Protein AF-A0A382DXK2-F1 (afdb_monomer)

Organism: NCBI:txid408172

Nearest PDB structures (foldseek):
  5w5i-assembly1_C  TM=2.223E-01  e=4.121E-01  Homo sapiens
  7ru9-assembly1_C  TM=3.367E-01  e=2.426E+00  Homo sapiens
  8j8p-assembly1_C  TM=1.425E-01  e=1.061E+00  Saccharomyces eubayanus
  4pju-assembly1_A  TM=1.903E-01  e=4.382E+00  Homo sapiens

Mean predicted aligned error: 19.11 Å

Solvent-accessible surface area (backbone atoms only — not comparable to full-atom values): 33216 Å² total; per-residue (Å²): 133,96,83,81,78,68,87,62,60,84,49,55,71,73,40,47,59,52,46,45,56,65,75,28,61,92,40,56,68,64,34,50,57,61,52,70,31,44,61,98,88,50,62,66,80,56,40,63,65,51,46,56,47,47,70,75,30,80,91,38,40,68,56,48,54,32,52,52,55,47,48,66,73,66,52,98,79,67,56,21,47,50,35,29,48,46,25,56,47,23,30,86,92,53,72,52,35,69,66,64,22,48,54,32,50,54,52,26,64,79,59,47,76,41,31,63,21,24,48,36,55,30,69,79,41,63,76,71,34,72,69,24,46,54,26,50,54,51,18,63,74,39,44,67,34,36,47,47,55,39,53,47,67,67,34,86,51,52,53,63,87,50,45,68,61,52,48,54,50,45,71,76,39,72,76,40,70,77,30,49,73,76,36,52,76,59,59,42,53,51,50,35,40,77,72,60,58,42,54,73,67,55,53,54,50,52,54,53,50,60,71,71,46,94,51,86,68,57,44,52,58,56,37,62,68,50,66,58,53,68,79,77,50,75,86,84,52,60,68,60,56,53,53,50,51,53,50,47,54,51,31,49,55,48,26,61,70,63,38,74,49,72,64,44,43,46,52,53,46,47,42,25,48,77,74,64,62,37,62,69,61,31,48,57,50,38,70,74,43,38,78,58,47,52,49,50,51,45,52,50,50,53,52,50,53,54,49,52,50,50,48,51,34,45,39,49,9,54,62,20,36,39,36,84,74,59,84,51,71,65,50,63,62,41,44,70,67,48,48,24,54,54,48,38,53,59,74,26,40,70,14,39,54,40,25,70,76,64,74,36,62,67,66,13,47,73,52,49,61,78,75,75,72,62,76,80,76,79,61,56,85,56,87,99,44,76,58,70,53,66,69,55,50,53,48,54,51,52,47,44,71,35,40,42,100,89,49,93,58,58,67,39,50,58,52,47,47,54,57,54,52,69,73,50,78,51,72,66,57,45,48,50,25,56,48,47,16,48,57,45,31,39,74,95,52,69,50,76,42,22,48,52,38,48,47,49,50,23,50,79,68,77,48,50,68,70,61,43,53,49,44,39,63,41,36,44,43,32,57,73,35,86,88,41,80,72,85,59,78,79,79,88,42,75,61,55,62,29,45,53,50,47,49,38,57,76,72,52,76,48,80,70,53,64,71,53,51,48,30,65,72,72,72,38,98,38,60,38,58,48,44,44,74,74,67,58,63,92,73,72,93,71,90,75,80,90,75,95,72,95,70,75,62,48,48,53,54,46,71,72,42,97,77,47,63,61,69,56,61,51,53,33,57,77,69,70,49,72,62,75,79,93

Secondary structure (DSSP, 8-state):
------TTGGGHHHHHHHHHHHHTTT-HHHHHHHHHTB-SS-B---HHHHHHHHHT-TTTHHHHHHHHHHHHHH-S---HHHHHHHHHHTSTTTT--HHHHHHHHHHHHHH--SHHHHHHHHHTSPTT-HHHHHHHHHHHHH--SHHHHHHHHHSTT--GGGHHHHHHHHHHHTT-TTTTSSS-HHHHHHHHHHTTSS-HHHHHHHHHHHHHS--SS-HHHHHHHHHTHHHHS-TT-HHHHHHHHHHHHHHHHHHHHH--SHHHHHHHHHIIIIIS--HHHHHHHHHHSHHHHHHHHHHHHHHHHHHHHHHHHHHHHHHHHGGGSS--HHHHHHHHHHHHHHHHHHHTHHHHHHHHHH--HHHHHHT-------------EETTEE---HHHHHHHHHHHHHS-TT----HHHHHHHHHHHTT--SHHHHHHHHHHHHHHHTSS---HHHHHHHHHHHHHTT--HHHHHHHIIIIIHHHH-TTS---------HHHHHHHHHHHHHTT-S-TTHHHHHHHHHT-S-HHHHHHHTT------------------HHHHHHHSTT--HHHHHHHHHHT--GGG-

Sequence (582 aa):
GPETVNPIAHRGLKGLKKAVKNTLRDHSDLADTILENFDEDSMDLYSGEINELARLGPPFWPLVKSLVLFKMESIDELDTENICGLAAVFSPGGIDDPIIQKLLLEKAYDSADSTGGFLGLADGLAVGSDESKVLIGKAISAAQHWYDLENILDHKACDKSMWDEIESTYEARIKDEGFAQISNPLDLLKKAFEKNFVDQRYLIFRLKELLTSDNAQSYLDIYKSLKYLPADFDEKDSHFADELRLLLSEYFSKAKAAATSDEEICEFYGFLIDDLEDNELAQSYRDEHAIIIDRHLSEIAEAAACRKINETICQCALIAAVGDGSISNEEVEEVPNVKPFIGMFRDNREAILTLERTSDIEKARELRGVTTLVHDLSLQVVDDLFEIPSYIQEVVEEMKDARPDDDPSTDGLYLLIKLYASKVEDRLDQRITLWAAKEVASIDGLDHREREFLEAFAKEWNLTVAENDRYFEDVVYPVMDDHFEFSGIRTGGVLEGLRDIDKKIAEGAYGSEVPRTLKEHLGVDSFEDLARAFGHEEEQPEVVEETDGDEYPPIFDALFSSEGDWDKVREAAEKGEDVNSV

Structure (mmCIF, N/CA/C/O backbone):
data_AF-A0A382DXK2-F1
#
_entry.id   AF-A0A382DXK2-F1
#
loop_
_atom_site.group_PDB
_atom_site.id
_atom_site.type_symbol
_atom_site.label_atom_id
_atom_site.label_alt_id
_atom_site.label_comp_id
_atom_site.label_asym_id
_atom_site.label_entity_id
_atom_site.label_seq_id
_atom_site.pdbx_PDB_ins_code
_atom_site.Cartn_x
_atom_site.Cartn_y
_atom_site.Cartn_z
_atom_site.occupancy
_atom_site.B_iso_or_equiv
_atom_site.auth_seq_id
_atom_site.auth_comp_id
_atom_site.auth_asym_id
_atom_site.auth_atom_id
_atom_site.pdbx_PDB_model_num
ATOM 1 N N . GLY A 1 1 ? -44.150 37.520 24.703 1.00 27.33 1 GLY A N 1
ATOM 2 C CA . GLY A 1 1 ? -44.273 38.380 23.512 1.00 27.33 1 GLY A CA 1
ATOM 3 C C . GLY A 1 1 ? -43.059 38.116 22.656 1.00 27.33 1 GLY A C 1
ATOM 4 O O . GLY A 1 1 ? -41.985 38.093 23.244 1.00 27.33 1 GLY A O 1
ATOM 5 N N . PRO A 1 2 ? -43.198 37.811 21.360 1.00 34.62 2 PRO A N 1
ATOM 6 C CA . PRO A 1 2 ? -42.074 37.343 20.569 1.00 34.62 2 PRO A CA 1
ATOM 7 C C . PRO A 1 2 ? -41.502 38.511 19.767 1.00 34.62 2 PRO A C 1
ATOM 9 O O . PRO A 1 2 ? -41.975 38.814 18.681 1.00 34.62 2 PRO A O 1
ATOM 12 N N . GLU A 1 3 ? -40.494 39.184 20.310 1.00 38.44 3 GLU A N 1
ATOM 13 C CA . GLU A 1 3 ? -39.658 40.107 19.541 1.00 38.44 3 GLU A CA 1
ATOM 14 C C . GLU A 1 3 ? -38.203 39.896 19.943 1.00 38.44 3 GLU A C 1
ATOM 16 O O . GLU A 1 3 ? -37.728 40.510 20.887 1.00 38.44 3 GLU A O 1
ATOM 21 N N . THR A 1 4 ? -37.545 38.977 19.235 1.00 35.88 4 THR A N 1
ATOM 22 C CA . THR A 1 4 ? -36.180 39.103 18.691 1.00 35.88 4 THR A CA 1
ATOM 23 C C . THR A 1 4 ? -35.935 37.904 17.768 1.00 35.88 4 THR A C 1
ATOM 25 O O . THR A 1 4 ? -35.158 37.006 18.079 1.00 35.88 4 THR A O 1
ATOM 28 N N . VAL A 1 5 ? -36.642 37.859 16.634 1.00 36.00 5 VAL A N 1
ATOM 29 C CA . VAL A 1 5 ? -36.252 36.996 15.509 1.00 36.00 5 VAL A CA 1
ATOM 30 C C . VAL A 1 5 ? -35.161 37.751 14.750 1.00 36.00 5 VAL A C 1
ATOM 32 O O . VAL A 1 5 ? -35.365 38.890 14.328 1.00 36.00 5 VAL A O 1
ATOM 35 N N . ASN A 1 6 ? -33.975 37.152 14.662 1.00 37.81 6 ASN A N 1
ATOM 36 C CA . ASN A 1 6 ? -32.785 37.729 14.039 1.00 37.81 6 ASN A CA 1
ATOM 37 C C . ASN A 1 6 ? -33.084 38.099 12.560 1.00 37.81 6 ASN A C 1
ATOM 39 O O . ASN A 1 6 ? -33.491 37.226 11.793 1.00 37.81 6 ASN A O 1
ATOM 43 N N . PRO A 1 7 ? -32.911 39.364 12.122 1.00 37.53 7 PRO A N 1
ATOM 44 C CA . PRO A 1 7 ? -33.428 39.872 10.839 1.00 37.53 7 PRO A CA 1
ATOM 45 C C . PRO A 1 7 ? -32.752 39.319 9.568 1.00 37.53 7 PRO A C 1
ATOM 47 O O . PRO A 1 7 ? -33.064 39.771 8.462 1.00 37.53 7 PRO A O 1
ATOM 50 N N . ILE A 1 8 ? -31.819 38.374 9.696 1.00 45.47 8 ILE A N 1
ATOM 51 C CA . ILE A 1 8 ? -31.067 37.798 8.573 1.00 45.47 8 ILE A CA 1
ATOM 52 C C . ILE A 1 8 ? -31.760 36.539 8.017 1.00 45.47 8 ILE A C 1
ATOM 54 O O . ILE A 1 8 ? -31.727 36.336 6.804 1.00 45.47 8 ILE A O 1
ATOM 58 N N . ALA A 1 9 ? -32.478 35.769 8.846 1.00 41.00 9 ALA A N 1
ATOM 59 C CA . ALA A 1 9 ? -33.104 34.503 8.441 1.00 41.00 9 ALA A CA 1
ATOM 60 C C . ALA A 1 9 ? -34.177 34.661 7.336 1.00 41.00 9 ALA A C 1
ATOM 62 O O . ALA A 1 9 ? -34.337 33.795 6.488 1.00 41.00 9 ALA A O 1
ATOM 63 N N . HIS A 1 10 ? -34.858 35.811 7.252 1.00 44.97 10 HIS A N 1
ATOM 64 C CA . HIS A 1 10 ? -35.945 36.035 6.283 1.00 44.97 10 HIS A CA 1
ATOM 65 C C . HIS A 1 10 ? -35.518 36.535 4.888 1.00 44.97 10 HIS A C 1
ATOM 67 O O . HIS A 1 10 ? -36.375 36.935 4.100 1.00 44.97 10 HIS A O 1
ATOM 73 N N . ARG A 1 11 ? -34.220 36.569 4.548 1.00 53.44 11 ARG A N 1
ATOM 74 C CA . ARG A 1 11 ? -33.756 37.142 3.261 1.00 53.44 11 ARG A CA 1
ATOM 75 C C . ARG A 1 11 ? -33.472 36.128 2.144 1.00 53.44 11 ARG A C 1
ATOM 77 O O . ARG A 1 11 ? -33.061 36.553 1.063 1.00 53.44 11 ARG A O 1
ATOM 84 N N . GLY A 1 12 ? -33.723 34.836 2.364 1.00 68.06 12 GLY A N 1
ATOM 85 C CA . GLY A 1 12 ? -33.426 33.775 1.394 1.00 68.06 12 GLY A CA 1
ATOM 86 C C . GLY A 1 12 ? -31.929 33.652 1.071 1.00 68.06 12 GLY A C 1
ATOM 87 O O . GLY A 1 12 ? -31.102 34.438 1.544 1.00 68.06 12 GLY A O 1
ATOM 88 N N . LEU A 1 13 ? -31.574 32.685 0.222 1.00 75.56 13 LEU A N 1
ATOM 89 C CA . LEU A 1 13 ? -30.186 32.312 -0.093 1.00 75.56 13 LEU A CA 1
ATOM 90 C C . LEU A 1 13 ? -29.311 33.505 -0.536 1.00 75.56 13 LEU A C 1
ATOM 92 O O . LEU A 1 13 ? -28.195 33.703 -0.056 1.00 75.56 13 LEU A O 1
ATOM 96 N N . LYS A 1 14 ? -29.852 34.388 -1.390 1.00 78.81 14 LYS A N 1
ATOM 97 C CA . LYS A 1 14 ? -29.160 35.607 -1.862 1.00 78.81 14 LYS A CA 1
ATOM 98 C C . LYS A 1 14 ? -28.841 36.591 -0.731 1.00 78.81 14 LYS A C 1
ATOM 100 O O . LYS A 1 14 ? -27.837 37.303 -0.791 1.00 78.81 14 LYS A O 1
ATOM 105 N N . GLY A 1 15 ? -29.695 36.653 0.289 1.00 80.50 15 GLY A N 1
ATOM 106 C CA . GLY A 1 15 ? -29.478 37.468 1.479 1.00 80.50 15 GLY A CA 1
ATOM 107 C C . GLY A 1 15 ? -28.333 36.949 2.342 1.00 80.50 15 GLY A C 1
ATOM 108 O O . GLY A 1 15 ? -27.518 37.751 2.799 1.00 80.50 15 GLY A O 1
ATOM 109 N N . LEU A 1 16 ? -28.250 35.626 2.502 1.00 82.06 16 LEU A N 1
ATOM 110 C CA . LEU A 1 16 ? -27.191 34.942 3.248 1.00 82.06 16 LEU A CA 1
ATOM 111 C C . LEU A 1 16 ? -25.836 35.055 2.549 1.00 82.06 16 LEU A C 1
ATOM 113 O O . LEU A 1 16 ? -24.900 35.539 3.181 1.00 82.06 16 LEU A O 1
ATOM 117 N N . LYS A 1 17 ? -25.748 34.785 1.235 1.00 83.94 17 LYS A N 1
ATOM 118 C CA . LYS A 1 17 ? -24.511 34.991 0.444 1.00 83.94 17 LYS A CA 1
ATOM 119 C C . LYS A 1 17 ? -23.952 36.409 0.627 1.00 83.94 17 LYS A C 1
ATOM 121 O O . LYS A 1 17 ? -22.756 36.618 0.812 1.00 83.94 17 LYS A O 1
ATOM 126 N N . LYS A 1 18 ? -24.832 37.418 0.622 1.00 84.19 18 LYS A N 1
ATOM 127 C CA . LYS A 1 18 ? -24.442 38.816 0.856 1.00 84.19 18 LYS A CA 1
ATOM 128 C C . LYS A 1 18 ? -24.018 39.080 2.306 1.00 84.19 18 LYS A C 1
ATOM 130 O O . LYS A 1 18 ? -23.155 39.926 2.526 1.00 84.19 18 LYS A O 1
ATOM 135 N N . ALA A 1 19 ? -24.636 38.426 3.286 1.00 83.75 19 ALA A N 1
ATOM 136 C CA . ALA A 1 19 ? -24.248 38.550 4.687 1.00 83.75 19 ALA A CA 1
ATOM 137 C C . ALA A 1 19 ? -22.850 37.962 4.923 1.00 83.75 19 ALA A C 1
ATOM 139 O O . ALA A 1 19 ? -22.015 38.664 5.480 1.00 83.75 19 ALA A O 1
ATOM 140 N N . VAL A 1 20 ? -22.567 36.765 4.394 1.00 85.94 20 VAL A N 1
ATOM 141 C CA . VAL A 1 20 ? -21.244 36.117 4.458 1.00 85.94 20 VAL A CA 1
ATOM 142 C C . VAL A 1 20 ? -20.161 37.046 3.900 1.00 85.94 20 VAL A C 1
ATOM 144 O O . VAL A 1 20 ? -19.266 37.444 4.640 1.00 85.94 20 VAL A O 1
ATOM 147 N N . LYS A 1 21 ? -20.319 37.530 2.657 1.00 85.44 21 LYS A N 1
ATOM 148 C CA . LYS A 1 21 ? -19.354 38.448 2.011 1.00 85.44 21 LYS A CA 1
ATOM 149 C C . LYS A 1 21 ? -19.076 39.729 2.798 1.00 85.44 21 LYS A C 1
ATOM 151 O O . LYS A 1 21 ? -17.971 40.256 2.758 1.00 85.44 21 LYS A O 1
ATOM 156 N N . ASN A 1 22 ? -20.092 40.285 3.457 1.00 84.75 22 ASN A N 1
ATOM 157 C CA . ASN A 1 22 ? -19.936 41.548 4.180 1.00 84.75 22 ASN A CA 1
ATOM 158 C C . ASN A 1 22 ? -19.356 41.349 5.579 1.00 84.75 22 ASN A C 1
ATOM 160 O O . ASN A 1 22 ? -18.589 42.190 6.037 1.00 84.75 22 ASN A O 1
ATOM 164 N N . THR A 1 23 ? -19.760 40.281 6.264 1.00 85.50 23 THR A N 1
ATOM 165 C CA . THR A 1 23 ? -19.344 40.000 7.638 1.00 85.50 23 THR A CA 1
ATOM 166 C C . THR A 1 23 ? -17.936 39.409 7.684 1.00 85.50 23 THR A C 1
ATOM 168 O O . THR A 1 23 ? -17.184 39.756 8.585 1.00 85.50 23 THR A O 1
ATOM 171 N N . LEU A 1 24 ? -17.552 38.594 6.698 1.00 86.25 24 LEU A N 1
ATOM 172 C CA . LEU A 1 24 ? -16.226 37.972 6.593 1.00 86.25 24 LEU A CA 1
ATOM 173 C C . LEU A 1 24 ? -15.286 38.706 5.633 1.00 86.25 24 LEU A C 1
ATOM 175 O O . LEU A 1 24 ? -14.346 38.126 5.109 1.00 86.25 24 LEU A O 1
ATOM 179 N N . ARG A 1 25 ? -15.505 40.007 5.412 1.00 84.38 25 ARG A N 1
ATOM 180 C CA . ARG A 1 25 ? -14.674 40.807 4.499 1.00 84.38 25 ARG A CA 1
ATOM 181 C C . ARG A 1 25 ? -13.179 40.765 4.847 1.00 84.38 25 ARG A C 1
ATOM 183 O O . ARG A 1 25 ? -12.354 40.838 3.944 1.00 84.38 25 ARG A O 1
ATOM 190 N N . ASP A 1 26 ? -12.865 40.662 6.136 1.00 84.69 26 ASP A N 1
ATOM 191 C CA . ASP A 1 26 ? -11.494 40.621 6.656 1.00 84.69 26 ASP A CA 1
ATOM 192 C C . ASP A 1 26 ? -10.976 39.174 6.851 1.00 84.69 26 ASP A C 1
ATOM 194 O O . ASP A 1 26 ? -9.882 38.974 7.368 1.00 84.69 26 ASP A O 1
ATOM 198 N N . HIS A 1 27 ? -11.760 38.174 6.428 1.00 86.56 27 HIS A N 1
ATOM 199 C CA . HIS A 1 27 ? -11.475 36.737 6.486 1.00 86.56 27 HIS A CA 1
ATOM 200 C C . HIS A 1 27 ? -11.855 36.092 5.139 1.00 86.56 27 HIS A C 1
ATOM 202 O O . HIS A 1 27 ? -12.782 35.284 5.082 1.00 86.56 27 HIS A O 1
ATOM 208 N N . SER A 1 28 ? -11.195 36.518 4.053 1.00 83.25 28 SER A N 1
ATOM 209 C CA . SER A 1 28 ? -11.543 36.138 2.672 1.00 83.25 28 SER A CA 1
ATOM 210 C C . SER A 1 28 ? -11.597 34.633 2.462 1.00 83.25 28 SER A C 1
ATOM 212 O O . SER A 1 28 ? -12.564 34.155 1.889 1.00 83.25 28 SER A O 1
ATOM 214 N N . ASP A 1 29 ? -10.627 33.903 3.005 1.00 84.19 29 ASP A N 1
ATOM 215 C CA . ASP A 1 29 ? -10.475 32.472 2.740 1.00 84.19 29 ASP A CA 1
ATOM 216 C C . ASP A 1 29 ? -11.661 31.694 3.332 1.00 84.19 29 ASP A C 1
ATOM 218 O O . ASP A 1 29 ? -12.358 30.980 2.622 1.00 84.19 29 ASP A O 1
ATOM 222 N N . LEU A 1 30 ? -12.011 31.966 4.597 1.00 83.88 30 LEU A N 1
ATOM 223 C CA . LEU A 1 30 ? -13.204 31.397 5.235 1.00 83.88 30 LEU A CA 1
ATOM 224 C C . LEU A 1 30 ? -14.504 31.854 4.550 1.00 83.88 30 LEU A C 1
ATOM 226 O O . LEU A 1 30 ? -15.486 31.113 4.510 1.00 83.88 30 LEU A O 1
ATOM 230 N N . ALA A 1 31 ? -14.545 33.088 4.039 1.00 85.19 31 ALA A N 1
ATOM 231 C CA . ALA A 1 31 ? -15.698 33.579 3.295 1.00 85.19 31 ALA A CA 1
ATOM 232 C C . ALA A 1 31 ? -15.891 32.796 1.994 1.00 85.19 31 ALA A C 1
ATOM 234 O O . ALA A 1 31 ? -17.028 32.450 1.681 1.00 85.19 31 ALA A O 1
ATOM 235 N N . ASP A 1 32 ? -14.809 32.533 1.267 1.00 85.88 32 ASP A N 1
ATOM 236 C CA . ASP A 1 32 ? -14.823 31.813 0.000 1.00 85.88 32 ASP A CA 1
ATOM 237 C C . ASP A 1 32 ? -15.189 30.341 0.229 1.00 85.88 32 ASP A C 1
ATOM 239 O O . ASP A 1 32 ? -16.167 29.893 -0.367 1.00 85.88 32 ASP A O 1
ATOM 243 N N . THR A 1 33 ? -14.589 29.663 1.216 1.00 85.44 33 THR A N 1
ATOM 244 C CA . THR A 1 33 ? -14.972 28.292 1.618 1.00 85.44 33 THR A CA 1
ATOM 245 C C . THR A 1 33 ? -16.456 28.189 1.982 1.00 85.44 33 THR A C 1
ATOM 247 O O . THR A 1 33 ? -17.184 27.327 1.493 1.00 85.44 33 THR A O 1
ATOM 250 N N . ILE A 1 34 ? -16.969 29.113 2.805 1.00 83.19 34 ILE A N 1
ATOM 251 C CA . ILE A 1 34 ? -18.393 29.112 3.170 1.00 83.19 34 ILE A CA 1
ATOM 252 C C . ILE A 1 34 ? -19.277 29.368 1.947 1.00 83.19 34 ILE A C 1
ATOM 254 O O . ILE A 1 34 ? -20.387 28.850 1.908 1.00 83.19 34 ILE A O 1
ATOM 258 N N . LEU A 1 35 ? -18.845 30.184 0.983 1.00 84.94 35 LEU A N 1
ATOM 259 C CA . LEU A 1 35 ? -19.625 30.528 -0.210 1.00 84.94 35 LEU A CA 1
ATOM 260 C C . LEU A 1 35 ? -19.610 29.442 -1.286 1.00 84.94 35 LEU A C 1
ATOM 262 O O . LEU A 1 35 ? -20.605 29.340 -2.007 1.00 84.94 35 LEU A O 1
ATOM 266 N N . GLU A 1 36 ? -18.527 28.676 -1.395 1.00 85.56 36 GLU A N 1
ATOM 267 C CA . GLU A 1 36 ? -18.418 27.489 -2.255 1.00 85.56 36 GLU A CA 1
ATOM 268 C C . GLU A 1 36 ? -19.476 26.448 -1.886 1.00 85.56 36 GLU A C 1
ATOM 270 O O . GLU A 1 36 ? -20.119 25.877 -2.761 1.00 85.56 36 GLU A O 1
ATOM 275 N N . ASN A 1 37 ? -19.779 26.340 -0.593 1.00 80.38 37 ASN A N 1
ATOM 276 C CA . ASN A 1 37 ? -20.816 25.471 -0.045 1.00 80.38 37 ASN A CA 1
ATOM 277 C C . ASN A 1 37 ? -22.266 25.927 -0.328 1.00 80.38 37 ASN A C 1
ATOM 279 O O . ASN A 1 37 ? -23.212 25.372 0.232 1.00 80.38 37 ASN A O 1
ATOM 283 N N . PHE A 1 38 ? -22.499 26.948 -1.160 1.00 79.88 38 PHE A N 1
ATOM 284 C CA . PHE A 1 38 ? -23.852 27.350 -1.559 1.00 79.88 38 PHE A CA 1
ATOM 285 C C . PHE A 1 38 ? -24.151 27.037 -3.032 1.00 79.88 38 PHE A C 1
ATOM 287 O O . PHE A 1 38 ? -23.685 27.760 -3.921 1.00 79.88 38 PHE A O 1
ATOM 294 N N . ASP A 1 39 ? -25.104 26.141 -3.278 1.00 73.56 39 ASP A N 1
ATOM 295 C CA . ASP A 1 39 ? -25.660 25.883 -4.613 1.00 73.56 39 ASP A CA 1
ATOM 296 C C . ASP A 1 39 ? -26.703 26.958 -5.033 1.00 73.56 39 ASP A C 1
ATOM 298 O O . ASP A 1 39 ? -26.828 28.018 -4.398 1.00 73.56 39 ASP A O 1
ATOM 302 N N . GLU A 1 40 ? -27.417 26.756 -6.147 1.00 64.69 40 GLU A N 1
ATOM 303 C CA . GLU A 1 40 ? -28.492 27.628 -6.642 1.00 64.69 40 GLU A CA 1
ATOM 304 C C . GLU A 1 40 ? -29.694 27.666 -5.685 1.00 64.69 40 GLU A C 1
ATOM 306 O O . GLU A 1 40 ? -30.240 28.753 -5.463 1.00 64.69 40 GLU A O 1
ATOM 311 N N . ASP A 1 41 ? -30.030 26.528 -5.061 1.00 65.12 41 ASP A N 1
ATOM 312 C CA . ASP A 1 41 ? -31.209 26.364 -4.194 1.00 65.12 41 ASP A CA 1
ATOM 313 C C . ASP A 1 41 ? -30.913 25.749 -2.808 1.00 65.12 41 ASP A C 1
ATOM 315 O O . ASP A 1 41 ? -31.773 25.797 -1.925 1.00 65.12 41 ASP A O 1
ATOM 319 N N . SER A 1 42 ? -29.706 25.225 -2.573 1.00 69.00 42 SER A N 1
ATOM 320 C CA . SER A 1 42 ? -29.312 24.564 -1.320 1.00 69.00 42 SER A CA 1
ATOM 321 C C . SER A 1 42 ? -28.022 25.149 -0.730 1.00 69.00 42 SER A C 1
ATOM 323 O O . SER A 1 42 ? -27.412 26.080 -1.263 1.00 69.00 42 SER A O 1
ATOM 325 N N . MET A 1 43 ? -27.644 24.651 0.445 1.00 73.50 43 MET A N 1
ATOM 326 C CA . MET A 1 43 ? -26.424 25.044 1.138 1.00 73.50 43 MET A CA 1
ATOM 327 C C . MET A 1 43 ? -25.884 23.837 1.896 1.00 73.50 43 MET A C 1
ATOM 329 O O . MET A 1 43 ? -26.572 23.322 2.781 1.00 73.50 43 MET A O 1
ATOM 333 N N . ASP A 1 44 ? -24.659 23.430 1.590 1.00 71.94 44 ASP A N 1
ATOM 334 C CA . ASP A 1 44 ? -23.958 22.288 2.170 1.00 71.94 44 ASP A CA 1
ATOM 335 C C . ASP A 1 44 ? -22.900 22.731 3.166 1.00 71.94 44 ASP A C 1
ATOM 337 O O . ASP A 1 44 ? -21.710 22.701 2.913 1.00 71.94 44 ASP A O 1
ATOM 341 N N . LEU A 1 45 ? -23.367 23.179 4.334 1.00 68.31 45 LEU A N 1
ATOM 342 C CA . LEU A 1 45 ? -22.486 23.487 5.458 1.00 68.31 45 LEU A CA 1
ATOM 343 C C . LEU A 1 45 ? -22.270 22.266 6.348 1.00 68.31 45 LEU A C 1
ATOM 345 O O . LEU A 1 45 ? -23.245 21.646 6.798 1.00 68.31 45 LEU A O 1
ATOM 349 N N . TYR A 1 46 ? -21.005 21.993 6.657 1.00 72.31 46 TYR A N 1
ATOM 350 C CA . TYR A 1 46 ? -20.601 21.037 7.674 1.00 72.31 46 TYR A CA 1
ATOM 351 C C . TYR A 1 46 ? -20.395 21.745 9.020 1.00 72.31 46 TYR A C 1
ATOM 353 O O . TYR A 1 46 ? -20.323 22.976 9.138 1.00 72.31 46 TYR A O 1
ATOM 361 N N . SER A 1 47 ? -20.338 20.961 10.095 1.00 72.19 47 SER A N 1
ATOM 362 C CA . SER A 1 47 ? -20.066 21.482 11.434 1.00 72.19 47 SER A CA 1
ATOM 363 C C . SER A 1 47 ? -18.690 22.149 11.539 1.00 72.19 47 SER A C 1
ATOM 365 O O . SER A 1 47 ? -18.504 22.994 12.413 1.00 72.19 47 SER A O 1
ATOM 367 N N . GLY A 1 48 ? -17.746 21.802 10.654 1.00 79.19 48 GLY A N 1
ATOM 368 C CA . GLY A 1 48 ? -16.393 22.361 10.598 1.00 79.19 48 GLY A CA 1
ATOM 369 C C . GLY A 1 48 ? -16.385 23.870 10.355 1.00 79.19 48 GLY A C 1
ATOM 370 O O . GLY A 1 48 ? -15.963 24.627 11.233 1.00 79.19 48 GLY A O 1
ATOM 371 N N . GLU A 1 49 ? -16.938 24.326 9.230 1.00 83.88 49 GLU A N 1
ATOM 372 C CA . GLU A 1 49 ? -16.930 25.744 8.841 1.00 83.88 49 GLU A CA 1
ATOM 373 C C . GLU A 1 49 ? -17.758 26.596 9.812 1.00 83.88 49 GLU A C 1
ATOM 375 O O . GLU A 1 49 ? -17.412 27.737 10.130 1.00 83.88 49 GLU A O 1
ATOM 380 N N . ILE A 1 50 ? -18.847 26.031 10.346 1.00 85.50 50 ILE A N 1
ATOM 381 C CA . ILE A 1 50 ? -19.660 26.687 11.375 1.00 85.50 50 ILE A CA 1
ATOM 382 C C . ILE A 1 50 ? -18.879 26.857 12.684 1.00 85.50 50 ILE A C 1
ATOM 384 O O . ILE A 1 50 ? -18.990 27.905 13.329 1.00 85.50 50 ILE A O 1
ATOM 388 N N . ASN A 1 51 ? -18.090 25.860 13.083 1.00 84.12 51 ASN A N 1
ATOM 389 C CA . ASN A 1 51 ? -17.267 25.929 14.287 1.00 84.12 51 ASN A CA 1
ATOM 390 C C . ASN A 1 51 ? -16.132 26.949 14.123 1.00 84.12 51 ASN A C 1
ATOM 392 O O . ASN A 1 51 ? -15.904 27.763 15.020 1.00 84.12 51 ASN A O 1
ATOM 396 N N . GLU A 1 52 ? -15.472 26.982 12.964 1.00 84.94 52 GLU A N 1
ATOM 397 C CA . GLU A 1 52 ? -14.468 28.005 12.648 1.00 84.94 52 GLU A CA 1
ATOM 398 C C . GLU A 1 52 ? -15.055 29.417 12.696 1.00 84.94 52 GLU A C 1
ATOM 400 O O . GLU A 1 52 ? -14.517 30.299 13.373 1.00 84.94 52 GLU A O 1
ATOM 405 N N . LEU A 1 53 ? -16.225 29.613 12.086 1.00 86.50 53 LEU A N 1
ATOM 406 C CA . LEU A 1 53 ? -16.936 30.885 12.132 1.00 86.50 53 LEU A CA 1
ATOM 407 C C . LEU A 1 53 ? -17.353 31.271 13.562 1.00 86.50 53 LEU A C 1
ATOM 409 O O . LEU A 1 53 ? -17.276 32.442 13.943 1.00 86.50 53 LEU A O 1
ATOM 413 N N . ALA A 1 54 ? -17.781 30.306 14.378 1.00 85.94 54 ALA A N 1
ATOM 414 C CA . ALA A 1 54 ? -18.142 30.542 15.774 1.00 85.94 54 ALA A CA 1
ATOM 415 C C . ALA A 1 54 ? -16.934 30.955 16.634 1.00 85.94 54 ALA A C 1
ATOM 417 O O . ALA A 1 54 ? -17.081 31.805 17.524 1.00 85.94 54 ALA A O 1
ATOM 418 N N . ARG A 1 55 ? -15.742 30.414 16.341 1.00 87.06 55 ARG A N 1
ATOM 419 C CA . ARG A 1 55 ? -14.475 30.732 17.027 1.00 87.06 55 ARG A CA 1
ATOM 420 C C . ARG A 1 55 ? -13.976 32.154 16.763 1.00 87.06 55 ARG A C 1
ATOM 422 O O . ARG A 1 55 ? -13.276 32.696 17.616 1.00 87.06 55 ARG A O 1
ATOM 429 N N . LEU A 1 56 ? -14.395 32.799 15.668 1.00 86.94 56 LEU A N 1
ATOM 430 C CA . LEU A 1 56 ? -14.126 34.229 15.430 1.00 86.94 56 LEU A CA 1
ATOM 431 C C . LEU A 1 56 ? -14.805 35.149 16.465 1.00 86.94 56 LEU A C 1
ATOM 433 O O . LEU A 1 56 ? -14.444 36.319 16.611 1.00 86.94 56 LEU A O 1
ATOM 437 N N . GLY A 1 57 ? -15.767 34.618 17.225 1.00 87.38 57 GLY A N 1
ATOM 438 C CA . GLY A 1 57 ? -16.294 35.238 18.435 1.00 87.38 57 GLY A CA 1
ATOM 439 C C . GLY A 1 57 ? -17.621 35.991 18.260 1.00 87.38 57 GLY A C 1
ATOM 440 O O . GLY A 1 57 ? -18.254 35.946 17.201 1.00 87.38 57 GLY A O 1
ATOM 441 N N . PRO A 1 58 ? -18.062 36.715 19.311 1.00 88.19 58 PRO A N 1
ATOM 442 C CA . PRO A 1 58 ? -19.403 37.301 19.406 1.00 88.19 58 PRO A CA 1
ATOM 443 C C . PRO A 1 58 ? -19.900 38.136 18.214 1.00 88.19 58 PRO A C 1
ATOM 445 O O . PRO A 1 58 ? -21.094 38.060 17.914 1.00 88.19 58 PRO A O 1
ATOM 448 N N . PRO A 1 59 ? -19.055 38.916 17.504 1.00 86.50 59 PRO A N 1
ATOM 449 C CA . PRO A 1 59 ? -19.496 39.673 16.330 1.00 86.50 59 PRO A CA 1
ATOM 450 C C . PRO A 1 59 ? -20.022 38.798 15.180 1.00 86.50 59 PRO A C 1
ATOM 452 O O . PRO A 1 59 ? -20.850 39.262 14.395 1.00 86.50 59 PRO A O 1
ATOM 455 N N . PHE A 1 60 ? -19.574 37.542 15.097 1.00 87.12 60 PHE A N 1
ATOM 456 C CA . PHE A 1 60 ? -19.883 36.610 14.011 1.00 87.12 60 PHE A CA 1
ATOM 457 C C . PHE A 1 60 ? -21.023 35.643 14.360 1.00 87.12 60 PHE A C 1
ATOM 459 O O . PHE A 1 60 ? -21.683 35.113 13.467 1.00 87.12 60 PHE A O 1
ATOM 466 N N . TRP A 1 61 ? -21.348 35.473 15.646 1.00 88.81 61 TRP A N 1
ATOM 467 C CA . TRP A 1 61 ? -22.427 34.584 16.100 1.00 88.81 61 TRP A CA 1
ATOM 468 C C . TRP A 1 61 ? -23.804 34.858 15.468 1.00 88.81 61 TRP A C 1
ATOM 470 O O . TRP A 1 61 ? -24.517 33.894 15.187 1.00 88.81 61 TRP A O 1
ATOM 480 N N . PRO A 1 62 ? -24.226 36.110 15.182 1.00 88.62 62 PRO A N 1
ATOM 481 C CA . PRO A 1 62 ? -25.481 36.346 14.467 1.00 88.62 62 PRO A CA 1
ATOM 482 C C . PRO A 1 62 ? -25.504 35.743 13.056 1.00 88.62 62 PRO A C 1
ATOM 484 O O . PRO A 1 62 ? -26.572 35.318 12.605 1.00 88.62 62 PRO A O 1
ATOM 487 N N . LEU A 1 63 ? -24.353 35.699 12.371 1.00 86.50 63 LEU A N 1
ATOM 488 C CA . LEU A 1 63 ? -24.214 35.043 11.071 1.00 86.50 63 LEU A CA 1
ATOM 489 C C . LEU A 1 63 ? -24.292 33.523 11.237 1.00 86.50 63 LEU A C 1
ATOM 491 O O . LEU A 1 63 ? -25.101 32.907 10.550 1.00 86.50 63 LEU A O 1
ATOM 495 N N . VAL A 1 64 ? -23.567 32.952 12.210 1.00 87.56 64 VAL A N 1
ATOM 496 C CA . VAL A 1 64 ? -23.632 31.515 12.550 1.00 87.56 64 VAL A CA 1
ATOM 497 C C . VAL A 1 64 ? -25.075 31.065 12.786 1.00 87.56 64 VAL A C 1
ATOM 499 O O . VAL A 1 64 ? -25.553 30.142 12.135 1.00 87.56 64 VAL A O 1
ATOM 502 N N . LYS A 1 65 ? -25.814 31.776 13.649 1.00 88.38 65 LYS A N 1
ATOM 503 C CA . LYS A 1 65 ? -27.231 31.484 13.932 1.00 88.38 65 LYS A CA 1
ATOM 504 C C . LYS A 1 65 ? -28.088 31.490 12.667 1.00 88.38 65 LYS A C 1
ATOM 506 O O . LYS A 1 65 ? -28.991 30.677 12.533 1.00 88.38 65 LYS A O 1
ATOM 511 N N . SER A 1 66 ? -27.818 32.415 11.750 1.00 85.75 66 SER A N 1
ATOM 512 C CA . SER A 1 66 ? -28.606 32.565 10.525 1.00 85.75 66 SER A CA 1
ATOM 513 C C . SER A 1 66 ? -28.304 31.473 9.502 1.00 85.75 66 SER A C 1
ATOM 515 O O . SER A 1 66 ? -29.230 30.997 8.855 1.00 85.75 66 SER A O 1
ATOM 517 N N . LEU A 1 67 ? -27.036 31.068 9.380 1.00 86.31 67 LEU A N 1
ATOM 518 C CA . LEU A 1 67 ? -26.624 29.952 8.527 1.00 86.31 67 LEU A CA 1
ATOM 519 C C . LEU A 1 67 ? -27.229 28.641 9.033 1.00 86.31 67 LEU A C 1
ATOM 521 O O . LEU A 1 67 ? -27.854 27.919 8.266 1.00 86.31 67 LEU A O 1
ATOM 525 N N . VAL A 1 68 ? -27.137 28.379 10.338 1.00 85.69 68 VAL A N 1
ATOM 526 C CA . VAL A 1 68 ? -27.682 27.154 10.936 1.00 85.69 68 VAL A CA 1
ATOM 527 C C . VAL A 1 68 ? -29.202 27.090 10.805 1.00 85.69 68 VAL A C 1
ATOM 529 O O . VAL A 1 68 ? -29.720 26.084 10.336 1.00 85.69 68 VAL A O 1
ATOM 532 N N . LEU A 1 69 ? -29.927 28.166 11.135 1.00 85.19 69 LEU A N 1
ATOM 533 C CA . LEU A 1 69 ? -31.387 28.192 10.975 1.00 85.19 69 LEU A CA 1
ATOM 534 C C . LEU A 1 69 ? -31.811 27.993 9.515 1.00 85.19 69 LEU A C 1
ATOM 536 O O . LEU A 1 69 ? -32.777 27.283 9.260 1.00 85.19 69 LEU A O 1
ATOM 540 N N . PHE A 1 70 ? -31.073 28.569 8.563 1.00 81.06 70 PHE A N 1
ATOM 541 C CA . PHE A 1 70 ? -31.343 28.349 7.146 1.00 81.06 70 PHE A CA 1
ATOM 542 C C . PHE A 1 70 ? -31.104 26.888 6.742 1.00 81.06 70 PHE A C 1
ATOM 544 O O . PHE A 1 70 ? -31.991 26.293 6.143 1.00 81.06 70 PHE A O 1
ATOM 551 N N . LYS A 1 71 ? -29.974 26.282 7.143 1.00 78.12 71 LYS A N 1
ATOM 552 C CA . LYS A 1 71 ? -29.674 24.856 6.894 1.00 78.12 71 LYS A CA 1
ATOM 553 C C . LYS A 1 71 ? -30.752 23.937 7.481 1.00 78.12 71 LYS A C 1
ATOM 555 O O . LYS A 1 71 ? -31.117 22.937 6.871 1.00 78.12 71 LYS A O 1
ATOM 560 N N . MET A 1 72 ? -31.282 24.279 8.657 1.00 76.75 72 MET A N 1
ATOM 561 C CA . MET A 1 72 ? -32.361 23.521 9.294 1.00 76.75 72 MET A CA 1
ATOM 562 C C . MET A 1 72 ? -33.678 23.582 8.514 1.00 76.75 72 MET A C 1
ATOM 564 O O . MET A 1 72 ? -34.416 22.596 8.526 1.00 76.75 72 MET A O 1
ATOM 568 N N . GLU A 1 73 ? -33.970 24.710 7.860 1.00 75.19 73 GLU A N 1
ATOM 569 C CA . GLU A 1 73 ? -35.152 24.892 7.008 1.00 75.19 73 GLU A CA 1
ATOM 570 C C . GLU A 1 73 ? -34.976 24.290 5.605 1.00 75.19 73 GLU A C 1
ATOM 572 O O . GLU A 1 73 ? -35.976 23.953 4.974 1.00 75.19 73 GLU A O 1
ATOM 577 N N . SER A 1 74 ? -33.740 24.176 5.103 1.00 64.44 74 SER A N 1
ATOM 578 C CA . SER A 1 74 ? -33.487 23.938 3.678 1.00 64.44 74 SER A CA 1
ATOM 579 C C . SER A 1 74 ? -33.242 22.486 3.260 1.00 64.44 74 SER A C 1
ATOM 581 O O . SER A 1 74 ? -33.204 22.250 2.057 1.00 64.44 74 SER A O 1
ATOM 583 N N . ILE A 1 75 ? -33.074 21.517 4.172 1.00 57.28 75 ILE A N 1
ATOM 584 C CA . ILE A 1 75 ? -32.729 20.126 3.804 1.00 57.28 75 ILE A CA 1
ATOM 585 C C . ILE A 1 75 ? -33.437 19.085 4.703 1.00 57.28 75 ILE A C 1
ATOM 587 O O . ILE A 1 75 ? -33.424 19.193 5.938 1.00 57.28 75 ILE A O 1
ATOM 591 N N . ASP A 1 76 ? -34.034 18.077 4.050 1.00 56.75 76 ASP A N 1
ATOM 592 C CA . ASP A 1 76 ? -34.681 16.886 4.637 1.00 56.75 76 ASP A CA 1
ATOM 593 C C . ASP A 1 76 ? -33.669 15.790 5.058 1.00 56.75 76 ASP A C 1
ATOM 595 O O . ASP A 1 76 ? -34.009 14.909 5.840 1.00 56.75 76 ASP A O 1
ATOM 599 N N . GLU A 1 77 ? -32.412 15.874 4.612 1.00 57.53 77 GLU A N 1
ATOM 600 C CA . GLU A 1 77 ? -31.355 14.862 4.791 1.00 57.53 77 GLU A CA 1
ATOM 601 C C . GLU A 1 77 ? -30.079 15.477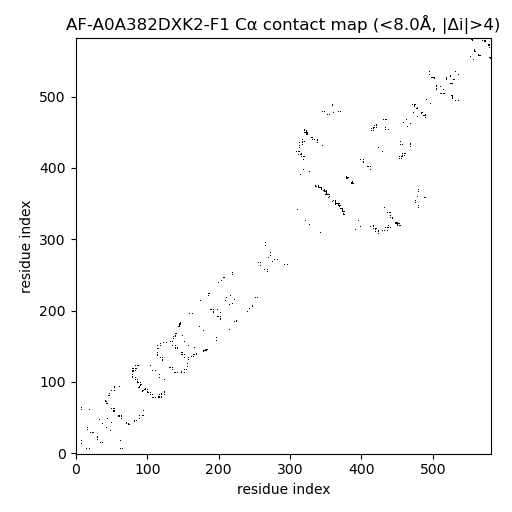 5.400 1.00 57.53 77 GLU A C 1
ATOM 603 O O . GLU A 1 77 ? -29.033 15.581 4.765 1.00 57.53 77 GLU A O 1
ATOM 608 N N . LEU A 1 78 ? -30.160 15.975 6.633 1.00 65.31 78 LEU A N 1
ATOM 609 C CA . LEU A 1 78 ? -28.947 16.219 7.417 1.00 65.31 78 LEU A CA 1
ATOM 610 C C . LEU A 1 78 ? -28.598 14.923 8.144 1.00 65.31 78 LEU A C 1
ATOM 612 O O . LEU A 1 78 ? -29.428 14.421 8.901 1.00 65.31 78 LEU A O 1
ATOM 616 N N . ASP A 1 79 ? -27.378 14.424 7.959 1.00 72.69 79 ASP A N 1
ATOM 617 C CA . ASP A 1 79 ? -26.874 13.336 8.793 1.00 72.69 79 ASP A CA 1
ATOM 618 C C . ASP A 1 79 ? -26.867 13.762 10.271 1.00 72.69 79 ASP A C 1
ATOM 620 O O . ASP A 1 79 ? -26.521 14.897 10.627 1.00 72.69 79 ASP A O 1
ATOM 624 N N . THR A 1 80 ? -27.278 12.836 11.132 1.00 74.38 80 THR A N 1
ATOM 625 C CA . THR A 1 80 ? -27.453 13.035 12.570 1.00 74.38 80 THR A CA 1
ATOM 626 C C . THR A 1 80 ? -26.153 13.483 13.232 1.00 74.38 80 THR A C 1
ATOM 628 O O . THR A 1 80 ? -26.196 14.332 14.126 1.00 74.38 80 THR A O 1
ATOM 631 N N . GLU A 1 81 ? -25.000 12.984 12.774 1.00 70.81 81 GLU A N 1
ATOM 632 C CA . GLU A 1 81 ? -23.688 13.392 13.287 1.00 70.81 81 GLU A CA 1
ATOM 633 C C . GLU A 1 81 ? -23.433 14.890 13.060 1.00 70.81 81 GLU A C 1
ATOM 635 O O . GLU A 1 81 ? -23.108 15.620 14.002 1.00 70.81 81 GLU A O 1
ATOM 640 N N . ASN A 1 82 ? -23.698 15.388 11.848 1.00 77.44 82 ASN A N 1
ATOM 641 C CA . ASN A 1 82 ? -23.553 16.806 11.518 1.00 77.44 82 ASN A CA 1
ATOM 642 C C . ASN A 1 82 ? -24.517 17.676 12.352 1.00 77.44 82 ASN A C 1
ATOM 644 O O . ASN A 1 82 ? -24.119 18.709 12.896 1.00 77.44 82 ASN A O 1
ATOM 648 N N . ILE A 1 83 ? -25.772 17.241 12.548 1.00 79.44 83 ILE A N 1
ATOM 649 C CA . ILE A 1 83 ? -26.732 17.967 13.405 1.00 79.44 83 ILE A CA 1
ATOM 650 C C . ILE A 1 83 ? -26.232 18.038 14.857 1.00 79.44 83 ILE A C 1
ATOM 652 O O . ILE A 1 83 ? -26.325 19.097 15.489 1.00 79.44 83 ILE A O 1
ATOM 656 N N . CYS A 1 84 ? -25.675 16.946 15.388 1.00 76.50 84 CYS A N 1
ATOM 657 C CA . CYS A 1 84 ? -25.120 16.908 16.743 1.00 76.50 84 CYS A CA 1
ATOM 658 C C . CYS A 1 84 ? -23.879 17.805 16.876 1.00 76.50 84 CYS A C 1
ATOM 660 O O . CYS A 1 84 ? -23.774 18.570 17.842 1.00 76.50 84 CYS A O 1
ATOM 662 N N . GLY A 1 85 ? -22.993 17.798 15.875 1.00 78.88 85 GLY A N 1
ATOM 663 C CA . GLY A 1 85 ? -21.853 18.712 15.790 1.00 78.88 85 GLY A CA 1
ATOM 664 C C . GLY A 1 85 ? -22.285 20.182 15.809 1.00 78.88 85 GLY A C 1
ATOM 665 O O . GLY A 1 85 ? -21.736 20.989 16.565 1.00 78.88 85 GLY A O 1
ATOM 666 N N . LEU A 1 86 ? -23.337 20.532 15.062 1.00 83.12 86 LEU A N 1
ATOM 667 C CA . LEU A 1 86 ? -23.933 21.870 15.103 1.00 83.12 86 LEU A CA 1
ATOM 668 C C . LEU A 1 86 ? -24.534 22.189 16.478 1.00 83.12 86 LEU A C 1
ATOM 670 O O . LEU A 1 86 ? -24.341 23.295 16.984 1.00 83.12 86 LEU A O 1
ATOM 674 N N . ALA A 1 87 ? -25.227 21.242 17.118 1.00 82.56 87 ALA A N 1
ATOM 675 C CA . ALA A 1 87 ? -25.803 21.442 18.449 1.00 82.56 87 ALA A CA 1
ATOM 676 C C . ALA A 1 87 ? -24.726 21.741 19.509 1.00 82.56 87 ALA A C 1
ATOM 678 O O . ALA A 1 87 ? -24.948 22.574 20.395 1.00 82.56 87 ALA A O 1
ATOM 679 N N . ALA A 1 88 ? -23.543 21.127 19.398 1.00 81.38 88 ALA A N 1
ATOM 680 C CA . ALA A 1 88 ? -22.416 21.378 20.294 1.00 81.38 88 ALA A CA 1
ATOM 681 C C . ALA A 1 88 ? -21.921 22.838 20.238 1.00 81.38 88 ALA A C 1
ATOM 683 O O . ALA A 1 88 ? -21.581 23.410 21.280 1.00 81.38 88 ALA A O 1
ATOM 684 N N . VAL A 1 89 ? -21.962 23.483 19.063 1.00 85.00 89 VAL A N 1
ATOM 685 C CA . VAL A 1 89 ? -21.585 24.903 18.882 1.00 85.00 89 VAL A CA 1
ATOM 686 C C . VAL A 1 89 ? -22.493 25.848 19.685 1.00 85.00 89 VAL A C 1
ATOM 688 O O . VAL A 1 89 ? -22.043 26.893 20.163 1.00 85.00 89 VAL A O 1
ATOM 691 N N . PHE A 1 90 ? -23.760 25.478 19.890 1.00 85.69 90 PHE A N 1
ATOM 692 C CA . PHE A 1 90 ? -24.736 26.268 20.656 1.00 85.69 90 PHE A CA 1
ATOM 693 C C . PHE A 1 90 ? -24.816 25.901 22.141 1.00 85.69 90 PHE A C 1
ATOM 695 O O . PHE A 1 90 ? -25.657 26.449 22.854 1.00 85.69 90 PHE A O 1
ATOM 702 N N . SER A 1 91 ? -23.938 25.016 22.618 1.00 80.31 91 SER A N 1
ATOM 703 C CA . SER A 1 91 ? -23.847 24.654 24.034 1.00 80.31 91 SER A CA 1
ATOM 704 C C . SER A 1 91 ? -23.389 25.831 24.918 1.00 80.31 91 SER A C 1
ATOM 706 O O . SER A 1 91 ? -22.848 26.817 24.403 1.00 80.31 91 SER A O 1
ATOM 708 N N . PRO A 1 92 ? -23.526 25.732 26.258 1.00 75.06 92 PRO A N 1
ATOM 709 C CA . PRO A 1 92 ? -23.083 26.777 27.191 1.00 75.06 92 PRO A CA 1
ATOM 710 C C . PRO A 1 92 ? -21.588 27.134 27.109 1.00 75.06 92 PRO A C 1
ATOM 712 O O . PRO A 1 92 ? -21.177 28.176 27.612 1.00 75.06 92 PRO A O 1
ATOM 715 N N . GLY A 1 93 ? -20.759 26.272 26.504 1.00 72.06 93 GLY A N 1
ATOM 716 C CA . GLY A 1 93 ? -19.335 26.528 26.252 1.00 72.06 93 GLY A CA 1
ATOM 717 C C . GLY A 1 93 ? -19.034 27.234 24.921 1.00 72.06 93 GLY A C 1
ATOM 718 O O . GLY A 1 93 ? -17.876 27.566 24.677 1.00 72.06 93 GLY A O 1
ATOM 719 N N . GLY A 1 94 ? -20.044 27.442 24.070 1.00 82.44 94 GLY A N 1
ATOM 720 C CA . GLY A 1 94 ? -19.940 28.061 22.747 1.00 82.44 94 GLY A CA 1
ATOM 721 C C . GLY A 1 94 ? -20.766 29.345 22.639 1.00 82.44 94 GLY A C 1
ATOM 722 O O . GLY A 1 94 ? -20.542 30.305 23.374 1.00 82.44 94 GLY A O 1
ATOM 723 N N . ILE A 1 95 ? -21.720 29.375 21.704 1.00 85.56 95 ILE A N 1
ATOM 724 C CA . ILE A 1 95 ? -22.590 30.542 21.453 1.00 85.56 95 ILE A CA 1
ATOM 725 C C . ILE A 1 95 ? -23.644 30.742 22.565 1.00 85.56 95 ILE A C 1
ATOM 727 O O . ILE A 1 95 ? -24.218 31.829 22.656 1.00 85.56 95 ILE A O 1
ATOM 731 N N . ASP A 1 96 ? -23.886 29.721 23.398 1.00 84.19 96 ASP A N 1
ATOM 732 C CA . ASP A 1 96 ? -24.903 29.693 24.461 1.00 84.19 96 ASP A CA 1
ATOM 733 C C . ASP A 1 96 ? -26.292 30.138 23.958 1.00 84.19 96 ASP A C 1
ATOM 735 O O . ASP A 1 96 ? -26.828 31.191 24.317 1.00 84.19 96 ASP A O 1
ATOM 739 N N . ASP A 1 97 ? -26.866 29.344 23.045 1.00 84.75 97 ASP A N 1
ATOM 740 C CA . ASP A 1 97 ? -28.233 29.540 22.547 1.00 84.75 97 ASP A CA 1
ATOM 741 C C . ASP A 1 97 ? -29.072 28.273 22.774 1.00 84.75 97 ASP A C 1
ATOM 743 O O . ASP A 1 97 ? -29.174 27.420 21.885 1.00 84.75 97 ASP A O 1
ATOM 747 N N . PRO A 1 98 ? -29.712 28.139 23.951 1.00 79.56 98 PRO A N 1
ATOM 748 C CA . PRO A 1 98 ? -30.438 26.924 24.309 1.00 79.56 98 PRO A CA 1
ATOM 749 C C . PRO A 1 98 ? -31.674 26.675 23.433 1.00 79.56 98 PRO A C 1
ATOM 751 O O . PRO A 1 98 ? -32.188 25.560 23.412 1.00 79.56 98 PRO A O 1
ATOM 754 N N . ILE A 1 99 ? -32.179 27.686 22.711 1.00 85.12 99 ILE A N 1
ATOM 755 C CA . ILE A 1 99 ? -33.342 27.527 21.827 1.00 85.12 99 ILE A CA 1
ATOM 756 C C . ILE A 1 99 ? -32.913 26.832 20.536 1.00 85.12 99 ILE A C 1
ATOM 758 O O . ILE A 1 99 ? -33.523 25.834 20.155 1.00 85.12 99 ILE A O 1
ATOM 762 N N . ILE A 1 100 ? -31.859 27.333 19.885 1.00 84.56 100 ILE A N 1
ATOM 763 C CA . ILE A 1 100 ? -31.325 26.722 18.657 1.00 84.56 100 ILE A CA 1
ATOM 764 C C . ILE A 1 100 ? -30.747 25.342 18.966 1.00 84.56 100 ILE A C 1
ATOM 766 O O . ILE A 1 100 ? -31.032 24.393 18.241 1.00 84.56 100 ILE A O 1
ATOM 770 N N . GLN A 1 101 ? -30.017 25.209 20.079 1.00 83.06 101 GLN A N 1
ATOM 771 C CA . GLN A 1 101 ? -29.499 23.919 20.529 1.00 83.06 101 GLN A CA 1
ATOM 772 C C . GLN A 1 101 ? -30.622 22.887 20.680 1.00 83.06 101 GLN A C 1
ATOM 774 O O . GLN A 1 101 ? -30.511 21.773 20.178 1.00 83.06 101 GLN A O 1
ATOM 779 N N . LYS A 1 102 ? -31.730 23.264 21.329 1.00 81.44 102 LYS A N 1
ATOM 780 C CA . LYS A 1 102 ? -32.871 22.368 21.515 1.00 81.44 102 LYS A CA 1
ATOM 781 C C . LYS A 1 102 ? -33.515 21.960 20.185 1.00 81.44 102 LYS A C 1
ATOM 783 O O . LYS A 1 102 ? -33.808 20.784 20.013 1.00 81.44 102 LYS A O 1
ATOM 788 N N . LEU A 1 103 ? -33.713 22.897 19.257 1.00 83.50 103 LEU A N 1
ATOM 789 C CA . LEU A 1 103 ? -34.295 22.597 17.942 1.00 83.50 103 LEU A CA 1
ATOM 790 C C . LEU A 1 103 ? -33.414 21.638 17.126 1.00 83.50 103 LEU A C 1
ATOM 792 O O . LEU A 1 103 ? -33.935 20.753 16.453 1.00 83.50 103 LEU A O 1
ATOM 796 N N . LEU A 1 104 ? -32.088 21.803 17.189 1.00 83.56 104 LEU A N 1
ATOM 797 C CA . LEU A 1 104 ? -31.141 20.896 16.535 1.00 83.56 104 LEU A CA 1
ATOM 798 C C . LEU A 1 104 ? -31.213 19.493 17.141 1.00 83.56 104 LEU A C 1
ATOM 800 O O . LEU A 1 104 ? -31.307 18.524 16.399 1.00 83.56 104 LEU A O 1
ATOM 804 N N . LEU A 1 105 ? -31.237 19.381 18.471 1.00 79.62 105 LEU A N 1
ATOM 805 C CA . LEU A 1 105 ? -31.345 18.087 19.150 1.00 79.62 105 LEU A CA 1
ATOM 806 C C . LEU A 1 105 ? -32.685 17.385 18.877 1.00 79.62 105 LEU A C 1
ATOM 808 O O . LEU A 1 105 ? -32.697 16.171 18.710 1.00 79.62 105 LEU A O 1
ATOM 812 N N . GLU A 1 106 ? -33.799 18.123 18.795 1.00 81.81 106 GLU A N 1
ATOM 813 C CA . GLU A 1 106 ? -35.101 17.562 18.399 1.00 81.81 106 GLU A CA 1
ATOM 814 C C . GLU A 1 106 ? -35.051 17.007 16.966 1.00 81.81 106 GLU A C 1
ATOM 816 O O . GLU A 1 106 ? -35.467 15.874 16.743 1.00 81.81 106 GLU A O 1
ATOM 821 N N . LYS A 1 107 ? -34.459 17.749 16.017 1.00 80.12 107 LYS A N 1
ATOM 822 C CA . LYS A 1 107 ? -34.305 17.281 14.628 1.00 80.12 107 LYS A CA 1
ATOM 823 C C . LYS A 1 107 ? -33.360 16.077 14.525 1.00 80.12 107 LYS A C 1
ATOM 825 O O . LYS A 1 107 ? -33.678 15.121 13.831 1.00 80.12 107 LYS A O 1
ATOM 830 N N . ALA A 1 108 ? -32.241 16.089 15.251 1.00 78.88 108 ALA A N 1
ATOM 831 C CA . ALA A 1 108 ? -31.322 14.953 15.317 1.00 78.88 108 ALA A CA 1
ATOM 832 C C . ALA A 1 108 ? -32.003 13.699 15.885 1.00 78.88 108 ALA A C 1
ATOM 834 O O . ALA A 1 108 ? -31.777 12.602 15.387 1.00 78.88 108 ALA A O 1
ATOM 835 N N . TYR A 1 109 ? -32.872 13.846 16.892 1.00 78.31 109 TYR A N 1
ATOM 836 C CA . TYR A 1 109 ? -33.597 12.715 17.476 1.00 78.31 109 TYR A CA 1
ATOM 837 C C . TYR A 1 109 ? -34.555 12.045 16.481 1.00 78.31 109 TYR A C 1
ATOM 839 O O . TYR A 1 109 ? -34.697 10.823 16.509 1.00 78.31 109 TYR A O 1
ATOM 847 N N . ASP A 1 110 ? -35.192 12.831 15.611 1.00 78.12 110 ASP A N 1
ATOM 848 C CA . ASP A 1 110 ? -36.111 12.328 14.583 1.00 78.12 110 ASP A CA 1
ATOM 849 C C . ASP A 1 110 ? -35.380 11.665 13.399 1.00 78.12 110 ASP A C 1
ATOM 851 O O . ASP A 1 110 ? -35.952 10.793 12.745 1.00 78.12 110 ASP A O 1
ATOM 855 N N . SER A 1 111 ? -34.126 12.054 13.141 1.00 77.50 111 SER A N 1
ATOM 856 C CA . SER A 1 111 ? -33.307 11.560 12.022 1.00 77.50 111 SER A CA 1
ATOM 857 C C . SER A 1 111 ? -32.349 10.416 12.384 1.00 77.50 111 SER A C 1
ATOM 859 O O . SER A 1 111 ? -31.814 9.784 11.479 1.00 77.50 111 SER A O 1
ATOM 861 N N . ALA A 1 112 ? -32.121 10.135 13.670 1.00 80.88 112 ALA A N 1
ATOM 862 C CA . ALA A 1 112 ? -31.137 9.144 14.107 1.00 80.88 112 ALA A CA 1
ATOM 863 C C . ALA A 1 112 ? -31.550 7.696 13.791 1.00 80.88 112 ALA A C 1
ATOM 865 O O . ALA A 1 112 ? -32.511 7.173 14.365 1.00 80.88 112 ALA A O 1
ATOM 866 N N . ASP A 1 113 ? -30.766 7.026 12.947 1.00 83.31 113 ASP A N 1
ATOM 867 C CA . ASP A 1 113 ? -30.914 5.608 12.595 1.00 83.31 113 ASP A CA 1
ATOM 868 C C . ASP A 1 113 ? -29.605 4.795 12.686 1.00 83.31 113 ASP A C 1
ATOM 870 O O . ASP A 1 113 ? -29.636 3.569 12.571 1.00 83.31 113 ASP A O 1
ATOM 874 N N . SER A 1 114 ? -28.475 5.455 12.957 1.00 85.94 114 SER A N 1
ATOM 875 C CA . SER A 1 114 ? -27.139 4.859 13.016 1.00 85.94 114 SER A CA 1
ATOM 876 C C . SER A 1 114 ? -26.518 4.920 14.416 1.00 85.94 114 SER A C 1
ATOM 878 O O . SER A 1 114 ? -26.873 5.764 15.245 1.00 85.94 114 SER A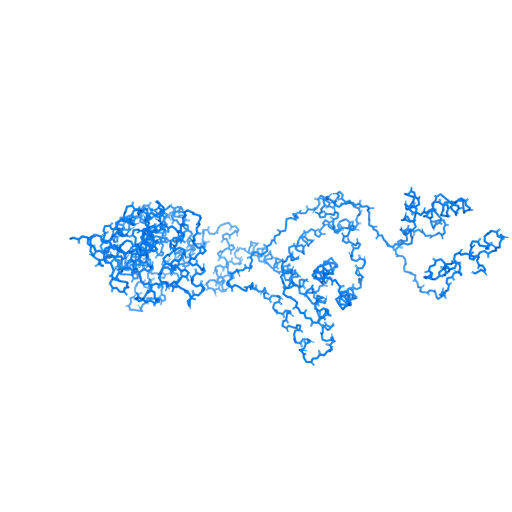 O 1
ATOM 880 N N . THR A 1 115 ? -25.538 4.046 14.679 1.00 86.75 115 THR A N 1
ATOM 881 C CA . THR A 1 115 ? -24.736 4.055 15.917 1.00 86.75 115 THR A CA 1
ATOM 882 C C . THR A 1 115 ? -24.129 5.433 16.178 1.00 86.75 115 THR A C 1
ATOM 884 O O . THR A 1 115 ? -24.337 5.996 17.253 1.00 86.75 115 THR A O 1
ATOM 887 N N . GLY A 1 116 ? -23.442 6.007 15.183 1.00 83.44 116 GLY A N 1
ATOM 888 C CA . GLY A 1 116 ? -22.830 7.336 15.281 1.00 83.44 116 GLY A CA 1
ATOM 889 C C . GLY A 1 116 ? -23.849 8.429 15.606 1.00 83.44 116 GLY A C 1
ATOM 890 O O . GLY A 1 116 ? -23.626 9.231 16.514 1.00 83.44 116 GLY A O 1
ATOM 891 N N . GLY A 1 117 ? -25.022 8.397 14.964 1.00 81.56 117 GLY A N 1
ATOM 892 C CA . GLY A 1 117 ? -26.105 9.342 15.236 1.00 81.56 117 GLY A CA 1
ATOM 893 C C . GLY A 1 117 ? -26.614 9.281 16.681 1.00 81.56 117 GLY A C 1
ATOM 894 O O . GLY A 1 117 ? -26.770 10.315 17.338 1.00 81.56 117 GLY A O 1
ATOM 895 N N . PHE A 1 118 ? -26.825 8.077 17.220 1.00 88.25 118 PHE A N 1
ATOM 896 C CA . PHE A 1 118 ? -27.252 7.911 18.613 1.00 88.25 118 PHE A CA 1
ATOM 897 C C . PHE A 1 118 ? -26.170 8.308 19.627 1.00 88.25 118 PHE A C 1
ATOM 899 O O . PHE A 1 118 ? -26.504 8.892 20.663 1.00 88.25 118 PHE A O 1
ATOM 906 N N . LEU A 1 119 ? -24.893 8.037 19.337 1.00 87.06 119 LEU A N 1
ATOM 907 C CA . LEU A 1 119 ? -23.774 8.473 20.178 1.00 87.06 119 LEU A CA 1
ATOM 908 C C . LEU A 1 119 ? -23.654 10.004 20.196 1.00 87.06 119 LEU A C 1
ATOM 910 O O . LEU A 1 119 ? -23.609 10.594 21.276 1.00 87.06 119 LEU A O 1
ATOM 914 N N . GLY A 1 120 ? -23.728 10.660 19.034 1.00 81.12 120 GLY A N 1
ATOM 915 C CA . GLY A 1 120 ? -23.707 12.125 18.937 1.00 81.12 120 GLY A CA 1
ATOM 916 C C . GLY A 1 120 ? -24.836 12.795 19.732 1.00 81.12 120 GLY A C 1
ATOM 917 O O . GLY A 1 120 ? -24.621 13.802 20.412 1.00 81.12 120 GLY A O 1
ATOM 918 N N . LEU A 1 121 ? -26.033 12.198 19.732 1.00 82.62 121 LEU A N 1
ATOM 919 C CA . LEU A 1 121 ? -27.150 12.655 20.563 1.00 82.62 121 LEU A CA 1
ATOM 920 C C . LEU A 1 121 ? -26.874 12.478 22.061 1.00 82.62 121 LEU A C 1
ATOM 922 O O . LEU A 1 121 ? -27.197 13.361 22.861 1.00 82.62 121 LEU A O 1
ATOM 926 N N . ALA A 1 122 ? -26.287 11.345 22.455 1.00 84.75 122 ALA A N 1
ATOM 927 C CA . ALA A 1 122 ? -25.952 11.068 23.849 1.00 84.75 122 ALA A CA 1
ATOM 928 C C . ALA A 1 122 ? -24.883 12.036 24.383 1.00 84.75 122 ALA A C 1
ATOM 930 O O . ALA A 1 122 ? -24.901 12.385 25.567 1.00 84.75 122 ALA A O 1
ATOM 931 N N . ASP A 1 123 ? -23.994 12.515 23.515 1.00 80.88 123 ASP A N 1
ATOM 932 C CA . ASP A 1 123 ? -22.932 13.460 23.847 1.00 80.88 123 ASP A CA 1
ATOM 933 C C . ASP A 1 123 ? -23.447 14.832 24.302 1.00 80.88 123 ASP A C 1
ATOM 935 O O . ASP A 1 123 ? -22.822 15.471 25.162 1.00 80.88 123 ASP A O 1
ATOM 939 N N . GLY A 1 124 ? -24.593 15.255 23.754 1.00 71.19 124 GLY A N 1
ATOM 940 C CA . GLY A 1 124 ? -25.289 16.497 24.097 1.00 71.19 124 GLY A CA 1
ATOM 941 C C . GLY A 1 124 ? -26.071 16.447 25.415 1.00 71.19 124 GLY A C 1
ATOM 942 O O . GLY A 1 124 ? -26.575 17.478 25.867 1.00 71.19 124 GLY A O 1
ATOM 943 N N . LEU A 1 125 ? -26.174 15.274 26.045 1.00 75.31 125 LEU A N 1
ATOM 944 C CA . LEU A 1 125 ? -26.905 15.066 27.294 1.00 75.31 125 LEU A CA 1
ATOM 945 C C . LEU A 1 125 ? -25.974 14.988 28.508 1.00 75.31 125 LEU A C 1
ATOM 947 O O . LEU A 1 125 ? -24.762 14.792 28.413 1.00 75.31 125 LEU A O 1
ATOM 951 N N . ALA A 1 126 ? -26.559 15.129 29.700 1.00 73.56 126 ALA A N 1
ATOM 952 C CA . ALA A 1 126 ? -25.827 14.910 30.939 1.00 73.56 126 ALA A CA 1
ATOM 953 C C . ALA A 1 126 ? -25.388 13.439 31.037 1.00 73.56 126 ALA A C 1
ATOM 955 O O . ALA A 1 126 ? -26.212 12.529 30.906 1.00 73.56 126 ALA A O 1
ATOM 956 N N . VAL A 1 127 ? -24.096 13.222 31.299 1.00 76.88 127 VAL A N 1
ATOM 957 C CA . VAL A 1 127 ? -23.500 11.886 31.431 1.00 76.88 127 VAL A CA 1
ATOM 958 C C . VAL A 1 127 ? -24.254 11.071 32.482 1.00 76.88 127 VAL A C 1
ATOM 960 O O . VAL A 1 127 ? -24.405 11.509 33.624 1.00 76.88 127 VAL A O 1
ATOM 963 N N . GLY A 1 128 ? -24.730 9.888 32.090 1.00 72.38 128 GLY A N 1
ATOM 964 C CA . GLY A 1 128 ? -25.449 8.965 32.969 1.00 72.38 128 GLY A CA 1
ATOM 965 C C . GLY A 1 128 ? -26.924 9.307 33.209 1.00 72.38 128 GLY A C 1
ATOM 966 O O . GLY A 1 128 ? -27.558 8.641 34.026 1.00 72.38 128 GLY A O 1
ATOM 967 N N . SER A 1 129 ? -27.481 10.309 32.518 1.00 82.62 129 SER A N 1
ATOM 968 C CA . SER A 1 129 ? -28.932 10.562 32.496 1.00 82.62 129 SER A CA 1
ATOM 969 C C . SER A 1 129 ? -29.693 9.394 31.868 1.00 82.62 129 SER A C 1
ATOM 971 O O . SER A 1 129 ? -29.182 8.752 30.949 1.00 82.62 129 SER A O 1
ATOM 973 N N . ASP A 1 130 ? -30.929 9.151 32.311 1.00 84.88 130 ASP A N 1
ATOM 974 C CA . ASP A 1 130 ? -31.775 8.088 31.752 1.00 84.88 130 ASP A CA 1
ATOM 975 C C . ASP A 1 130 ? -31.945 8.243 30.231 1.00 84.88 130 ASP A C 1
ATOM 977 O O . ASP A 1 130 ? -31.894 7.253 29.502 1.00 84.88 130 ASP A O 1
ATOM 981 N N . GLU A 1 131 ? -32.057 9.479 29.727 1.00 82.44 131 GLU A N 1
ATOM 982 C CA . GLU A 1 131 ? -32.134 9.740 28.286 1.00 82.44 131 GLU A CA 1
ATOM 983 C C . GLU A 1 131 ? -30.843 9.359 27.547 1.00 82.44 131 GLU A C 1
ATOM 985 O O . GLU A 1 131 ? -30.914 8.732 26.489 1.00 82.44 131 GLU A O 1
ATOM 990 N N . SER A 1 132 ? -29.666 9.662 28.115 1.00 84.75 132 SER A N 1
ATOM 991 C CA . SER A 1 132 ? -28.389 9.231 27.527 1.00 84.75 132 SER A CA 1
ATOM 992 C C . SER A 1 132 ? -28.280 7.708 27.481 1.00 84.75 132 SER A C 1
ATOM 994 O O . SER A 1 132 ? -27.857 7.160 26.469 1.00 84.75 132 SER A O 1
ATOM 996 N N . LYS A 1 133 ? -28.754 7.006 28.520 1.00 86.31 133 LYS A N 1
ATOM 997 C CA . LYS A 1 133 ? -28.733 5.538 28.560 1.00 86.31 133 LYS A CA 1
ATOM 998 C C . LYS A 1 133 ? -29.627 4.909 27.498 1.00 86.31 133 LYS A C 1
ATOM 1000 O O . LYS A 1 133 ? -29.222 3.945 26.858 1.00 86.31 133 LYS A O 1
ATOM 1005 N N . VAL A 1 134 ? -30.814 5.476 27.279 1.00 89.00 134 VAL A N 1
ATOM 1006 C CA . VAL A 1 134 ? -31.725 5.028 26.215 1.00 89.00 134 VAL A CA 1
ATOM 1007 C C . VAL A 1 134 ? -31.085 5.189 24.835 1.00 89.00 134 VAL A C 1
ATOM 1009 O O . VAL A 1 134 ? -31.250 4.314 23.987 1.00 89.00 134 VAL A O 1
ATOM 1012 N N . LEU A 1 135 ? -30.349 6.278 24.602 1.00 89.31 135 LEU A N 1
ATOM 1013 C CA . LEU A 1 135 ? -29.639 6.490 23.339 1.00 89.31 135 LEU A CA 1
ATOM 1014 C C . LEU A 1 135 ? -28.488 5.500 23.148 1.00 89.31 135 LEU A C 1
ATOM 1016 O O . LEU A 1 135 ? -28.354 4.964 22.054 1.00 89.31 135 LEU A O 1
ATOM 1020 N N . ILE A 1 136 ? -27.730 5.178 24.202 1.00 92.06 136 ILE A N 1
ATOM 1021 C CA . ILE A 1 136 ? -26.711 4.122 24.117 1.00 92.06 136 ILE A CA 1
ATOM 1022 C C . ILE A 1 136 ? -27.343 2.764 23.773 1.00 92.06 136 ILE A C 1
ATOM 1024 O O . ILE A 1 136 ? -26.846 2.085 22.883 1.00 92.06 136 ILE A O 1
ATOM 1028 N N . GLY A 1 137 ? -28.473 2.391 24.384 1.00 90.81 137 GLY A N 1
ATOM 1029 C CA . GLY A 1 137 ? -29.182 1.150 24.027 1.00 90.81 137 GLY A CA 1
ATOM 1030 C C . GLY A 1 137 ? -29.633 1.112 22.557 1.00 90.81 137 GLY A C 1
ATOM 1031 O O . GLY A 1 137 ? -29.500 0.097 21.869 1.00 90.81 137 GLY A O 1
ATOM 1032 N N . LYS A 1 138 ? -30.100 2.252 22.024 1.00 90.81 138 LYS A N 1
ATOM 1033 C CA . LYS A 1 138 ? -30.403 2.383 20.588 1.00 90.81 138 LYS A CA 1
ATOM 1034 C C . LYS A 1 138 ? -29.152 2.251 19.716 1.00 90.81 138 LYS A C 1
ATOM 1036 O O . LYS A 1 138 ? -29.227 1.580 18.692 1.00 90.81 138 LYS A O 1
ATOM 1041 N N . ALA A 1 139 ? -28.024 2.825 20.136 1.00 92.19 139 ALA A N 1
ATOM 1042 C CA . ALA A 1 139 ? -26.743 2.681 19.447 1.00 92.19 139 ALA A CA 1
ATOM 1043 C C . ALA A 1 139 ? -26.306 1.209 19.379 1.00 92.19 139 ALA A C 1
ATOM 1045 O O . ALA A 1 139 ? -25.961 0.730 18.306 1.00 92.19 139 ALA A O 1
ATOM 1046 N N . ILE A 1 140 ? -26.410 0.464 20.488 1.00 92.81 140 ILE A N 1
ATOM 1047 C CA . ILE A 1 140 ? -26.095 -0.977 20.527 1.00 92.81 140 ILE A CA 1
ATOM 1048 C C . ILE A 1 140 ? -26.970 -1.750 19.536 1.00 92.81 140 ILE A C 1
ATOM 1050 O O . ILE A 1 140 ? -26.474 -2.579 18.779 1.00 92.81 140 ILE A O 1
ATOM 1054 N N . SER A 1 141 ? -28.268 -1.441 19.498 1.00 91.06 141 SER A N 1
ATOM 1055 C CA . SER A 1 141 ? -29.212 -2.085 18.576 1.00 91.06 141 SER A CA 1
ATOM 1056 C C . SER A 1 141 ? -28.954 -1.752 17.099 1.00 91.06 141 SER A C 1
ATOM 1058 O O . SER A 1 141 ? -29.336 -2.532 16.228 1.00 91.06 141 SER A O 1
ATOM 1060 N N . ALA A 1 142 ? -28.349 -0.595 16.820 1.00 90.62 142 ALA A N 1
ATOM 1061 C CA . ALA A 1 142 ? -28.033 -0.117 15.476 1.00 90.62 142 ALA A CA 1
ATOM 1062 C C . ALA A 1 142 ? -26.638 -0.540 14.986 1.00 90.62 142 ALA A C 1
ATOM 1064 O O . ALA A 1 142 ? -26.328 -0.320 13.816 1.00 90.62 142 ALA A O 1
ATOM 1065 N N . ALA A 1 143 ? -25.818 -1.154 15.847 1.00 91.31 143 ALA A N 1
ATOM 1066 C CA . ALA A 1 143 ? -24.471 -1.589 15.505 1.00 91.31 143 ALA A CA 1
ATOM 1067 C C . ALA A 1 143 ? -24.475 -2.571 14.325 1.00 91.31 143 ALA A C 1
ATOM 1069 O O . ALA A 1 143 ? -25.232 -3.549 14.308 1.00 91.31 143 ALA A O 1
ATOM 1070 N N . GLN A 1 144 ? -23.605 -2.310 13.350 1.00 89.06 144 GLN A N 1
ATOM 1071 C CA . GLN A 1 144 ? -23.423 -3.131 12.153 1.00 89.06 144 GLN A CA 1
ATOM 1072 C C . GLN A 1 144 ? -22.049 -3.809 12.116 1.00 89.06 144 GLN A C 1
ATOM 1074 O O . GLN A 1 144 ? -21.906 -4.814 11.424 1.00 89.06 144 GLN A O 1
ATOM 1079 N N . HIS A 1 145 ? -21.076 -3.309 12.887 1.00 89.19 145 HIS A N 1
ATOM 1080 C CA . HIS A 1 145 ? -19.708 -3.835 12.935 1.00 89.19 145 HIS A CA 1
ATOM 1081 C C . HIS A 1 145 ? -19.152 -3.872 14.369 1.00 89.19 145 HIS A C 1
ATOM 1083 O O . HIS A 1 145 ? -19.634 -3.157 15.251 1.00 89.19 145 HIS A O 1
ATOM 1089 N N . TRP A 1 146 ? -18.077 -4.640 14.608 1.00 87.38 146 TRP A N 1
ATOM 1090 C CA . TRP A 1 146 ? -17.380 -4.642 15.912 1.00 87.38 146 TRP A CA 1
ATOM 1091 C C . TRP A 1 146 ? -16.889 -3.252 16.326 1.00 87.38 146 TRP A C 1
ATOM 1093 O O . TRP A 1 146 ? -17.006 -2.883 17.494 1.00 87.38 146 TRP A O 1
ATOM 1103 N N . TYR A 1 147 ? -16.450 -2.456 15.351 1.00 87.31 147 TYR A N 1
ATOM 1104 C CA . TYR A 1 147 ? -16.009 -1.078 15.550 1.00 87.31 147 TYR A CA 1
ATOM 1105 C C . TYR A 1 147 ? -17.103 -0.186 16.166 1.00 87.31 147 TYR A C 1
ATOM 1107 O O . TYR A 1 147 ? -16.823 0.649 17.025 1.00 87.31 147 TYR A O 1
ATOM 1115 N N . ASP A 1 148 ? -18.375 -0.405 15.812 1.00 90.25 148 ASP A N 1
ATOM 1116 C CA . ASP A 1 148 ? -19.496 0.341 16.396 1.00 90.25 148 ASP A CA 1
ATOM 1117 C C . ASP A 1 148 ? -19.638 0.055 17.896 1.00 90.25 148 ASP A C 1
ATOM 1119 O O . ASP A 1 148 ? -19.813 0.970 18.702 1.00 90.25 148 ASP A O 1
ATOM 1123 N N . LEU A 1 149 ? -19.529 -1.220 18.285 1.00 92.19 149 LEU A N 1
ATOM 1124 C CA . LEU A 1 149 ? -19.601 -1.637 19.686 1.00 92.19 149 LEU A CA 1
ATOM 1125 C C . LEU A 1 149 ? -18.400 -1.124 20.491 1.00 92.19 149 LEU A C 1
ATOM 1127 O O . LEU A 1 149 ? -18.552 -0.739 21.653 1.00 92.19 149 LEU A O 1
ATOM 1131 N N . GLU A 1 150 ? -17.219 -1.062 19.880 1.00 91.19 150 GLU A N 1
ATOM 1132 C CA . GLU A 1 150 ? -16.049 -0.434 20.490 1.00 91.19 150 GLU A CA 1
ATOM 1133 C C . GLU A 1 150 ? -16.238 1.067 20.724 1.00 91.19 150 GLU A C 1
ATOM 1135 O O . GLU A 1 150 ? -15.892 1.563 21.799 1.00 91.19 150 GLU A O 1
ATOM 1140 N N . ASN A 1 151 ? -16.800 1.785 19.749 1.00 90.31 151 ASN A N 1
ATOM 1141 C CA . ASN A 1 151 ? -17.113 3.208 19.886 1.00 90.31 151 ASN A CA 1
ATOM 1142 C C . ASN A 1 151 ? -18.145 3.446 20.991 1.00 90.31 151 ASN A C 1
ATOM 1144 O O . ASN A 1 151 ? -18.023 4.394 21.769 1.00 90.31 151 ASN A O 1
ATOM 1148 N N . ILE A 1 152 ? -19.126 2.549 21.118 1.00 93.12 152 ILE A N 1
ATOM 1149 C CA . ILE A 1 152 ? -20.085 2.576 22.223 1.00 93.12 152 ILE A CA 1
ATOM 1150 C C . ILE A 1 152 ? -19.372 2.408 23.571 1.00 93.12 152 ILE A C 1
ATOM 1152 O O . ILE A 1 152 ? -19.633 3.198 24.477 1.00 93.12 152 ILE A O 1
ATOM 1156 N N . LEU A 1 153 ? -18.460 1.437 23.714 1.00 91.56 153 LEU A N 1
ATOM 1157 C CA . LEU A 1 153 ? -17.684 1.246 24.952 1.00 91.56 153 LEU A CA 1
ATOM 1158 C C . LEU A 1 153 ? -16.798 2.448 25.297 1.00 91.56 153 LEU A C 1
ATOM 1160 O O . LEU A 1 153 ? -16.539 2.717 26.475 1.00 91.56 153 LEU A O 1
ATOM 1164 N N . ASP A 1 154 ? -16.310 3.166 24.288 1.00 90.25 154 ASP A N 1
ATOM 1165 C CA . ASP A 1 154 ? -15.505 4.364 24.501 1.00 90.25 154 ASP A CA 1
ATOM 1166 C C . ASP A 1 154 ? -16.313 5.588 24.902 1.00 90.25 154 ASP A C 1
ATOM 1168 O O . ASP A 1 154 ? -15.784 6.485 25.570 1.00 90.25 154 ASP A O 1
ATOM 1172 N N . HIS A 1 155 ? -17.594 5.604 24.557 1.00 90.12 155 HIS A N 1
ATOM 1173 C CA . HIS A 1 155 ? -18.452 6.735 24.818 1.00 90.12 155 HIS A CA 1
ATOM 1174 C C . HIS A 1 155 ? -18.630 6.986 26.324 1.00 90.12 155 HIS A C 1
ATOM 1176 O O . HIS A 1 155 ? -18.958 6.096 27.109 1.00 90.12 155 HIS A O 1
ATOM 1182 N N . LYS A 1 156 ? -18.502 8.252 26.738 1.00 87.31 156 LYS A N 1
ATOM 1183 C CA . LYS A 1 156 ? -18.526 8.691 28.151 1.00 87.31 156 LYS A CA 1
ATOM 1184 C C . LYS A 1 156 ? -19.803 8.322 28.920 1.00 87.31 156 LYS A C 1
ATOM 1186 O O . LYS A 1 156 ? -19.783 8.266 30.146 1.00 87.31 156 LYS A O 1
ATOM 1191 N N . ALA A 1 157 ? -20.920 8.149 28.211 1.00 86.69 157 ALA A N 1
ATOM 1192 C CA . ALA A 1 157 ? -22.210 7.774 28.792 1.00 86.69 157 ALA A CA 1
ATOM 1193 C C . ALA A 1 157 ? -22.410 6.253 28.904 1.00 86.69 157 ALA A C 1
ATOM 1195 O O . ALA A 1 157 ? -23.379 5.827 29.535 1.00 86.69 157 ALA A O 1
ATOM 1196 N N . CYS A 1 158 ? -21.522 5.449 28.309 1.00 90.06 158 CYS A N 1
ATOM 1197 C CA . CYS A 1 158 ? -21.525 4.006 28.477 1.00 90.06 158 CYS A CA 1
ATOM 1198 C C . CYS A 1 158 ? -20.947 3.652 29.852 1.00 90.06 158 CYS A C 1
ATOM 1200 O O . CYS A 1 158 ? -19.879 4.127 30.242 1.00 90.06 158 CYS A O 1
ATOM 1202 N N . ASP A 1 159 ? -21.669 2.830 30.609 1.00 89.44 159 ASP A N 1
ATOM 1203 C CA . ASP A 1 159 ? -21.229 2.352 31.914 1.00 89.44 159 ASP A CA 1
ATOM 1204 C C . ASP A 1 159 ? -21.335 0.826 32.005 1.00 89.44 159 ASP A C 1
ATOM 1206 O O . ASP A 1 159 ? -21.948 0.160 31.170 1.00 89.44 159 ASP A O 1
ATOM 1210 N N . LYS A 1 160 ? -20.756 0.259 33.067 1.00 89.50 160 LYS A N 1
ATOM 1211 C CA . LYS A 1 160 ? -20.705 -1.192 33.281 1.00 89.50 160 LYS A CA 1
ATOM 1212 C C . LYS A 1 160 ? -22.083 -1.870 33.292 1.00 89.50 160 LYS A C 1
ATOM 1214 O O . LYS A 1 160 ? -22.157 -3.062 33.019 1.00 89.50 160 LYS A O 1
ATOM 1219 N N . SER A 1 161 ? -23.168 -1.151 33.598 1.00 89.62 161 SER A N 1
ATOM 1220 C CA . SER A 1 161 ? -24.518 -1.736 33.598 1.00 89.62 161 SER A CA 1
ATOM 1221 C C . SER A 1 161 ? -25.053 -2.035 32.196 1.00 89.62 161 SER A C 1
ATOM 1223 O O . SER A 1 161 ? -26.009 -2.792 32.073 1.00 89.62 161 SER A O 1
ATOM 1225 N N . MET A 1 162 ? -24.427 -1.479 31.155 1.00 90.88 162 MET A N 1
ATOM 1226 C CA . MET A 1 162 ? -24.778 -1.715 29.751 1.00 90.88 162 MET A CA 1
ATOM 1227 C C . MET A 1 162 ? -24.025 -2.897 29.138 1.00 90.88 162 MET A C 1
ATOM 1229 O O . MET A 1 162 ? -24.334 -3.298 28.018 1.00 90.88 162 MET A O 1
ATOM 1233 N N . TRP A 1 163 ? -23.050 -3.466 29.858 1.00 92.69 163 TRP A N 1
ATOM 1234 C CA . TRP A 1 163 ? -22.249 -4.574 29.347 1.00 92.69 163 TRP A CA 1
ATOM 1235 C C . TRP A 1 163 ? -23.112 -5.770 28.942 1.00 92.69 163 TRP A C 1
ATOM 1237 O O . TRP A 1 163 ? -22.892 -6.307 27.869 1.00 92.69 163 TRP A O 1
ATOM 1247 N N . ASP A 1 164 ? -24.134 -6.129 29.722 1.00 91.81 164 ASP A N 1
ATOM 1248 C CA . ASP A 1 164 ? -25.001 -7.276 29.414 1.00 91.81 164 ASP A CA 1
ATOM 1249 C C . ASP A 1 164 ? -25.706 -7.135 28.043 1.00 91.81 164 ASP A C 1
ATOM 1251 O O . ASP A 1 164 ? -25.940 -8.124 27.348 1.00 91.81 164 ASP A O 1
ATOM 1255 N N . GLU A 1 165 ? -26.033 -5.907 27.623 1.00 92.38 165 GLU A N 1
ATOM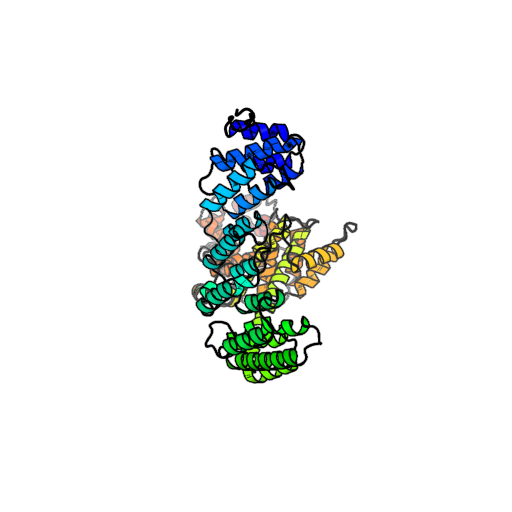 1256 C CA . GLU A 1 165 ? -26.674 -5.627 26.328 1.00 92.38 165 GLU A CA 1
ATOM 1257 C C . GLU A 1 165 ? -25.663 -5.685 25.170 1.00 92.38 165 GLU A C 1
ATOM 1259 O O . GLU A 1 165 ? -25.943 -6.261 24.112 1.00 92.38 165 GLU A O 1
ATOM 1264 N N . ILE A 1 166 ? -24.453 -5.163 25.398 1.00 92.62 166 ILE A N 1
ATOM 1265 C CA . ILE A 1 166 ? -23.324 -5.272 24.463 1.00 92.62 166 ILE A CA 1
ATOM 1266 C C . ILE A 1 166 ? -22.919 -6.742 24.299 1.00 92.62 166 ILE A C 1
ATOM 1268 O O . ILE A 1 166 ? -22.766 -7.214 23.177 1.00 92.62 166 ILE A O 1
ATOM 1272 N N . GLU A 1 167 ? -22.816 -7.487 25.399 1.00 91.19 167 GLU A N 1
ATOM 1273 C CA . GLU A 1 167 ? -22.494 -8.913 25.426 1.00 91.19 167 GLU A CA 1
ATOM 1274 C C . GLU A 1 167 ? -23.563 -9.728 24.698 1.00 91.19 167 GLU A C 1
ATOM 1276 O O . GLU A 1 167 ? -23.235 -10.580 23.880 1.00 91.19 167 GLU A O 1
ATOM 1281 N N . SER A 1 168 ? -24.849 -9.434 24.901 1.00 91.25 168 SER A N 1
ATOM 1282 C CA . SER A 1 168 ? -25.916 -10.105 24.150 1.00 91.25 168 SER A CA 1
ATOM 1283 C C . SER A 1 168 ? -25.793 -9.880 22.639 1.00 91.25 168 SER A C 1
ATOM 1285 O O . SER A 1 168 ? -26.099 -10.782 21.855 1.00 91.25 168 SER A O 1
ATOM 1287 N N . THR A 1 169 ? -25.360 -8.689 22.219 1.00 90.00 169 THR A N 1
ATOM 1288 C CA . THR A 1 169 ? -25.119 -8.377 20.801 1.00 90.00 169 THR A CA 1
ATOM 1289 C C . THR A 1 169 ? -23.878 -9.102 20.291 1.00 90.00 169 THR A C 1
ATOM 1291 O O . THR A 1 169 ? -23.921 -9.715 19.224 1.00 90.00 169 THR A O 1
ATOM 1294 N N . TYR A 1 170 ? -22.811 -9.118 21.091 1.00 88.00 170 TYR A N 1
ATOM 1295 C CA . TYR A 1 170 ? -21.595 -9.881 20.835 1.00 88.00 170 TYR A CA 1
ATOM 1296 C C . TYR A 1 170 ? -21.900 -11.364 20.600 1.00 88.00 170 TYR A C 1
ATOM 1298 O O . TYR A 1 170 ? -21.529 -11.910 19.565 1.00 88.00 170 TYR A O 1
ATOM 1306 N N . GLU A 1 171 ? -22.655 -12.003 21.492 1.00 86.38 171 GLU A N 1
ATOM 1307 C CA . GLU A 1 171 ? -23.014 -13.422 21.377 1.00 86.38 171 GLU A CA 1
ATOM 1308 C C . GLU A 1 171 ? -23.810 -13.736 20.113 1.00 86.38 171 GLU A C 1
ATOM 1310 O O . GLU A 1 171 ? -23.610 -14.770 19.472 1.00 86.38 171 GLU A O 1
ATOM 1315 N N . ALA A 1 172 ? -24.720 -12.837 19.736 1.00 86.00 172 ALA A N 1
ATOM 1316 C CA . ALA A 1 172 ? -25.538 -13.005 18.544 1.00 86.00 172 ALA A CA 1
ATOM 1317 C C . ALA A 1 172 ? -24.731 -12.856 17.243 1.00 86.00 172 ALA A C 1
ATOM 1319 O O . ALA A 1 172 ? -25.127 -13.422 16.223 1.00 86.00 172 ALA A O 1
ATOM 1320 N N . ARG A 1 173 ? -23.626 -12.097 17.271 1.00 85.50 173 ARG A N 1
ATOM 1321 C CA . ARG A 1 173 ? -22.861 -11.682 16.082 1.00 85.50 173 ARG A CA 1
ATOM 1322 C C . ARG A 1 173 ? -21.450 -12.255 15.996 1.00 85.50 173 ARG A C 1
ATOM 1324 O O . ARG A 1 173 ? -20.805 -12.077 14.974 1.00 85.50 173 ARG A O 1
ATOM 1331 N N . ILE A 1 174 ? -20.983 -13.010 16.994 1.00 78.38 174 ILE A N 1
ATOM 1332 C CA . ILE A 1 174 ? -19.610 -13.553 17.052 1.00 78.38 174 ILE A CA 1
ATOM 1333 C C . ILE A 1 174 ? -19.202 -14.390 15.824 1.00 78.38 174 ILE A C 1
ATOM 1335 O O . ILE A 1 174 ? -18.013 -14.522 15.554 1.00 78.38 174 ILE A O 1
ATOM 1339 N N . LYS A 1 175 ? -20.182 -14.946 15.093 1.00 77.00 175 LYS A N 1
ATOM 1340 C CA . LYS A 1 175 ? -20.002 -15.760 13.874 1.00 77.00 175 LYS A CA 1
ATOM 1341 C C . LYS A 1 175 ? -20.449 -15.058 12.583 1.00 77.00 175 LYS A C 1
ATOM 1343 O O . LYS A 1 175 ? -20.572 -15.713 11.552 1.00 77.00 175 LYS A O 1
ATOM 1348 N N . ASP A 1 176 ? -20.808 -13.781 12.654 1.00 79.12 176 ASP A N 1
ATOM 1349 C CA . ASP A 1 176 ? -21.311 -13.011 11.518 1.00 79.12 176 ASP A CA 1
ATOM 1350 C C . ASP A 1 176 ? -20.133 -12.370 10.770 1.00 79.12 176 ASP A C 1
ATOM 1352 O O . ASP A 1 176 ? -19.539 -11.402 11.243 1.00 79.12 176 ASP A O 1
ATOM 1356 N N . GLU A 1 177 ? -19.787 -12.920 9.603 1.00 73.75 177 GLU A N 1
ATOM 1357 C CA . GLU A 1 177 ? -18.685 -12.424 8.762 1.00 73.75 177 GLU A CA 1
ATOM 1358 C C . GLU A 1 177 ? -18.896 -10.968 8.318 1.00 73.75 177 GLU A C 1
ATOM 1360 O O . GLU A 1 177 ? -17.932 -10.213 8.210 1.00 73.75 177 GLU A O 1
ATOM 1365 N N . GLY A 1 178 ? -20.149 -10.538 8.116 1.00 76.06 178 GLY A N 1
ATOM 1366 C CA . GLY A 1 178 ? -20.455 -9.149 7.764 1.00 76.06 178 GLY A CA 1
ATOM 1367 C C . GLY A 1 178 ? -20.136 -8.178 8.902 1.00 76.06 178 GLY A C 1
ATOM 1368 O O . GLY A 1 178 ? -19.704 -7.056 8.662 1.00 76.06 178 GLY A O 1
ATOM 1369 N N . PHE A 1 179 ? -20.271 -8.638 10.146 1.00 80.38 179 PHE A N 1
ATOM 1370 C CA . PHE A 1 179 ? -19.968 -7.848 11.340 1.00 80.38 179 PHE A CA 1
ATOM 1371 C C . PHE A 1 179 ? -18.450 -7.724 11.595 1.00 80.38 179 PHE A C 1
ATOM 1373 O O . PHE A 1 179 ? -18.005 -6.792 12.270 1.00 80.38 179 PHE A O 1
ATOM 1380 N N . ALA A 1 180 ? -17.651 -8.637 11.025 1.00 72.25 180 ALA A N 1
ATOM 1381 C CA . ALA A 1 180 ? -16.196 -8.736 11.177 1.00 72.25 180 ALA A CA 1
ATOM 1382 C C . ALA A 1 180 ? -15.368 -7.898 10.182 1.00 72.25 180 ALA A C 1
ATOM 1384 O O . ALA A 1 180 ? -14.151 -8.042 10.128 1.00 72.25 180 ALA A O 1
ATOM 1385 N N . GLN A 1 181 ? -15.999 -7.018 9.397 1.00 69.62 181 GLN A N 1
ATOM 1386 C CA . GLN A 1 181 ? -15.317 -6.290 8.317 1.00 69.62 181 GLN A CA 1
ATOM 1387 C C . GLN A 1 181 ? -14.338 -5.198 8.786 1.00 69.62 181 GLN A C 1
ATOM 1389 O O . GLN A 1 181 ? -13.324 -4.984 8.132 1.00 69.62 181 GLN A O 1
ATOM 1394 N N . ILE A 1 182 ? -14.650 -4.479 9.874 1.00 66.62 182 ILE A N 1
ATOM 1395 C CA . ILE A 1 182 ? -13.951 -3.227 10.263 1.00 66.62 182 ILE A CA 1
ATOM 1396 C C . ILE A 1 182 ? -13.281 -3.337 11.654 1.00 66.62 182 ILE A C 1
ATOM 1398 O O . ILE A 1 182 ? -12.651 -2.401 12.129 1.00 66.62 182 ILE A O 1
ATOM 1402 N N . SER A 1 183 ? -13.395 -4.483 12.330 1.00 71.06 183 SER A N 1
ATOM 1403 C CA . SER A 1 183 ? -12.706 -4.807 13.593 1.00 71.06 183 SER A CA 1
ATOM 1404 C C . SER A 1 183 ? -12.928 -6.297 13.918 1.00 71.06 183 SER A C 1
ATOM 1406 O O . SER A 1 183 ? -13.620 -6.994 13.172 1.00 71.06 183 SER A O 1
ATOM 1408 N N . ASN A 1 184 ? -12.347 -6.810 15.003 1.00 74.31 184 ASN A N 1
ATOM 1409 C CA . ASN A 1 184 ? -12.531 -8.176 15.475 1.00 74.31 184 ASN A CA 1
ATOM 1410 C C . ASN A 1 184 ? -13.239 -8.224 16.858 1.00 74.31 184 ASN A C 1
ATOM 1412 O O . ASN A 1 184 ? -13.182 -7.282 17.650 1.00 74.31 184 ASN A O 1
ATOM 1416 N N . PRO A 1 185 ? -13.895 -9.347 17.206 1.00 77.62 185 PRO A N 1
ATOM 1417 C CA . PRO A 1 185 ? -14.574 -9.509 18.494 1.00 77.62 185 PRO A CA 1
ATOM 1418 C C . PRO A 1 185 ? -13.627 -9.427 19.704 1.00 77.62 185 PRO A C 1
ATOM 1420 O O . PRO A 1 185 ? -14.066 -9.189 20.832 1.00 77.62 185 PRO A O 1
ATOM 1423 N N . LEU A 1 186 ? -12.330 -9.656 19.512 1.00 79.75 186 LEU A N 1
ATOM 1424 C CA . LEU A 1 186 ? -11.360 -9.597 20.594 1.00 79.75 186 LEU A CA 1
ATOM 1425 C C . LEU A 1 186 ? -11.046 -8.152 21.007 1.00 79.75 186 LEU A C 1
ATOM 1427 O O . LEU A 1 186 ? -10.904 -7.905 22.205 1.00 79.75 186 LEU A O 1
ATOM 1431 N N . ASP A 1 187 ? -11.013 -7.204 20.075 1.00 82.38 187 ASP A N 1
ATOM 1432 C CA . ASP A 1 187 ? -10.788 -5.784 20.371 1.00 82.38 187 ASP A CA 1
ATOM 1433 C C . ASP A 1 187 ? -11.886 -5.240 21.292 1.00 82.38 187 ASP A C 1
ATOM 1435 O O . ASP A 1 187 ? -11.599 -4.564 22.285 1.00 82.38 187 ASP A O 1
ATOM 1439 N N . LEU A 1 188 ? -13.136 -5.669 21.077 1.00 86.75 188 LEU A N 1
ATOM 1440 C CA . LEU A 1 188 ? -14.242 -5.370 21.987 1.00 86.75 188 LEU A CA 1
ATOM 1441 C C . LEU A 1 188 ? -14.003 -5.923 23.401 1.00 86.75 188 LEU A C 1
ATOM 1443 O O . LEU A 1 188 ? -14.192 -5.209 24.387 1.00 86.75 188 LEU A O 1
ATOM 1447 N N . LEU A 1 189 ? -13.591 -7.192 23.522 1.00 86.88 189 LEU A N 1
ATOM 1448 C CA . LEU A 1 189 ? -13.314 -7.822 24.819 1.00 86.88 189 LEU A CA 1
ATOM 1449 C C . LEU A 1 189 ? -12.130 -7.162 25.537 1.00 86.88 189 LEU A C 1
ATOM 1451 O O . LEU A 1 189 ? -12.189 -6.957 26.753 1.00 86.88 189 LEU A O 1
ATOM 1455 N N . LYS A 1 190 ? -11.075 -6.809 24.793 1.00 83.88 190 LYS A N 1
ATOM 1456 C CA . LYS A 1 190 ? -9.911 -6.074 25.297 1.00 83.88 190 LYS A CA 1
ATOM 1457 C C . LYS A 1 190 ? -10.346 -4.722 25.850 1.00 83.88 190 LYS A C 1
ATOM 1459 O O . LYS A 1 190 ? -10.080 -4.424 27.013 1.00 83.88 190 LYS A O 1
ATOM 1464 N N . LYS A 1 191 ? -11.103 -3.952 25.071 1.00 86.81 191 LYS A N 1
ATOM 1465 C CA . LYS A 1 191 ? -11.598 -2.635 25.479 1.00 86.81 191 LYS A CA 1
ATOM 1466 C C . LYS A 1 191 ? -12.546 -2.717 26.678 1.00 86.81 191 LYS A C 1
ATOM 1468 O O . LYS A 1 191 ? -12.435 -1.928 27.617 1.00 86.81 191 LYS A O 1
ATOM 1473 N N . ALA A 1 192 ? -13.430 -3.714 26.719 1.00 89.19 192 ALA A N 1
ATOM 1474 C CA . ALA A 1 192 ? -14.291 -3.965 27.874 1.00 89.19 192 ALA A CA 1
ATOM 1475 C C . ALA A 1 192 ? -13.481 -4.265 29.144 1.00 89.19 192 ALA A C 1
ATOM 1477 O O . ALA A 1 192 ? -13.843 -3.829 30.243 1.00 89.19 192 ALA A O 1
ATOM 1478 N N . PHE A 1 193 ? -12.377 -5.000 29.005 1.00 86.06 193 PHE A N 1
ATOM 1479 C CA . PHE A 1 193 ? -11.462 -5.283 30.102 1.00 86.06 193 PHE A CA 1
ATOM 1480 C C . PHE A 1 193 ? -10.726 -4.016 30.566 1.00 86.06 193 PHE A C 1
ATOM 1482 O O . PHE A 1 193 ? -10.738 -3.710 31.758 1.00 86.06 193 PHE A O 1
ATOM 1489 N N . GLU A 1 194 ? -10.170 -3.226 29.643 1.00 84.88 194 GLU A N 1
ATOM 1490 C CA . GLU A 1 194 ? -9.491 -1.950 29.931 1.00 84.88 194 GLU A CA 1
ATOM 1491 C C . GLU A 1 194 ? -10.407 -0.946 30.652 1.00 84.88 194 GLU A C 1
ATOM 1493 O O . GLU A 1 194 ? -9.991 -0.256 31.588 1.00 84.88 194 GLU A O 1
ATOM 1498 N N . LYS A 1 195 ? -11.693 -0.912 30.282 1.00 86.06 195 LYS A N 1
ATOM 1499 C CA . LYS A 1 195 ? -12.725 -0.090 30.939 1.00 86.06 195 LYS A CA 1
ATOM 1500 C C . LYS A 1 195 ? -13.209 -0.671 32.275 1.00 86.06 195 LYS A C 1
ATOM 1502 O O . LYS A 1 195 ? -14.030 -0.047 32.945 1.00 86.06 195 LYS A O 1
ATOM 1507 N N . ASN A 1 196 ? -12.699 -1.828 32.707 1.00 87.25 196 ASN A N 1
ATOM 1508 C CA . ASN A 1 196 ? -13.128 -2.581 33.896 1.00 87.25 196 ASN A CA 1
ATOM 1509 C C . ASN A 1 196 ? -14.600 -3.044 33.859 1.00 87.25 196 ASN A C 1
ATOM 1511 O O . ASN A 1 196 ? -15.231 -3.266 34.907 1.00 87.25 196 ASN A O 1
ATOM 1515 N N . PHE A 1 197 ? -15.178 -3.193 32.665 1.00 89.50 197 PHE A N 1
ATOM 1516 C CA . PHE A 1 197 ? -16.542 -3.701 32.502 1.00 89.50 197 PHE A CA 1
ATOM 1517 C C . PHE A 1 197 ? -16.562 -5.205 32.753 1.00 89.50 197 PHE A C 1
ATOM 1519 O O . PHE A 1 197 ? -17.404 -5.689 33.509 1.00 89.50 197 PHE A O 1
ATOM 1526 N N . VAL A 1 198 ? -15.539 -5.905 32.272 1.00 89.69 198 VAL A N 1
ATOM 1527 C CA . VAL A 1 198 ? -15.299 -7.321 32.556 1.00 89.69 198 VAL A CA 1
ATOM 1528 C C . VAL A 1 198 ? -14.065 -7.509 33.430 1.00 89.69 198 VAL A C 1
ATOM 1530 O O . VAL A 1 198 ? -13.218 -6.624 33.532 1.00 89.69 198 VAL A O 1
ATOM 1533 N N . ASP A 1 199 ? -13.986 -8.652 34.107 1.00 86.44 199 ASP A N 1
ATOM 1534 C CA . ASP A 1 199 ? -12.815 -9.023 34.898 1.00 86.44 199 ASP A CA 1
ATOM 1535 C C . ASP A 1 199 ? -11.899 -10.004 34.149 1.00 86.44 199 ASP A C 1
ATOM 1537 O O . ASP A 1 199 ? -12.205 -10.497 33.062 1.00 86.44 199 ASP A O 1
ATOM 1541 N N . GLN A 1 200 ? -10.750 -10.292 34.758 1.00 83.50 200 GLN A N 1
ATOM 1542 C CA . GLN A 1 200 ? -9.731 -11.179 34.196 1.00 83.50 200 GLN A CA 1
ATOM 1543 C C . GLN A 1 200 ? -10.260 -12.595 33.941 1.00 83.50 200 GLN A C 1
ATOM 1545 O O . GLN A 1 200 ? -9.927 -13.216 32.934 1.00 83.50 200 GLN A O 1
ATOM 1550 N N . ARG A 1 201 ? -11.092 -13.123 34.848 1.00 85.12 201 ARG A N 1
ATOM 1551 C CA . ARG A 1 201 ? -11.625 -14.488 34.731 1.00 85.12 201 ARG A CA 1
ATOM 1552 C C . ARG A 1 201 ? -12.603 -14.580 33.575 1.00 85.12 201 ARG A C 1
ATOM 1554 O O . ARG A 1 201 ? -12.596 -15.581 32.863 1.00 85.12 201 ARG A O 1
ATOM 1561 N N . TYR A 1 202 ? -13.414 -13.543 33.401 1.00 87.56 202 TYR A N 1
ATOM 1562 C CA . TYR A 1 202 ? -14.332 -13.432 32.286 1.00 87.56 202 TYR A CA 1
ATOM 1563 C C . TYR A 1 202 ? -13.569 -13.381 30.959 1.00 87.56 202 TYR A C 1
ATOM 1565 O O . TYR A 1 202 ? -13.854 -14.189 30.080 1.00 87.56 202 TYR A O 1
ATOM 1573 N N . LEU A 1 203 ? -12.541 -12.532 30.832 1.00 85.88 203 LEU A N 1
ATOM 1574 C CA . LEU A 1 203 ? -11.733 -12.469 29.609 1.00 85.88 203 LEU A CA 1
ATOM 1575 C C . LEU A 1 203 ? -11.124 -13.838 29.259 1.00 85.88 203 LEU A C 1
ATOM 1577 O O . LEU A 1 203 ? -11.311 -14.326 28.149 1.00 85.88 203 LEU A O 1
ATOM 1581 N N . ILE A 1 204 ? -10.479 -14.509 30.219 1.00 84.94 204 ILE A N 1
ATOM 1582 C CA . ILE A 1 204 ? -9.910 -15.856 30.020 1.00 84.94 204 ILE A CA 1
ATOM 1583 C C . ILE A 1 204 ? -10.977 -16.871 29.604 1.00 84.94 204 ILE A C 1
ATOM 1585 O O . ILE A 1 204 ? -10.730 -17.705 28.732 1.00 84.94 204 ILE A O 1
ATOM 1589 N N . PHE A 1 205 ? -12.154 -16.825 30.228 1.00 87.88 205 PHE A N 1
ATOM 1590 C CA . PHE A 1 205 ? -13.268 -17.696 29.873 1.00 87.88 205 PHE A CA 1
ATOM 1591 C C . PHE A 1 205 ? -13.680 -17.502 28.406 1.00 87.88 205 PHE A C 1
ATOM 1593 O O . PHE A 1 205 ? -13.745 -18.485 27.668 1.00 87.88 205 PHE A O 1
ATOM 1600 N N . ARG A 1 206 ? -13.838 -16.252 27.952 1.00 86.06 206 ARG A N 1
ATOM 1601 C CA . ARG A 1 206 ? -14.186 -15.938 26.555 1.00 86.06 206 ARG A CA 1
ATOM 1602 C C . ARG A 1 206 ? -13.106 -16.361 25.566 1.00 86.06 206 ARG A C 1
ATOM 1604 O O . ARG A 1 206 ? -13.419 -16.942 24.531 1.00 86.06 206 ARG A O 1
ATOM 1611 N N . LEU A 1 207 ? -11.835 -16.139 25.900 1.00 85.19 207 LEU A N 1
ATOM 1612 C CA . LEU A 1 207 ? -10.715 -16.588 25.069 1.00 85.19 207 LEU A CA 1
ATOM 1613 C C . LEU A 1 207 ? -10.679 -18.113 24.927 1.00 85.19 207 LEU A C 1
ATOM 1615 O O . LEU A 1 207 ? -10.345 -18.613 23.858 1.00 85.19 207 LEU A O 1
ATOM 1619 N N . LYS A 1 208 ? -11.051 -18.865 25.968 1.00 85.69 208 LYS A N 1
ATOM 1620 C CA . LYS A 1 208 ? -11.180 -20.328 25.883 1.00 85.69 208 LYS A CA 1
ATOM 1621 C C . LYS A 1 208 ? -12.345 -20.754 24.998 1.00 85.69 208 LYS A C 1
ATOM 1623 O O . LYS A 1 208 ? -12.194 -21.697 24.227 1.00 85.69 208 LYS A O 1
ATOM 1628 N N . GLU A 1 209 ? -13.483 -20.068 25.077 1.00 84.25 209 GLU A N 1
ATOM 1629 C CA . GLU A 1 209 ? -14.624 -20.355 24.202 1.00 84.25 209 GLU A CA 1
ATOM 1630 C C . GLU A 1 209 ? -14.281 -20.121 22.729 1.00 84.25 209 GLU A C 1
ATOM 1632 O O . GLU A 1 209 ? -14.525 -21.008 21.909 1.00 84.25 209 GLU A O 1
ATOM 1637 N N . LEU A 1 210 ? -13.636 -18.991 22.416 1.00 79.19 210 LEU A N 1
ATOM 1638 C CA . LEU A 1 210 ? -13.147 -18.663 21.072 1.00 79.19 210 LEU A CA 1
ATOM 1639 C C . LEU A 1 210 ? -12.144 -19.693 20.536 1.00 79.19 210 LEU A C 1
ATOM 1641 O O . LEU A 1 210 ? -12.173 -20.031 19.358 1.00 79.19 210 LEU A O 1
ATOM 1645 N N . LEU A 1 211 ? -11.298 -20.257 21.400 1.00 77.75 211 LEU A N 1
ATOM 1646 C CA . LEU A 1 211 ? -10.355 -21.298 20.998 1.00 77.75 211 LEU A CA 1
ATOM 1647 C C . LEU A 1 211 ? -11.090 -22.578 20.571 1.00 77.75 211 LEU A C 1
ATOM 1649 O O . LEU A 1 211 ? -10.609 -23.325 19.719 1.00 77.75 211 LEU A O 1
ATOM 1653 N N . THR A 1 212 ? -12.234 -22.872 21.188 1.00 74.94 212 THR A N 1
ATOM 1654 C CA . THR A 1 212 ? -13.011 -24.096 20.937 1.00 74.94 212 THR A CA 1
ATOM 1655 C C . THR A 1 212 ? -14.085 -23.953 19.868 1.00 74.94 212 THR A C 1
ATOM 1657 O O . THR A 1 212 ? -14.631 -24.970 19.441 1.00 74.94 212 THR A O 1
ATOM 1660 N N . SER A 1 213 ? -14.411 -22.734 19.449 1.00 66.75 213 SER A N 1
ATOM 1661 C CA . SER A 1 213 ? -15.411 -22.507 18.417 1.00 66.75 213 SER A CA 1
ATOM 1662 C C . SER A 1 213 ? -14.811 -22.698 17.022 1.00 66.75 213 SER A C 1
ATOM 1664 O O . SER A 1 213 ? -13.660 -22.350 16.764 1.00 66.75 213 SER A O 1
ATOM 1666 N N . ASP A 1 214 ? -15.619 -23.243 16.108 1.00 61.50 214 ASP A N 1
ATOM 1667 C CA . ASP A 1 214 ? -15.363 -23.235 14.660 1.00 61.50 214 ASP A CA 1
ATOM 1668 C C . ASP A 1 214 ? -15.612 -21.816 14.111 1.00 61.50 214 ASP A C 1
ATOM 1670 O O . ASP A 1 214 ? -16.480 -21.609 13.261 1.00 61.50 214 ASP A O 1
ATOM 1674 N N . ASN A 1 215 ? -14.993 -20.804 14.724 1.00 58.44 215 ASN A N 1
ATOM 1675 C CA . ASN A 1 215 ? -15.258 -19.418 14.369 1.00 58.44 215 ASN A CA 1
ATOM 1676 C C . ASN A 1 215 ? -14.618 -19.065 13.023 1.00 58.44 215 ASN A C 1
ATOM 1678 O O . ASN A 1 215 ? -13.588 -19.627 12.666 1.00 58.44 215 ASN A O 1
ATOM 1682 N N .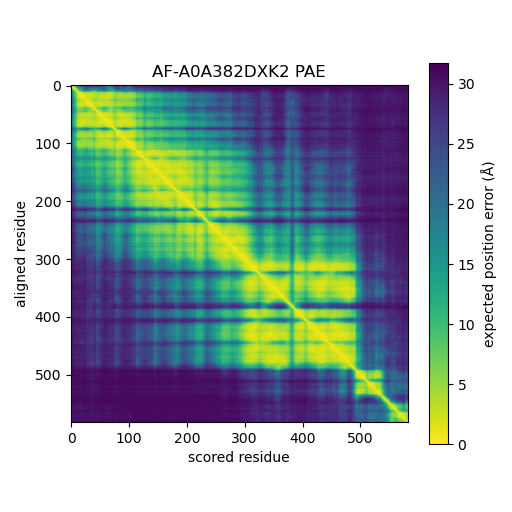 ALA A 1 216 ? -15.213 -18.108 12.309 1.00 50.56 216 ALA A N 1
ATOM 1683 C CA . ALA A 1 216 ? -14.707 -17.624 11.022 1.00 50.56 216 ALA A CA 1
ATOM 1684 C C . ALA A 1 216 ? -13.370 -16.861 11.144 1.00 50.56 216 ALA A C 1
ATOM 1686 O O . ALA A 1 216 ? -12.674 -16.671 10.154 1.00 50.56 216 ALA A O 1
ATOM 1687 N N . GLN A 1 217 ? -13.004 -16.424 12.354 1.00 60.84 217 GLN A N 1
ATOM 1688 C CA . GLN A 1 217 ? -11.771 -15.680 12.608 1.00 60.84 217 GLN A CA 1
ATOM 1689 C C . GLN A 1 217 ? -10.546 -16.606 12.590 1.00 60.84 217 GLN A C 1
ATOM 1691 O O . GLN A 1 217 ? -10.540 -17.634 13.276 1.00 60.84 217 GLN A O 1
ATOM 1696 N N . SER A 1 218 ? -9.480 -16.213 11.886 1.00 70.38 218 SER A N 1
ATOM 1697 C CA . SER A 1 218 ? -8.214 -16.948 11.909 1.00 70.38 218 SER A CA 1
ATOM 1698 C C . SER A 1 218 ? -7.645 -16.996 13.332 1.00 70.38 218 SER A C 1
ATOM 1700 O O . SER A 1 218 ? -7.560 -15.981 14.030 1.00 70.38 218 SER A O 1
ATOM 1702 N N . TYR A 1 219 ? -7.208 -18.180 13.778 1.00 78.12 219 TYR A N 1
ATOM 1703 C CA . TYR A 1 219 ? -6.491 -18.325 15.052 1.00 78.12 219 TYR A CA 1
ATOM 1704 C C . TYR A 1 219 ? -5.230 -17.442 15.103 1.00 78.12 219 TYR A C 1
ATOM 1706 O O . TYR A 1 219 ? -4.802 -17.057 16.194 1.00 78.12 219 TYR A O 1
ATOM 1714 N N . LEU A 1 220 ? -4.657 -17.116 13.936 1.00 79.00 220 LEU A N 1
ATOM 1715 C CA . LEU A 1 220 ? -3.510 -16.224 13.797 1.00 79.00 220 LEU A CA 1
ATOM 1716 C C . LEU A 1 220 ? -3.861 -14.775 14.158 1.00 79.00 220 LEU A C 1
ATOM 1718 O O . LEU A 1 220 ? -3.110 -14.146 14.899 1.00 79.00 220 LEU A O 1
ATOM 1722 N N . ASP A 1 221 ? -5.016 -14.272 13.721 1.00 77.44 221 ASP A N 1
ATOM 1723 C CA . ASP A 1 221 ? -5.471 -12.908 14.030 1.00 77.44 221 ASP A CA 1
ATOM 1724 C C . ASP A 1 221 ? -5.709 -12.733 15.526 1.00 77.44 221 ASP A C 1
ATOM 1726 O O . ASP A 1 221 ? -5.265 -11.763 16.139 1.00 77.44 221 ASP A O 1
ATOM 1730 N N . ILE A 1 222 ? -6.345 -13.731 16.148 1.00 76.94 222 ILE A N 1
ATOM 1731 C CA . ILE A 1 222 ? -6.548 -13.741 17.599 1.00 76.94 222 ILE A CA 1
ATOM 1732 C C . ILE A 1 222 ? -5.193 -13.742 18.318 1.00 76.94 222 ILE A C 1
ATOM 1734 O O . ILE A 1 222 ? -5.012 -13.002 19.285 1.00 76.94 222 ILE A O 1
ATOM 1738 N N . TYR A 1 223 ? -4.220 -14.530 17.848 1.00 81.94 223 TYR A N 1
ATOM 1739 C CA . TYR A 1 223 ? -2.873 -14.515 18.416 1.00 81.94 223 TYR A CA 1
ATOM 1740 C C . TYR A 1 223 ? -2.213 -13.134 18.288 1.00 81.94 223 TYR A C 1
ATOM 1742 O O . TYR A 1 223 ? -1.700 -12.624 19.287 1.00 81.94 223 TYR A O 1
ATOM 1750 N N . LYS A 1 224 ? -2.252 -12.516 17.097 1.00 79.94 224 LYS A N 1
ATOM 1751 C CA . LYS A 1 224 ? -1.699 -11.176 16.824 1.00 79.94 224 LYS A CA 1
ATOM 1752 C C . LYS A 1 224 ? -2.259 -10.141 17.808 1.00 79.94 224 LYS A C 1
ATOM 1754 O O . LYS A 1 224 ? -1.488 -9.460 18.486 1.00 79.94 224 LYS A O 1
ATOM 1759 N N . SER A 1 225 ? -3.579 -10.110 17.988 1.00 75.62 225 SER A N 1
ATOM 1760 C CA . SER A 1 225 ? -4.250 -9.184 18.913 1.00 75.62 225 SER A CA 1
ATOM 1761 C C . SER A 1 225 ? -3.946 -9.471 20.392 1.00 75.62 225 SER A C 1
ATOM 1763 O O . SER A 1 225 ? -3.841 -8.547 21.204 1.00 75.62 225 SER A O 1
ATOM 1765 N N . LEU A 1 226 ? -3.760 -10.742 20.772 1.00 75.62 226 LEU A N 1
ATOM 1766 C CA . LEU A 1 226 ? -3.430 -11.127 22.149 1.00 75.62 226 LEU A CA 1
ATOM 1767 C C . LEU A 1 226 ? -1.953 -10.952 22.510 1.00 75.62 226 LEU A C 1
ATOM 1769 O O . LEU A 1 226 ? -1.650 -10.823 23.694 1.00 75.62 226 LEU A O 1
ATOM 1773 N N . LYS A 1 227 ? -1.024 -10.971 21.548 1.00 73.69 227 LYS A N 1
ATOM 1774 C CA . LYS A 1 227 ? 0.425 -10.955 21.826 1.00 73.69 227 LYS A CA 1
ATOM 1775 C C . LYS A 1 227 ? 0.854 -9.738 22.652 1.00 73.69 227 LYS A C 1
ATOM 1777 O O . LYS A 1 227 ? 1.746 -9.855 23.491 1.00 73.69 227 LYS A O 1
ATOM 1782 N N . TYR A 1 228 ? 0.206 -8.595 22.438 1.00 68.56 228 TYR A N 1
ATOM 1783 C CA . TYR A 1 228 ? 0.539 -7.336 23.108 1.00 68.56 228 TYR A CA 1
ATOM 1784 C C . TYR A 1 228 ? -0.178 -7.144 24.449 1.00 68.56 228 TYR A C 1
ATOM 1786 O O . TYR A 1 228 ? 0.315 -6.400 25.290 1.00 68.56 228 TYR A O 1
ATOM 1794 N N . LEU A 1 229 ? -1.272 -7.875 24.705 1.00 68.56 229 LEU A N 1
ATOM 1795 C CA . LEU A 1 229 ? -2.003 -7.814 25.979 1.00 68.56 229 LEU A CA 1
ATOM 1796 C C . LEU A 1 229 ? -1.085 -8.028 27.207 1.00 68.56 229 LEU A C 1
ATOM 1798 O O . LEU A 1 229 ? -1.133 -7.218 28.127 1.00 68.56 229 LEU A O 1
ATOM 1802 N N . PRO A 1 230 ? -0.224 -9.070 27.260 1.00 59.25 230 PRO A N 1
ATOM 1803 C CA . PRO A 1 230 ? 0.638 -9.344 28.409 1.00 59.25 230 PRO A CA 1
ATOM 1804 C C . PRO A 1 230 ? 1.587 -8.209 28.810 1.00 59.25 230 PRO A C 1
ATOM 1806 O O . PRO A 1 230 ? 1.974 -8.158 29.975 1.00 59.25 230 PRO A O 1
ATOM 1809 N N . ALA A 1 231 ? 1.995 -7.346 27.873 1.00 56.53 231 ALA A N 1
ATOM 1810 C CA . ALA A 1 231 ? 2.926 -6.250 28.148 1.00 56.53 231 ALA A CA 1
ATOM 1811 C C . ALA A 1 231 ? 2.252 -5.080 28.888 1.00 56.53 231 ALA A C 1
ATOM 1813 O O . ALA A 1 231 ? 2.916 -4.378 29.650 1.00 56.53 231 ALA A O 1
ATOM 1814 N N . ASP A 1 232 ? 0.937 -4.923 28.717 1.00 54.34 232 ASP A N 1
ATOM 1815 C CA . ASP A 1 232 ? 0.145 -3.839 29.308 1.00 54.34 232 ASP A CA 1
ATOM 1816 C C . ASP A 1 232 ? -0.347 -4.156 30.736 1.00 54.34 232 ASP A C 1
ATOM 1818 O O . ASP A 1 232 ? -0.890 -3.288 31.425 1.00 54.34 232 ASP A O 1
ATOM 1822 N N . PHE A 1 233 ? -0.150 -5.388 31.225 1.00 59.84 233 PHE A N 1
ATOM 1823 C CA . PHE A 1 233 ? -0.623 -5.807 32.546 1.00 59.84 233 PHE A CA 1
ATOM 1824 C C . PHE A 1 233 ? 0.474 -5.745 33.614 1.00 59.84 233 PHE A C 1
ATOM 1826 O O . PHE A 1 233 ? 1.480 -6.446 33.557 1.00 59.84 233 PHE A O 1
ATOM 1833 N N . ASP A 1 234 ? 0.230 -4.917 34.636 1.00 51.28 234 ASP A N 1
ATOM 1834 C CA . ASP A 1 234 ? 1.067 -4.753 35.831 1.00 51.28 234 ASP A CA 1
ATOM 1835 C C . ASP A 1 234 ? 1.388 -6.136 36.449 1.00 51.28 234 ASP A C 1
ATOM 1837 O O . ASP A 1 234 ? 0.476 -6.918 36.730 1.00 51.28 234 ASP A O 1
ATOM 1841 N N . GLU A 1 235 ? 2.675 -6.432 36.694 1.00 51.53 235 GLU A N 1
ATOM 1842 C CA . GLU A 1 235 ? 3.258 -7.728 37.132 1.00 51.53 235 GLU A CA 1
ATOM 1843 C C . GLU A 1 235 ? 2.656 -8.338 38.427 1.00 51.53 235 GLU A C 1
ATOM 1845 O O . GLU A 1 235 ? 3.119 -9.363 38.935 1.00 51.53 235 GLU A O 1
ATOM 1850 N N . LYS A 1 236 ? 1.633 -7.714 39.015 1.00 51.22 236 LYS A N 1
ATOM 1851 C CA . LYS A 1 236 ? 1.068 -8.058 40.323 1.00 51.22 236 LYS A CA 1
ATOM 1852 C C . LYS A 1 236 ? 0.136 -9.270 40.320 1.00 51.22 236 LYS A C 1
ATOM 1854 O O . LYS A 1 236 ? -0.071 -9.823 41.398 1.00 51.22 236 LYS A O 1
ATOM 1859 N N . ASP A 1 237 ? -0.369 -9.721 39.168 1.00 63.66 237 ASP A N 1
ATOM 1860 C CA . ASP A 1 237 ? -1.252 -10.898 39.073 1.00 63.66 237 ASP A CA 1
ATOM 1861 C C . ASP A 1 237 ? -0.644 -12.020 38.210 1.00 63.66 237 ASP A C 1
ATOM 1863 O O . ASP A 1 237 ? -1.130 -12.382 37.138 1.00 63.66 237 ASP A O 1
ATOM 1867 N N . SER A 1 238 ? 0.470 -12.578 38.701 1.00 66.06 238 SER A N 1
ATOM 1868 C CA . SER A 1 238 ? 1.240 -13.656 38.043 1.00 66.06 238 SER A CA 1
ATOM 1869 C C . SER A 1 238 ? 0.392 -14.818 37.501 1.00 66.06 238 SER A C 1
ATOM 1871 O O . SER A 1 238 ? 0.692 -15.337 36.432 1.00 66.06 238 SER A O 1
ATOM 1873 N N . HIS A 1 239 ? -0.703 -15.186 38.177 1.00 75.56 239 HIS A N 1
ATOM 1874 C CA . HIS A 1 239 ? -1.571 -16.283 37.743 1.00 75.56 239 HIS A CA 1
ATOM 1875 C C . HIS A 1 239 ? -2.321 -15.970 36.439 1.00 75.56 239 HIS A C 1
ATOM 1877 O O . HIS A 1 239 ? -2.468 -16.849 35.594 1.00 75.56 239 HIS A O 1
ATOM 1883 N N . PHE A 1 240 ? -2.808 -14.739 36.261 1.00 76.69 240 PHE A N 1
ATOM 1884 C CA . PHE A 1 240 ? -3.500 -14.340 35.033 1.00 76.69 240 PHE A CA 1
ATOM 1885 C C . PHE A 1 240 ? -2.529 -14.282 33.851 1.00 76.69 240 PHE A C 1
ATOM 1887 O O . PHE A 1 240 ? -2.836 -14.795 32.777 1.00 76.69 240 PHE A O 1
ATOM 1894 N N . ALA A 1 241 ? -1.331 -13.734 34.071 1.00 74.81 241 ALA A N 1
ATOM 1895 C CA . ALA A 1 241 ? -0.283 -13.698 33.056 1.00 74.81 241 ALA A CA 1
ATOM 1896 C C . ALA A 1 241 ? 0.137 -15.110 32.611 1.00 74.81 241 ALA A C 1
ATOM 1898 O O . ALA A 1 241 ? 0.305 -15.356 31.418 1.00 74.81 241 ALA A O 1
ATOM 1899 N N . ASP A 1 242 ? 0.267 -16.053 33.547 1.00 81.25 242 ASP A N 1
ATOM 1900 C CA . ASP A 1 242 ? 0.605 -17.443 33.230 1.00 81.25 242 ASP A CA 1
ATOM 1901 C C . ASP A 1 242 ? -0.521 -18.154 32.465 1.00 81.25 242 ASP A C 1
ATOM 1903 O O . ASP A 1 242 ? -0.257 -18.872 31.499 1.00 81.25 242 ASP A O 1
ATOM 1907 N N . GLU A 1 243 ? -1.781 -17.925 32.840 1.00 83.50 243 GLU A N 1
ATOM 1908 C CA . GLU A 1 243 ? -2.932 -18.509 32.146 1.00 83.50 243 GLU A CA 1
ATOM 1909 C C . GLU A 1 243 ? -3.106 -17.941 30.727 1.00 83.50 243 GLU A C 1
ATOM 1911 O O . GLU A 1 243 ? -3.381 -18.692 29.790 1.00 83.50 243 GLU A O 1
ATOM 1916 N N . LEU A 1 244 ? -2.859 -16.643 30.538 1.00 82.56 244 LEU A N 1
ATOM 1917 C CA . LEU A 1 244 ? -2.866 -16.008 29.222 1.00 82.56 244 LEU A CA 1
ATOM 1918 C C . LEU A 1 244 ? -1.716 -16.510 28.334 1.00 82.56 244 LEU A C 1
ATOM 1920 O O . LEU A 1 244 ? -1.929 -16.760 27.151 1.00 82.56 244 LEU A O 1
ATOM 1924 N N . ARG A 1 245 ? -0.515 -16.727 28.893 1.00 82.38 245 ARG A N 1
ATOM 1925 C CA . ARG A 1 245 ? 0.618 -17.333 28.162 1.00 82.38 245 ARG A CA 1
ATOM 1926 C C . ARG A 1 245 ? 0.305 -18.745 27.675 1.00 82.38 245 ARG A C 1
ATOM 1928 O O . ARG A 1 245 ? 0.672 -19.093 26.554 1.00 82.38 245 ARG A O 1
ATOM 1935 N N . LEU A 1 246 ? -0.372 -19.551 28.496 1.00 86.62 246 LEU A N 1
ATOM 1936 C CA . LEU A 1 246 ? -0.822 -20.885 28.089 1.00 86.62 246 LEU A CA 1
ATOM 1937 C C . LEU A 1 246 ? -1.809 -20.797 26.921 1.00 86.62 246 LEU A C 1
ATOM 1939 O O . LEU A 1 246 ? -1.629 -21.495 25.927 1.00 86.62 246 LEU A O 1
ATOM 1943 N N . LEU A 1 247 ? -2.790 -19.892 26.994 1.00 86.25 247 LEU A N 1
ATOM 1944 C CA . LEU A 1 247 ? -3.739 -19.679 25.898 1.00 86.25 247 LEU A CA 1
ATOM 1945 C C . LEU A 1 247 ? -3.058 -19.198 24.619 1.00 86.25 247 LEU A C 1
ATOM 1947 O O . LEU A 1 247 ? -3.340 -19.733 23.554 1.00 86.25 247 LEU A O 1
ATOM 1951 N N . LEU A 1 248 ? -2.131 -18.243 24.712 1.00 85.62 248 LEU A N 1
ATOM 1952 C CA . LEU A 1 248 ? -1.331 -17.788 23.572 1.00 85.62 248 LEU A CA 1
ATOM 1953 C C . LEU A 1 248 ? -0.595 -18.955 22.902 1.00 85.62 248 LEU A C 1
ATOM 1955 O O . LEU A 1 248 ? -0.610 -19.073 21.679 1.00 85.62 248 LEU A O 1
ATOM 1959 N N . SER A 1 249 ? 0.001 -19.855 23.689 1.00 86.31 249 SER A N 1
ATOM 1960 C CA . SER A 1 249 ? 0.662 -21.053 23.159 1.00 86.31 249 SER A CA 1
ATOM 1961 C C . SER A 1 249 ? -0.313 -22.014 22.464 1.00 86.31 249 SER A C 1
ATOM 1963 O O . SER A 1 249 ? 0.031 -22.601 21.433 1.00 86.31 249 SER A O 1
ATOM 1965 N N . GLU A 1 250 ? -1.535 -22.158 22.982 1.00 88.00 250 GLU A N 1
ATOM 1966 C CA . GLU A 1 250 ? -2.582 -22.967 22.350 1.00 88.00 250 GLU A CA 1
ATOM 1967 C C . GLU A 1 250 ? -3.082 -22.342 21.038 1.00 88.00 250 GLU A C 1
ATOM 1969 O O . GLU A 1 250 ? -3.184 -23.052 20.035 1.00 88.00 250 GLU A O 1
ATOM 1974 N N . TYR A 1 251 ? -3.320 -21.026 21.009 1.00 87.38 251 TYR A N 1
ATOM 1975 C CA . TYR A 1 251 ? -3.683 -20.288 19.793 1.00 87.38 251 TYR A CA 1
ATOM 1976 C C . TYR A 1 251 ? -2.604 -20.402 18.722 1.00 87.38 251 TYR A C 1
ATOM 1978 O O . TYR A 1 251 ? -2.916 -20.737 17.584 1.00 87.38 251 TYR A O 1
ATOM 1986 N N . PHE A 1 252 ? -1.336 -20.221 19.099 1.00 87.44 252 PHE A N 1
ATOM 1987 C CA . PHE A 1 252 ? -0.204 -20.397 18.193 1.00 87.44 252 PHE A CA 1
ATOM 1988 C C . PHE A 1 252 ? -0.183 -21.800 17.574 1.00 87.44 252 PHE A C 1
ATOM 1990 O O . PHE A 1 252 ? -0.057 -21.962 16.362 1.00 87.44 252 PHE A O 1
ATOM 1997 N N . SER A 1 253 ? -0.357 -22.828 18.409 1.00 87.75 253 SER A N 1
ATOM 1998 C CA . SER A 1 253 ? -0.356 -24.223 17.960 1.00 87.75 253 SER A CA 1
ATOM 1999 C C . SER A 1 253 ? -1.517 -24.520 17.010 1.00 87.75 253 SER A C 1
ATOM 2001 O O . SER A 1 253 ? -1.343 -25.248 16.033 1.00 87.75 253 SER A O 1
ATOM 2003 N N . LYS A 1 254 ? -2.700 -23.952 17.276 1.00 86.75 254 LYS A N 1
ATOM 2004 C CA . LYS A 1 254 ? -3.866 -24.079 16.398 1.00 86.75 254 LYS A CA 1
ATOM 2005 C C . LYS A 1 254 ? -3.709 -23.311 15.091 1.00 86.75 254 LYS A C 1
ATOM 2007 O O . LYS A 1 254 ? -4.053 -23.867 14.058 1.00 86.75 254 LYS A O 1
ATOM 2012 N N . ALA A 1 255 ? -3.166 -22.096 15.126 1.00 86.19 255 ALA A N 1
ATOM 2013 C CA . ALA A 1 255 ? -2.876 -21.304 13.933 1.00 86.19 255 ALA A CA 1
ATOM 2014 C C . ALA A 1 255 ? -1.893 -22.043 13.016 1.00 86.19 255 ALA A C 1
ATOM 2016 O O . ALA A 1 255 ? -2.193 -22.256 11.845 1.00 86.19 255 ALA A O 1
ATOM 2017 N N . LYS A 1 256 ? -0.797 -22.570 13.584 1.00 87.56 256 LYS A N 1
ATOM 2018 C CA . LYS A 1 256 ? 0.158 -23.408 12.846 1.00 87.56 256 LYS A CA 1
ATOM 2019 C C . LYS A 1 256 ? -0.510 -24.637 12.215 1.00 87.56 256 LYS A C 1
ATOM 2021 O O . LYS A 1 256 ? -0.177 -25.004 11.097 1.00 87.56 256 LYS A O 1
ATOM 2026 N N . ALA A 1 257 ? -1.420 -25.299 12.934 1.00 86.56 257 ALA A N 1
ATOM 2027 C CA . ALA A 1 257 ? -2.110 -26.492 12.439 1.00 86.56 257 ALA A CA 1
ATOM 2028 C C . ALA A 1 257 ? -3.224 -26.187 11.419 1.00 86.56 257 ALA A C 1
ATOM 2030 O O . ALA A 1 257 ? -3.586 -27.072 10.646 1.00 86.56 257 ALA A O 1
ATOM 2031 N N . ALA A 1 258 ? -3.787 -24.976 11.451 1.00 85.12 258 ALA A N 1
ATOM 2032 C CA . ALA A 1 258 ? -4.827 -24.525 10.533 1.00 85.12 258 ALA A CA 1
ATOM 2033 C C . ALA A 1 258 ? -4.256 -24.085 9.178 1.00 85.12 258 ALA A C 1
ATOM 2035 O O . ALA A 1 258 ? -4.931 -24.269 8.170 1.00 85.12 258 ALA A O 1
ATOM 2036 N N . ALA A 1 259 ? -3.017 -23.580 9.151 1.00 85.38 259 ALA A N 1
ATOM 2037 C CA . ALA A 1 259 ? -2.317 -23.217 7.924 1.00 85.38 259 ALA A CA 1
ATOM 2038 C C . ALA A 1 259 ? -2.040 -24.460 7.063 1.00 85.38 259 ALA A C 1
ATOM 2040 O O . ALA A 1 259 ? -1.094 -25.215 7.304 1.00 85.38 259 ALA A O 1
ATOM 2041 N N . THR A 1 260 ? -2.905 -24.701 6.076 1.00 85.94 260 THR A N 1
ATOM 2042 C CA . THR A 1 260 ? -2.858 -25.910 5.235 1.00 85.94 260 THR A CA 1
ATOM 2043 C C . THR A 1 260 ? -2.764 -25.604 3.749 1.00 85.94 260 THR A C 1
ATOM 2045 O O . THR A 1 260 ? -2.256 -26.440 2.998 1.00 85.94 260 THR A O 1
ATOM 2048 N N . SER A 1 261 ? -3.229 -24.432 3.321 1.00 88.94 261 SER A N 1
ATOM 2049 C CA . SER A 1 261 ? -3.039 -23.938 1.958 1.00 88.94 261 SER A CA 1
ATOM 2050 C C . SER A 1 261 ? -1.677 -23.262 1.779 1.00 88.94 261 SER A C 1
ATOM 2052 O O . SER A 1 261 ? -1.064 -22.815 2.747 1.00 88.94 261 SER A O 1
ATOM 2054 N N . ASP A 1 262 ? -1.206 -23.168 0.530 1.00 88.44 262 ASP A N 1
ATOM 2055 C CA . ASP A 1 262 ? 0.057 -22.493 0.202 1.00 88.44 262 ASP A CA 1
ATOM 2056 C C . ASP A 1 262 ? 0.077 -21.039 0.711 1.00 88.44 262 ASP A C 1
ATOM 2058 O O . ASP A 1 262 ? 1.091 -20.584 1.232 1.00 88.44 262 ASP A O 1
ATOM 2062 N N . GLU A 1 263 ? -1.054 -20.336 0.599 1.00 86.88 263 GLU A N 1
ATOM 2063 C CA . GLU A 1 263 ? -1.215 -18.945 1.033 1.00 86.88 263 GLU A CA 1
ATOM 2064 C C . GLU A 1 263 ? -1.142 -18.812 2.559 1.00 86.88 263 GLU A C 1
ATOM 2066 O O . GLU A 1 263 ? -0.324 -18.044 3.059 1.00 86.88 263 GLU A O 1
ATOM 2071 N N . GLU A 1 264 ? -1.896 -19.625 3.306 1.00 86.38 264 GLU A N 1
ATOM 2072 C CA . GLU A 1 264 ? -1.871 -19.604 4.777 1.00 86.38 264 GLU A CA 1
ATOM 2073 C C . GLU A 1 264 ? -0.497 -20.002 5.342 1.00 86.38 264 GLU A C 1
ATOM 2075 O O . GLU A 1 264 ? -0.068 -19.479 6.369 1.00 86.38 264 GLU A O 1
ATOM 2080 N N . ILE A 1 265 ? 0.205 -20.937 4.690 1.00 89.12 265 ILE A N 1
ATOM 2081 C CA . ILE A 1 265 ? 1.562 -21.347 5.084 1.00 89.12 265 ILE A CA 1
ATOM 2082 C C . ILE A 1 265 ? 2.536 -20.178 4.909 1.00 89.12 265 ILE A C 1
ATOM 2084 O O . ILE A 1 265 ? 3.346 -19.911 5.800 1.00 89.12 265 ILE A O 1
ATOM 2088 N N . CYS A 1 266 ? 2.464 -19.469 3.781 1.00 89.06 266 CYS A N 1
ATOM 2089 C CA . CYS A 1 266 ? 3.291 -18.290 3.539 1.00 89.06 266 CYS A CA 1
ATOM 2090 C C . CYS A 1 266 ? 2.941 -17.139 4.489 1.00 89.06 266 CYS A C 1
ATOM 2092 O O . CYS A 1 266 ? 3.852 -16.519 5.035 1.00 89.06 266 CYS A O 1
ATOM 2094 N N . GLU A 1 267 ? 1.654 -16.898 4.753 1.00 88.38 267 GLU A N 1
ATOM 2095 C CA . GLU A 1 267 ? 1.200 -15.881 5.707 1.00 88.38 267 GLU A CA 1
ATOM 2096 C C . GLU A 1 267 ? 1.704 -16.181 7.126 1.00 88.38 267 GLU A C 1
ATOM 2098 O O . GLU A 1 267 ? 2.262 -15.308 7.793 1.00 88.38 267 GLU A O 1
ATOM 2103 N N . PHE A 1 268 ? 1.576 -17.433 7.581 1.00 89.19 268 PHE A N 1
ATOM 2104 C CA . PHE A 1 268 ? 2.074 -17.840 8.892 1.00 89.19 268 PHE A CA 1
ATOM 2105 C C . PHE A 1 268 ? 3.599 -17.712 8.976 1.00 89.19 268 PHE A C 1
ATOM 2107 O O . PHE A 1 268 ? 4.118 -17.266 9.995 1.00 89.19 268 PHE A O 1
ATOM 2114 N N . TYR A 1 269 ? 4.329 -18.061 7.912 1.00 89.50 269 TYR A N 1
ATOM 2115 C CA . TYR A 1 269 ? 5.778 -17.860 7.856 1.00 89.50 269 TYR A CA 1
ATOM 2116 C C . TYR A 1 269 ? 6.167 -16.377 7.929 1.00 89.50 269 TYR A C 1
ATOM 2118 O O . TYR A 1 269 ? 7.052 -16.036 8.714 1.00 89.50 269 TYR A O 1
ATOM 2126 N N . GLY A 1 270 ? 5.488 -15.508 7.171 1.00 87.50 270 GLY A N 1
ATOM 2127 C CA . GLY A 1 270 ? 5.679 -14.056 7.233 1.00 87.50 270 GLY A CA 1
ATOM 2128 C C . GLY A 1 270 ? 5.458 -13.527 8.648 1.00 87.50 270 GLY A C 1
ATOM 2129 O O . GLY A 1 270 ? 6.330 -12.869 9.205 1.00 87.50 270 GLY A O 1
ATOM 2130 N N . PHE A 1 271 ? 4.377 -13.958 9.301 1.00 87.88 271 PHE A N 1
ATOM 2131 C CA . PHE A 1 271 ? 4.110 -13.638 10.703 1.00 87.88 271 PHE A CA 1
ATOM 2132 C C . PHE A 1 271 ? 5.255 -14.049 11.656 1.00 87.88 271 PHE A C 1
ATOM 2134 O O . PHE A 1 271 ? 5.588 -13.313 12.586 1.00 87.88 271 PHE A O 1
ATOM 2141 N N . LEU A 1 272 ? 5.887 -15.213 11.460 1.00 88.38 272 LEU A N 1
ATOM 2142 C CA . LEU A 1 272 ? 7.004 -15.643 12.317 1.00 88.38 272 LEU A CA 1
ATOM 2143 C C . LEU A 1 272 ? 8.231 -14.730 12.199 1.00 88.38 272 LEU A C 1
ATOM 2145 O O . LEU A 1 272 ? 8.957 -14.565 13.182 1.00 88.38 272 LEU A O 1
ATOM 2149 N N . ILE A 1 273 ? 8.468 -14.165 11.015 1.00 88.31 273 ILE A N 1
ATOM 2150 C CA . ILE A 1 273 ? 9.613 -13.292 10.746 1.00 88.31 273 ILE A CA 1
ATOM 2151 C C . ILE A 1 273 ? 9.301 -11.853 11.133 1.00 88.31 273 ILE A C 1
ATOM 2153 O O . ILE A 1 273 ? 10.051 -11.267 11.908 1.00 88.31 273 ILE A O 1
ATOM 2157 N N . ASP A 1 274 ? 8.208 -11.308 10.612 1.00 85.44 274 ASP A N 1
ATOM 2158 C CA . ASP A 1 274 ? 7.933 -9.875 10.663 1.00 85.44 274 ASP A CA 1
ATOM 2159 C C . ASP A 1 274 ? 7.295 -9.472 11.994 1.00 85.44 274 ASP A C 1
ATOM 2161 O O . ASP A 1 274 ? 7.685 -8.476 12.599 1.00 85.44 274 ASP A O 1
ATOM 2165 N N . ASP A 1 275 ? 6.342 -10.266 12.493 1.00 83.31 275 ASP A N 1
ATOM 2166 C CA . ASP A 1 275 ? 5.630 -9.946 13.729 1.00 83.31 275 ASP A CA 1
ATOM 2167 C C . ASP A 1 275 ? 6.285 -10.581 14.954 1.00 83.31 275 ASP A C 1
ATOM 2169 O O . ASP A 1 275 ? 6.384 -9.945 16.006 1.00 83.31 275 ASP A O 1
ATOM 2173 N N . LEU A 1 276 ? 6.663 -11.865 14.891 1.00 83.00 276 LEU A N 1
ATOM 2174 C CA . LEU A 1 276 ? 7.238 -12.586 16.034 1.00 83.00 276 LEU A CA 1
ATOM 2175 C C . LEU A 1 276 ? 8.747 -12.362 16.181 1.00 83.00 276 LEU A C 1
ATOM 2177 O O . LEU A 1 276 ? 9.241 -12.472 17.304 1.00 83.00 276 LEU A O 1
ATOM 2181 N N . GLU A 1 277 ? 9.441 -12.026 15.090 1.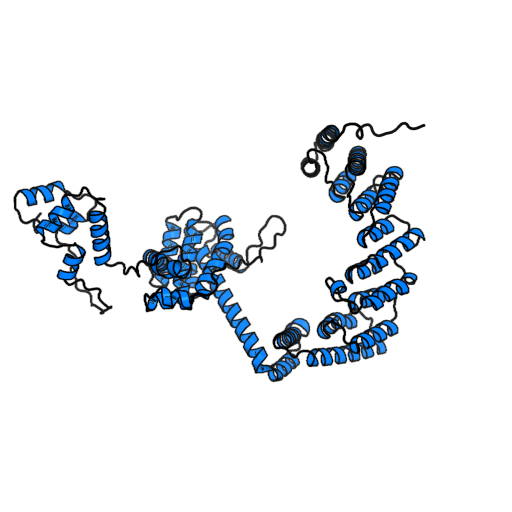00 86.25 277 GLU A N 1
ATOM 2182 C CA . GLU A 1 277 ? 10.904 -11.893 15.014 1.00 86.25 277 GLU A CA 1
ATOM 2183 C C . GLU A 1 277 ? 11.661 -13.149 15.509 1.00 86.25 277 GLU A C 1
ATOM 2185 O O . GLU A 1 277 ? 12.822 -13.087 15.927 1.00 86.25 277 GLU A O 1
ATOM 2190 N N . ASP A 1 278 ? 11.020 -14.325 15.459 1.00 88.31 278 ASP A N 1
ATOM 2191 C CA . ASP A 1 278 ? 11.590 -15.593 15.925 1.00 88.31 278 ASP A CA 1
ATOM 2192 C C . ASP A 1 278 ? 12.210 -16.358 14.754 1.00 88.31 278 ASP A C 1
ATOM 2194 O O . ASP A 1 278 ? 11.619 -17.263 14.159 1.00 88.31 278 ASP A O 1
ATOM 2198 N N . ASN A 1 279 ? 13.446 -15.981 14.430 1.00 88.50 279 ASN A N 1
ATOM 2199 C CA . ASN A 1 279 ? 14.203 -16.569 13.326 1.00 88.50 279 ASN A CA 1
ATOM 2200 C C . ASN A 1 279 ? 14.428 -18.085 13.475 1.00 88.50 279 ASN A C 1
ATOM 2202 O O . ASN A 1 279 ? 14.512 -18.788 12.468 1.00 88.50 279 ASN A O 1
ATOM 2206 N N . GLU A 1 280 ? 14.537 -18.610 14.702 1.00 92.06 280 GLU A N 1
ATOM 2207 C CA . GLU A 1 280 ? 14.739 -20.050 14.919 1.00 92.06 280 GLU A CA 1
ATOM 2208 C C . GLU A 1 280 ? 13.461 -20.830 14.599 1.00 92.06 280 GLU A C 1
ATOM 2210 O O . GLU A 1 280 ? 13.501 -21.843 13.890 1.00 92.06 280 GLU A O 1
ATOM 2215 N N . LEU A 1 281 ? 12.315 -20.337 15.075 1.00 89.56 281 LEU A N 1
ATOM 2216 C CA . LEU A 1 281 ? 11.016 -20.944 14.812 1.00 89.56 281 LEU A CA 1
ATOM 2217 C C . LEU A 1 281 ? 10.605 -20.796 13.345 1.00 89.56 281 LEU A C 1
ATOM 2219 O O . LEU A 1 281 ? 10.127 -21.766 12.751 1.00 89.56 281 LEU A O 1
ATOM 2223 N N . ALA A 1 282 ? 10.853 -19.627 12.749 1.00 89.81 282 ALA A N 1
ATOM 2224 C CA . ALA A 1 282 ? 10.655 -19.381 11.325 1.00 89.81 282 ALA A CA 1
ATOM 2225 C C . ALA A 1 282 ? 11.489 -20.345 10.477 1.00 89.81 282 ALA A C 1
ATOM 2227 O O . ALA A 1 282 ? 10.962 -20.950 9.544 1.00 89.81 282 ALA A O 1
ATOM 2228 N N . GLN A 1 283 ? 12.763 -20.564 10.825 1.00 90.94 283 GLN A N 1
ATOM 2229 C CA . GLN A 1 283 ? 13.609 -21.517 10.109 1.00 90.94 283 GLN A CA 1
ATOM 2230 C C . GLN A 1 283 ? 13.098 -22.954 10.257 1.00 90.94 283 GLN A C 1
ATOM 2232 O O . GLN A 1 283 ? 13.010 -23.671 9.265 1.00 90.94 283 GLN A O 1
ATOM 2237 N N . SER A 1 284 ? 12.693 -23.370 11.461 1.00 93.19 284 SER A N 1
ATOM 2238 C CA . SER A 1 284 ? 12.108 -24.702 11.655 1.00 93.19 284 SER A CA 1
ATOM 2239 C C . SER A 1 284 ? 10.807 -24.892 10.866 1.00 93.19 284 SER A C 1
ATOM 2241 O O . SER A 1 284 ? 10.549 -26.000 10.400 1.00 93.19 284 SER A O 1
ATOM 2243 N N . TYR A 1 285 ? 9.978 -23.851 10.744 1.00 91.56 285 TYR A N 1
ATOM 2244 C CA . TYR A 1 285 ? 8.740 -23.891 9.963 1.00 91.56 285 TYR A CA 1
ATOM 2245 C C . TYR A 1 285 ? 9.022 -23.900 8.455 1.00 91.56 285 TYR A C 1
ATOM 2247 O O . TYR A 1 285 ? 8.407 -24.662 7.710 1.00 91.56 285 TYR A O 1
ATOM 2255 N N . ARG A 1 286 ? 10.028 -23.136 8.014 1.00 91.44 286 ARG A N 1
ATOM 2256 C CA . ARG A 1 286 ? 10.545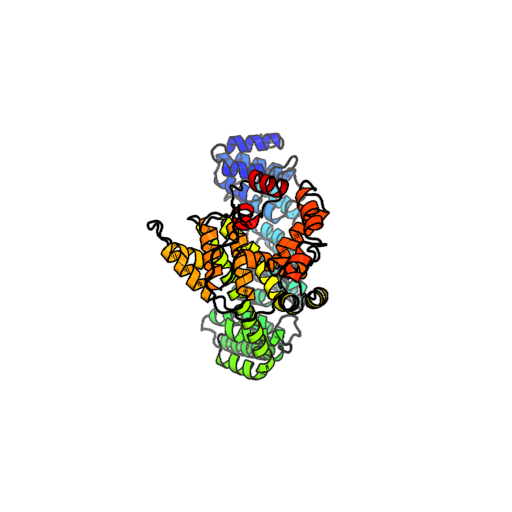 -23.183 6.646 1.00 91.44 286 ARG A CA 1
ATOM 2257 C C . ARG A 1 286 ? 11.063 -24.564 6.282 1.00 91.44 286 ARG A C 1
ATOM 2259 O O . ARG A 1 286 ? 10.716 -25.056 5.220 1.00 91.44 286 ARG A O 1
ATOM 2266 N N . ASP A 1 287 ? 11.832 -25.214 7.149 1.00 92.94 287 ASP A N 1
ATOM 2267 C CA . ASP A 1 287 ? 12.352 -26.561 6.888 1.00 92.94 287 ASP A CA 1
ATOM 2268 C C . ASP A 1 287 ? 11.217 -27.597 6.730 1.00 92.94 287 ASP A C 1
ATOM 2270 O O . ASP A 1 287 ? 11.338 -28.541 5.947 1.00 92.94 287 ASP A O 1
ATOM 2274 N N . GLU A 1 288 ? 10.097 -27.411 7.440 1.00 92.56 288 GLU A N 1
ATOM 2275 C CA . GLU A 1 288 ? 8.889 -28.246 7.344 1.00 92.56 288 GLU A CA 1
ATOM 2276 C C . GLU A 1 288 ? 8.122 -28.020 6.024 1.00 92.56 288 GLU A C 1
ATOM 2278 O O . GLU A 1 288 ? 7.641 -28.982 5.421 1.00 92.56 288 GLU A O 1
ATOM 2283 N N . HIS A 1 289 ? 8.070 -26.775 5.535 1.00 92.56 289 HIS A N 1
ATOM 2284 C CA . HIS A 1 289 ? 7.311 -26.359 4.345 1.00 92.56 289 HIS A CA 1
ATOM 2285 C C . HIS A 1 289 ? 8.194 -25.835 3.194 1.00 92.56 289 HIS A C 1
ATOM 2287 O O . HIS A 1 289 ? 7.748 -25.024 2.378 1.00 92.56 289 HIS A O 1
ATOM 2293 N N . ALA A 1 290 ? 9.435 -26.324 3.095 1.00 91.25 290 ALA A N 1
ATOM 2294 C CA . ALA A 1 290 ? 10.492 -25.727 2.270 1.00 91.25 290 ALA A CA 1
ATOM 2295 C C . ALA A 1 290 ? 10.087 -25.516 0.808 1.00 91.25 290 ALA A C 1
ATOM 2297 O O . ALA A 1 290 ? 10.327 -24.459 0.247 1.00 91.25 290 ALA A O 1
ATOM 2298 N N . ILE A 1 291 ? 9.393 -26.484 0.203 1.00 91.94 291 ILE A N 1
ATOM 2299 C CA . ILE A 1 291 ? 8.962 -26.401 -1.203 1.00 91.94 291 ILE A CA 1
ATOM 2300 C C . ILE A 1 291 ? 8.054 -25.186 -1.452 1.00 91.94 291 ILE A C 1
ATOM 2302 O O . ILE A 1 291 ? 8.177 -24.533 -2.486 1.00 91.94 291 ILE A O 1
ATOM 2306 N N . ILE A 1 292 ? 7.134 -24.900 -0.529 1.00 92.00 292 ILE A N 1
ATOM 2307 C CA . ILE A 1 292 ? 6.138 -23.833 -0.681 1.00 92.00 292 ILE A CA 1
ATOM 2308 C C . ILE A 1 292 ? 6.793 -22.485 -0.386 1.00 92.00 292 ILE A C 1
ATOM 2310 O O . ILE A 1 292 ? 6.733 -21.584 -1.220 1.00 92.00 292 ILE A O 1
ATOM 2314 N N . ILE A 1 293 ? 7.475 -22.382 0.759 1.00 91.19 293 ILE A N 1
ATOM 2315 C CA . ILE A 1 293 ? 8.085 -21.131 1.219 1.00 91.19 293 ILE A CA 1
ATOM 2316 C C . ILE A 1 293 ? 9.253 -20.722 0.318 1.00 91.19 293 ILE A C 1
ATOM 2318 O O . ILE A 1 293 ? 9.340 -19.558 -0.055 1.00 91.19 293 ILE A O 1
ATOM 2322 N N . ASP A 1 294 ? 10.124 -21.647 -0.098 1.00 90.88 294 ASP A N 1
ATOM 2323 C CA . ASP A 1 294 ? 11.249 -21.305 -0.980 1.00 90.88 294 ASP A CA 1
ATOM 2324 C C . ASP A 1 294 ? 10.766 -20.845 -2.357 1.00 90.88 294 ASP A C 1
ATOM 2326 O O . ASP A 1 294 ? 11.337 -19.912 -2.920 1.00 90.88 294 ASP A O 1
ATOM 2330 N N . ARG A 1 295 ? 9.696 -21.458 -2.888 1.00 90.31 295 ARG A N 1
ATOM 2331 C CA . ARG A 1 295 ? 9.063 -20.994 -4.128 1.00 90.31 295 ARG A CA 1
ATOM 2332 C C . ARG A 1 295 ? 8.517 -19.579 -3.957 1.00 90.31 295 ARG A C 1
ATOM 2334 O O . ARG A 1 295 ? 8.842 -18.721 -4.766 1.00 90.31 295 ARG A O 1
ATOM 2341 N N . HIS A 1 296 ? 7.756 -19.328 -2.896 1.00 86.88 296 HIS A N 1
ATOM 2342 C CA . HIS A 1 296 ? 7.183 -18.010 -2.626 1.00 86.88 296 HIS A CA 1
ATOM 2343 C C . HIS A 1 296 ? 8.258 -16.930 -2.424 1.00 86.88 296 HIS A C 1
ATOM 2345 O O . HIS A 1 296 ? 8.165 -15.842 -2.985 1.00 86.88 296 HIS A O 1
ATOM 2351 N N . LEU A 1 297 ? 9.330 -17.240 -1.689 1.00 86.38 297 LEU A N 1
ATOM 2352 C CA . LEU A 1 297 ? 10.470 -16.336 -1.521 1.00 86.38 297 LEU A CA 1
ATOM 2353 C C . LEU A 1 297 ? 11.209 -16.084 -2.841 1.00 86.38 297 LEU A C 1
ATOM 2355 O O . LEU A 1 297 ? 11.675 -14.968 -3.058 1.00 86.38 297 LEU A O 1
ATOM 2359 N N . SER A 1 298 ? 11.309 -17.087 -3.722 1.00 85.25 298 SER A N 1
ATOM 2360 C CA . SER A 1 298 ? 11.853 -16.906 -5.075 1.00 85.25 298 SER A CA 1
ATOM 2361 C C . SER A 1 298 ? 10.970 -15.971 -5.897 1.00 85.25 298 SER A C 1
ATOM 2363 O O . SER A 1 298 ? 11.486 -15.034 -6.491 1.00 85.25 298 SER A O 1
ATOM 2365 N N . GLU A 1 299 ? 9.650 -16.166 -5.872 1.00 80.88 299 GLU A N 1
ATOM 2366 C CA . GLU A 1 299 ? 8.678 -15.313 -6.570 1.00 80.88 299 GLU A CA 1
ATOM 2367 C C . GLU A 1 299 ? 8.741 -13.859 -6.067 1.00 80.88 299 GLU A C 1
ATOM 2369 O O . GLU A 1 299 ? 8.801 -12.929 -6.871 1.00 80.88 299 GLU A O 1
ATOM 2374 N N . ILE A 1 300 ? 8.819 -13.644 -4.747 1.00 77.25 300 ILE A N 1
ATOM 2375 C CA . ILE A 1 300 ? 9.008 -12.309 -4.156 1.00 77.25 300 ILE A CA 1
ATOM 2376 C C . ILE A 1 300 ? 10.345 -11.703 -4.589 1.00 77.25 300 ILE A C 1
ATOM 2378 O O . ILE A 1 300 ? 10.396 -10.529 -4.958 1.00 77.25 300 ILE A O 1
ATOM 2382 N N . ALA A 1 301 ? 11.434 -12.475 -4.549 1.00 78.88 301 ALA A N 1
ATOM 2383 C CA . ALA A 1 301 ? 12.757 -11.989 -4.931 1.00 78.88 301 ALA A CA 1
ATOM 2384 C C . ALA A 1 301 ? 12.827 -11.630 -6.423 1.00 78.88 301 ALA A C 1
ATOM 2386 O O . ALA A 1 301 ? 13.410 -10.606 -6.781 1.00 78.88 301 ALA A O 1
ATOM 2387 N N . GLU A 1 302 ? 12.204 -12.431 -7.287 1.00 77.56 302 GLU A N 1
ATOM 2388 C CA . GLU A 1 302 ? 12.081 -12.173 -8.723 1.00 77.56 302 GLU A CA 1
ATOM 2389 C C . GLU A 1 302 ? 11.238 -10.923 -8.994 1.00 77.56 302 GLU A C 1
ATOM 2391 O O . GLU A 1 302 ? 11.661 -10.054 -9.762 1.00 77.56 302 GLU A O 1
ATOM 2396 N N . ALA A 1 303 ? 10.099 -10.771 -8.311 1.00 76.00 303 ALA A N 1
ATOM 2397 C CA . ALA A 1 303 ? 9.261 -9.579 -8.408 1.00 76.00 303 ALA A CA 1
ATOM 2398 C C . ALA A 1 303 ? 9.992 -8.319 -7.909 1.00 76.00 303 ALA A C 1
ATOM 2400 O O . ALA A 1 303 ? 9.923 -7.267 -8.548 1.00 76.00 303 ALA A O 1
ATOM 2401 N N . ALA A 1 304 ? 10.742 -8.416 -6.808 1.00 77.56 304 ALA A N 1
ATOM 2402 C CA . ALA A 1 304 ? 11.551 -7.322 -6.275 1.00 77.56 304 ALA A CA 1
ATOM 2403 C C . ALA A 1 304 ? 12.703 -6.945 -7.220 1.00 77.56 304 ALA A C 1
ATOM 2405 O O . ALA A 1 304 ? 12.945 -5.761 -7.455 1.00 77.56 304 ALA A O 1
ATOM 2406 N N . ALA A 1 305 ? 13.382 -7.930 -7.817 1.00 82.00 305 ALA A N 1
ATOM 2407 C CA . ALA A 1 305 ? 14.412 -7.692 -8.825 1.00 82.00 305 ALA A CA 1
ATOM 2408 C C . ALA A 1 305 ? 13.829 -7.015 -10.077 1.00 82.00 305 ALA A C 1
ATOM 2410 O O . ALA A 1 305 ? 14.407 -6.052 -10.585 1.00 82.00 305 ALA A O 1
ATOM 2411 N N . CYS A 1 306 ? 12.654 -7.458 -10.535 1.00 80.25 306 CYS A N 1
ATOM 2412 C CA . CYS A 1 306 ? 11.947 -6.828 -11.647 1.00 80.25 306 CYS A CA 1
ATOM 2413 C C . CYS A 1 306 ? 11.515 -5.397 -11.322 1.00 80.25 306 CYS A C 1
ATOM 2415 O O . CYS A 1 306 ? 11.644 -4.523 -12.177 1.00 80.25 306 CYS A O 1
ATOM 2417 N N . ARG A 1 307 ? 11.047 -5.133 -10.100 1.00 84.88 307 ARG A N 1
ATOM 2418 C CA . ARG A 1 307 ? 10.693 -3.780 -9.658 1.00 84.88 307 ARG A CA 1
ATOM 2419 C C . ARG A 1 307 ? 11.915 -2.864 -9.644 1.00 84.88 307 ARG A C 1
ATOM 2421 O O . ARG A 1 307 ? 11.863 -1.777 -10.212 1.00 84.88 307 ARG A O 1
ATOM 2428 N N . LYS A 1 308 ? 13.029 -3.345 -9.089 1.00 88.06 308 LYS A N 1
ATOM 2429 C CA . LYS A 1 308 ? 14.284 -2.594 -8.993 1.00 88.06 308 LYS A CA 1
ATOM 2430 C C . LYS A 1 308 ? 14.844 -2.198 -10.357 1.00 88.06 308 LYS A C 1
ATOM 2432 O O . LYS A 1 308 ? 15.364 -1.093 -10.507 1.00 88.06 308 LYS A O 1
ATOM 2437 N N . ILE A 1 309 ? 14.753 -3.075 -11.360 1.00 90.56 309 ILE A N 1
ATOM 2438 C CA . ILE A 1 309 ? 15.217 -2.708 -12.700 1.00 90.56 309 ILE A CA 1
ATOM 2439 C C . ILE A 1 309 ? 14.273 -1.685 -13.348 1.00 90.56 309 ILE A C 1
ATOM 2441 O O . ILE A 1 309 ? 14.768 -0.737 -13.938 1.00 90.56 309 ILE A O 1
ATOM 2445 N N . ASN A 1 310 ? 12.946 -1.789 -13.168 1.00 90.12 310 ASN A N 1
ATOM 2446 C CA . ASN A 1 310 ? 12.009 -0.762 -13.654 1.00 90.12 310 ASN A CA 1
ATOM 2447 C C . ASN A 1 310 ? 12.319 0.607 -13.037 1.00 90.12 310 ASN A C 1
ATOM 2449 O O . ASN A 1 310 ? 12.348 1.609 -13.740 1.00 90.12 310 ASN A O 1
ATOM 2453 N N . GLU A 1 311 ? 12.601 0.640 -11.734 1.00 90.56 311 GLU A N 1
ATOM 2454 C CA . GLU A 1 311 ? 13.023 1.854 -11.028 1.00 90.56 311 GLU A CA 1
ATOM 2455 C C . GLU A 1 311 ? 14.353 2.387 -11.572 1.00 90.56 311 GLU A C 1
ATOM 2457 O O . GLU A 1 311 ? 14.470 3.581 -11.825 1.00 90.56 311 GLU A O 1
ATOM 2462 N N . THR A 1 312 ? 15.318 1.507 -11.856 1.00 92.81 312 THR A N 1
ATOM 2463 C CA . THR A 1 312 ? 16.597 1.887 -12.483 1.00 92.81 312 THR A CA 1
ATOM 2464 C C . THR A 1 312 ? 16.391 2.495 -13.873 1.00 92.81 312 THR A C 1
ATOM 2466 O O . THR A 1 312 ? 17.037 3.486 -14.211 1.00 92.81 312 THR A O 1
ATOM 2469 N N . ILE A 1 313 ? 15.476 1.940 -14.674 1.00 93.56 313 ILE A N 1
ATOM 2470 C CA . ILE A 1 313 ? 15.114 2.466 -15.997 1.00 93.56 313 ILE A CA 1
ATOM 2471 C C . ILE A 1 313 ? 14.504 3.868 -15.860 1.00 93.56 313 ILE A C 1
ATOM 2473 O O . ILE A 1 313 ? 14.929 4.792 -16.552 1.00 93.56 313 ILE A O 1
ATOM 2477 N N . CYS A 1 314 ? 13.565 4.050 -14.930 1.00 91.31 314 CYS A N 1
ATOM 2478 C CA . CYS A 1 314 ? 12.981 5.354 -14.612 1.00 91.31 314 CYS A CA 1
ATOM 2479 C C . CYS A 1 314 ? 14.033 6.378 -14.147 1.00 91.31 314 CYS A C 1
ATOM 2481 O O . CYS A 1 314 ? 13.991 7.533 -14.562 1.00 91.31 314 CYS A O 1
ATOM 2483 N N . GLN A 1 315 ? 15.005 5.961 -13.329 1.00 91.75 315 GLN A N 1
ATOM 2484 C CA . GLN A 1 315 ? 16.111 6.819 -12.888 1.00 91.75 315 GLN A CA 1
ATOM 2485 C C . GLN A 1 315 ? 16.992 7.253 -14.067 1.00 91.75 315 GLN A C 1
ATOM 2487 O O . GLN A 1 315 ? 17.340 8.426 -14.168 1.00 91.75 315 GLN A O 1
ATOM 2492 N N . CYS A 1 316 ? 17.314 6.339 -14.990 1.00 92.19 316 CYS A N 1
ATOM 2493 C CA . CYS A 1 316 ? 18.038 6.685 -16.217 1.00 92.19 316 CYS A CA 1
ATOM 2494 C C . CYS A 1 316 ? 17.250 7.682 -17.074 1.00 92.19 316 CYS A C 1
ATOM 2496 O O . CYS A 1 316 ? 17.840 8.613 -17.620 1.00 92.19 316 CYS A O 1
ATOM 2498 N N . ALA A 1 317 ? 15.930 7.494 -17.172 1.00 90.44 317 ALA A N 1
ATOM 2499 C CA . ALA A 1 317 ? 15.064 8.378 -17.937 1.00 90.44 317 ALA A CA 1
ATOM 2500 C C . ALA A 1 317 ? 15.067 9.804 -17.384 1.00 90.44 317 ALA A C 1
ATOM 2502 O O . ALA A 1 317 ? 15.240 10.752 -18.145 1.00 90.44 317 ALA A O 1
ATOM 2503 N N . LEU A 1 318 ? 14.988 9.945 -16.060 1.00 88.81 318 LEU A N 1
ATOM 2504 C CA . LEU A 1 318 ? 15.065 11.251 -15.420 1.00 88.81 318 LEU A CA 1
ATOM 2505 C C . LEU A 1 318 ? 16.441 11.906 -15.604 1.00 88.81 318 LEU A C 1
ATOM 2507 O O . LEU A 1 318 ? 16.501 13.087 -15.914 1.00 88.81 318 LEU A O 1
ATOM 2511 N N . ILE A 1 319 ? 17.544 11.152 -15.487 1.00 88.75 319 ILE A N 1
ATOM 2512 C CA . ILE A 1 319 ? 18.902 11.684 -15.725 1.00 88.75 319 ILE A CA 1
ATOM 2513 C C . ILE A 1 319 ? 19.044 12.248 -17.143 1.00 88.75 319 ILE A C 1
ATOM 2515 O O . ILE A 1 319 ? 19.715 13.262 -17.325 1.00 88.75 319 ILE A O 1
ATOM 2519 N N . ALA A 1 320 ? 18.440 11.598 -18.143 1.00 86.94 320 ALA A N 1
ATOM 2520 C CA . ALA A 1 320 ? 18.486 12.071 -19.523 1.00 86.94 320 ALA A CA 1
ATOM 2521 C C . ALA A 1 320 ? 17.723 13.391 -19.728 1.00 86.94 320 ALA A C 1
ATOM 2523 O O . ALA A 1 320 ? 18.163 14.206 -20.536 1.00 86.94 320 ALA A O 1
ATOM 2524 N N . ALA A 1 321 ? 16.635 13.595 -18.982 1.00 83.31 321 ALA A N 1
ATOM 2525 C CA . ALA A 1 321 ? 15.787 14.783 -19.058 1.00 83.31 321 ALA A CA 1
ATOM 2526 C C . ALA A 1 321 ? 16.479 16.047 -18.496 1.00 83.31 321 ALA A C 1
ATOM 2528 O O . ALA A 1 321 ? 16.387 17.112 -19.079 1.00 83.31 321 ALA A O 1
ATOM 2529 N N . VAL A 1 322 ? 17.370 15.914 -17.500 1.00 79.12 322 VAL A N 1
ATOM 2530 C CA . VAL A 1 322 ? 18.140 17.048 -16.908 1.00 79.12 322 VAL A CA 1
ATOM 2531 C C . VAL A 1 322 ? 19.195 17.661 -17.849 1.00 79.12 322 VAL A C 1
ATOM 2533 O O . VAL A 1 322 ? 20.067 18.432 -17.424 1.00 79.12 322 VAL A O 1
ATOM 2536 N N . GLY A 1 323 ? 19.196 17.294 -19.132 1.00 63.62 323 GLY A N 1
ATOM 2537 C CA . GLY A 1 323 ? 20.128 17.831 -20.117 1.00 63.62 323 GLY A CA 1
ATOM 2538 C C . GLY A 1 323 ? 20.107 19.363 -20.154 1.00 63.62 323 GLY A C 1
ATOM 2539 O O . GLY A 1 323 ? 21.171 19.997 -20.202 1.00 63.62 323 GLY A O 1
ATOM 2540 N N . ASP A 1 324 ? 18.929 19.966 -20.028 1.00 65.06 324 ASP A N 1
ATOM 2541 C CA . ASP A 1 324 ? 18.708 21.408 -20.123 1.00 65.06 324 ASP A CA 1
ATOM 2542 C C . ASP A 1 324 ? 19.414 22.230 -19.017 1.00 65.06 324 ASP A C 1
ATOM 2544 O O . ASP A 1 324 ? 19.887 23.351 -19.252 1.00 65.06 324 ASP A O 1
ATOM 2548 N N . GLY A 1 325 ? 19.601 21.677 -17.815 1.00 60.88 325 GLY A N 1
ATOM 2549 C CA . GLY A 1 325 ? 20.000 22.490 -16.672 1.00 60.88 325 GLY A CA 1
ATOM 2550 C C . GLY A 1 325 ? 19.319 22.197 -15.350 1.00 60.88 325 GLY A C 1
ATOM 2551 O O . GLY A 1 325 ? 19.936 22.470 -14.317 1.00 60.88 325 GLY A O 1
ATOM 2552 N N . SER A 1 326 ? 18.081 21.718 -15.377 1.00 66.12 326 SER A N 1
ATOM 2553 C CA . S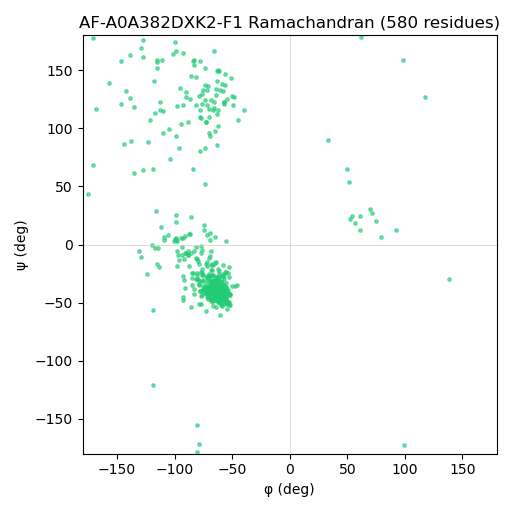ER A 1 326 ? 17.190 21.713 -14.221 1.00 66.12 326 SER A CA 1
ATOM 2554 C C . SER A 1 326 ? 16.119 20.647 -14.355 1.00 66.12 326 SER A C 1
ATOM 2556 O O . SER A 1 326 ? 15.505 20.527 -15.394 1.00 66.12 326 SER A O 1
ATOM 2558 N N . ILE A 1 327 ? 15.823 19.955 -13.258 1.00 68.88 327 ILE A N 1
ATOM 2559 C CA . ILE A 1 327 ? 14.684 19.037 -13.216 1.00 68.88 327 ILE A CA 1
ATOM 2560 C C . ILE A 1 327 ? 13.405 19.861 -13.100 1.00 68.88 327 ILE A C 1
ATOM 2562 O O . ILE A 1 327 ? 13.244 20.612 -12.126 1.00 68.88 327 ILE A O 1
ATOM 2566 N N . SER A 1 328 ? 12.504 19.720 -14.065 1.00 70.25 328 SER A N 1
ATOM 2567 C CA . SER A 1 328 ? 11.170 20.304 -13.983 1.00 70.25 328 SER A CA 1
ATOM 2568 C C . SER A 1 328 ? 10.232 19.403 -13.168 1.00 70.25 328 SER A C 1
ATOM 2570 O O . SER A 1 328 ? 10.424 18.192 -13.056 1.00 70.25 328 SER A O 1
ATOM 2572 N N . ASN A 1 329 ? 9.189 19.989 -12.571 1.00 71.31 329 ASN A N 1
ATOM 2573 C CA . ASN A 1 329 ? 8.161 19.188 -11.896 1.00 71.31 329 ASN A CA 1
ATOM 2574 C C . ASN A 1 329 ? 7.415 18.281 -12.892 1.00 71.31 329 ASN A C 1
ATOM 2576 O O . ASN A 1 329 ? 6.991 17.198 -12.510 1.00 71.31 329 ASN A O 1
ATOM 2580 N N . GLU A 1 330 ? 7.299 18.701 -14.156 1.00 72.50 330 GLU A N 1
ATOM 2581 C CA . GLU A 1 330 ? 6.625 17.943 -15.215 1.00 72.50 330 GLU A CA 1
ATOM 2582 C C . GLU A 1 330 ? 7.384 16.640 -15.527 1.00 72.50 330 GLU A C 1
ATOM 2584 O O . GLU A 1 330 ? 6.780 15.573 -15.581 1.00 72.50 330 GLU A O 1
ATOM 2589 N N . GLU A 1 331 ? 8.717 16.675 -15.605 1.00 71.94 331 GLU A N 1
ATOM 2590 C CA . GLU A 1 331 ? 9.541 15.467 -15.801 1.00 71.94 331 GLU A CA 1
ATOM 2591 C C . GLU A 1 331 ? 9.410 14.477 -14.637 1.00 71.94 331 GLU A C 1
ATOM 2593 O O . GLU A 1 331 ? 9.346 13.263 -14.837 1.00 71.94 331 GLU A O 1
ATOM 2598 N N . VAL A 1 332 ? 9.352 14.993 -13.406 1.00 77.38 332 VAL A N 1
ATOM 2599 C CA . VAL A 1 332 ? 9.176 14.179 -12.194 1.00 77.38 332 VAL A CA 1
ATOM 2600 C C . VAL A 1 332 ? 7.789 13.535 -12.152 1.00 77.38 332 VAL A C 1
ATOM 2602 O O . VAL A 1 332 ? 7.672 12.383 -11.728 1.00 77.38 332 VAL A O 1
ATOM 2605 N N . GLU A 1 333 ? 6.755 14.248 -12.600 1.00 75.31 333 GLU A N 1
ATOM 2606 C CA . GLU A 1 333 ? 5.373 13.757 -12.680 1.00 75.31 333 GLU A CA 1
ATOM 2607 C C . GLU A 1 333 ? 5.170 12.722 -13.800 1.00 75.31 333 GLU A C 1
ATOM 2609 O O . GLU A 1 333 ? 4.349 11.813 -13.654 1.00 75.31 333 GLU A O 1
ATOM 2614 N N . GLU A 1 334 ? 5.951 12.788 -14.880 1.00 77.31 334 GLU A N 1
ATOM 2615 C CA . GLU A 1 334 ? 5.824 11.875 -16.023 1.00 77.31 334 GLU A CA 1
ATOM 2616 C C . GLU A 1 334 ? 6.575 10.546 -15.853 1.00 77.31 334 GLU A C 1
ATOM 2618 O O . GLU A 1 334 ? 6.177 9.521 -16.412 1.00 77.31 334 GLU A O 1
ATOM 2623 N N . VAL A 1 335 ? 7.617 10.485 -15.019 1.00 80.38 335 VAL A N 1
ATOM 2624 C CA . VAL A 1 335 ? 8.312 9.217 -14.719 1.00 80.38 335 VAL A CA 1
ATOM 2625 C C . VAL A 1 335 ? 7.349 8.121 -14.198 1.00 80.38 335 VAL A C 1
ATOM 2627 O O . VAL A 1 335 ? 7.403 6.990 -14.704 1.00 80.38 335 VAL A O 1
ATOM 2630 N N . PRO A 1 336 ? 6.429 8.404 -13.250 1.00 75.50 336 PRO A N 1
ATOM 2631 C CA . PRO A 1 336 ? 5.353 7.485 -12.872 1.00 75.50 336 PRO A CA 1
ATOM 2632 C C . PRO A 1 336 ? 4.426 7.057 -14.020 1.00 75.50 336 PRO A C 1
ATOM 2634 O O . PRO A 1 336 ? 3.921 5.934 -13.980 1.00 75.50 336 PRO A O 1
ATOM 2637 N N . ASN A 1 337 ? 4.219 7.894 -15.042 1.00 79.75 337 ASN A N 1
ATOM 2638 C CA . ASN A 1 337 ? 3.380 7.569 -16.203 1.00 79.75 337 ASN A CA 1
ATOM 2639 C C . ASN A 1 337 ? 4.084 6.622 -17.181 1.00 79.75 337 ASN A C 1
ATOM 2641 O O . ASN A 1 337 ? 3.432 5.780 -17.800 1.00 79.75 337 ASN A O 1
ATOM 2645 N N . VAL A 1 338 ? 5.414 6.702 -17.279 1.00 83.44 338 VAL A N 1
ATOM 2646 C CA . VAL A 1 338 ? 6.235 5.833 -18.141 1.00 83.44 338 VAL A CA 1
ATOM 2647 C C . VAL A 1 338 ? 6.498 4.461 -17.495 1.00 83.44 338 VAL A C 1
ATOM 2649 O O . VAL A 1 338 ? 6.596 3.448 -18.196 1.00 83.44 338 VAL A O 1
ATOM 2652 N N . LYS A 1 339 ? 6.551 4.375 -16.156 1.00 84.75 339 LYS A N 1
ATOM 2653 C CA . LYS A 1 339 ? 6.817 3.125 -15.405 1.00 84.75 339 LYS A CA 1
ATOM 2654 C C . LYS A 1 339 ? 5.898 1.940 -15.783 1.00 84.75 339 LYS A C 1
ATOM 2656 O O . LYS A 1 339 ? 6.425 0.838 -15.966 1.00 84.75 339 LYS A O 1
ATOM 2661 N N . PRO A 1 340 ? 4.571 2.105 -15.954 1.00 81.25 340 PRO A N 1
ATOM 2662 C CA . PRO A 1 340 ? 3.688 1.034 -16.416 1.00 81.25 340 PRO A CA 1
ATOM 2663 C C . PRO A 1 340 ? 4.039 0.495 -17.808 1.00 81.25 340 PRO A C 1
ATOM 2665 O O . PRO A 1 340 ? 3.957 -0.712 -18.023 1.00 81.25 340 PRO A O 1
ATOM 2668 N N . PHE A 1 341 ? 4.470 1.353 -18.741 1.00 84.50 341 PHE A N 1
ATOM 2669 C CA . PHE A 1 341 ? 4.890 0.923 -20.081 1.00 84.50 341 PHE A CA 1
ATOM 2670 C C . PHE A 1 341 ? 6.183 0.110 -20.030 1.00 84.50 341 PHE A C 1
ATOM 2672 O O . PHE A 1 341 ? 6.285 -0.926 -20.685 1.00 84.50 341 PHE A O 1
ATOM 2679 N N . ILE A 1 342 ? 7.141 0.526 -19.194 1.00 88.38 342 ILE A N 1
ATOM 2680 C CA . ILE A 1 342 ? 8.368 -0.240 -18.932 1.00 88.38 342 ILE A CA 1
ATOM 2681 C C . ILE A 1 342 ? 8.013 -1.646 -18.428 1.00 88.38 342 ILE A C 1
ATOM 2683 O O . ILE A 1 342 ? 8.529 -2.635 -18.952 1.00 88.38 342 ILE A O 1
ATOM 2687 N N . GLY A 1 343 ? 7.104 -1.741 -17.449 1.00 84.31 343 GLY A N 1
ATOM 2688 C CA . GLY A 1 343 ? 6.594 -3.019 -16.947 1.00 84.31 343 GLY A CA 1
ATOM 2689 C C . GLY A 1 343 ? 5.970 -3.865 -18.056 1.00 84.31 343 GLY A C 1
ATOM 2690 O O . GLY A 1 343 ? 6.393 -4.997 -18.274 1.00 84.31 343 GLY A O 1
ATOM 2691 N N . MET A 1 344 ? 5.058 -3.278 -18.834 1.00 85.75 344 MET A N 1
ATOM 2692 C CA . MET A 1 344 ? 4.385 -3.949 -19.948 1.00 85.75 344 MET A CA 1
ATOM 2693 C C . MET A 1 344 ? 5.368 -4.523 -20.980 1.00 85.75 344 MET A C 1
ATOM 2695 O O . MET A 1 344 ? 5.212 -5.673 -21.398 1.00 85.75 344 MET A O 1
ATOM 2699 N N . PHE A 1 345 ? 6.381 -3.758 -21.402 1.00 88.62 345 PHE A N 1
ATOM 2700 C CA . PHE A 1 345 ? 7.368 -4.242 -22.373 1.00 88.62 345 PHE A CA 1
ATOM 2701 C C . PHE A 1 345 ? 8.188 -5.412 -21.825 1.00 88.62 345 PHE A C 1
ATOM 2703 O O . PHE A 1 345 ? 8.460 -6.369 -22.553 1.00 88.62 345 PHE A O 1
ATOM 2710 N N . ARG A 1 346 ? 8.554 -5.369 -20.540 1.00 89.69 346 ARG A N 1
ATOM 2711 C CA . ARG A 1 346 ? 9.327 -6.438 -19.895 1.00 89.69 346 ARG A CA 1
ATOM 2712 C C . ARG A 1 346 ? 8.496 -7.695 -19.664 1.00 89.69 346 ARG A C 1
ATOM 2714 O O . ARG A 1 346 ? 8.981 -8.789 -19.952 1.00 89.69 346 ARG A O 1
ATOM 2721 N N . ASP A 1 347 ? 7.240 -7.548 -19.259 1.00 86.19 347 ASP A N 1
ATOM 2722 C CA . ASP A 1 347 ? 6.301 -8.665 -19.099 1.00 86.19 347 ASP A CA 1
ATOM 2723 C C . ASP A 1 347 ? 6.038 -9.378 -20.437 1.00 86.19 347 ASP A C 1
ATOM 2725 O O . ASP A 1 347 ? 5.826 -10.589 -20.480 1.00 86.19 347 ASP A O 1
ATOM 2729 N N . ASN A 1 348 ? 6.135 -8.648 -21.554 1.00 86.94 348 ASN A N 1
ATOM 2730 C CA . ASN A 1 348 ? 5.979 -9.179 -22.908 1.00 86.94 348 ASN A CA 1
ATOM 2731 C C . ASN A 1 348 ? 7.314 -9.484 -23.621 1.00 86.94 348 ASN A C 1
ATOM 2733 O O . ASN A 1 348 ? 7.349 -9.649 -24.846 1.00 86.94 348 ASN A O 1
ATOM 2737 N N . ARG A 1 349 ? 8.418 -9.623 -22.874 1.00 91.75 349 ARG A N 1
ATOM 2738 C CA . ARG A 1 349 ? 9.762 -9.901 -23.416 1.00 91.75 349 ARG A CA 1
ATOM 2739 C C . ARG A 1 349 ? 9.802 -11.097 -24.365 1.00 91.75 349 ARG A C 1
ATOM 2741 O O . ARG A 1 349 ? 10.463 -11.033 -25.399 1.00 91.75 349 ARG A O 1
ATOM 2748 N N . GLU A 1 350 ? 9.130 -12.198 -24.029 1.00 90.62 350 GLU A N 1
ATOM 2749 C CA . GLU A 1 350 ? 9.152 -13.409 -24.862 1.00 90.62 350 GLU A CA 1
ATOM 2750 C C . GLU A 1 350 ? 8.509 -13.177 -26.238 1.00 90.62 350 GLU A C 1
ATOM 2752 O O . GLU A 1 350 ? 9.045 -13.627 -27.255 1.00 90.62 350 GLU A O 1
ATOM 2757 N N . ALA A 1 351 ? 7.415 -12.415 -26.284 1.00 88.31 351 ALA A N 1
ATOM 2758 C CA . ALA A 1 351 ? 6.745 -12.039 -27.522 1.00 88.31 351 ALA A CA 1
ATOM 2759 C C . ALA A 1 351 ? 7.640 -11.134 -28.390 1.00 88.31 351 ALA A C 1
ATOM 2761 O O . ALA A 1 351 ? 7.856 -11.429 -29.568 1.00 88.31 351 ALA A O 1
ATOM 2762 N N . ILE A 1 352 ? 8.241 -10.096 -27.791 1.00 89.38 352 ILE A N 1
ATOM 2763 C CA . ILE A 1 352 ? 9.138 -9.148 -28.480 1.00 89.38 352 ILE A CA 1
ATOM 2764 C C . ILE A 1 352 ? 10.347 -9.877 -29.078 1.00 89.38 352 ILE A C 1
ATOM 2766 O O . ILE A 1 352 ? 10.613 -9.780 -30.277 1.00 89.38 352 ILE A O 1
ATOM 2770 N N . LEU A 1 353 ? 11.050 -10.675 -28.267 1.00 88.75 353 LEU A N 1
ATOM 2771 C CA . LEU A 1 353 ? 12.235 -11.408 -28.720 1.00 88.75 353 LEU A CA 1
ATOM 2772 C C . LEU A 1 353 ? 11.895 -12.497 -29.741 1.00 88.75 353 LEU A C 1
ATOM 2774 O O . LEU A 1 353 ? 12.739 -12.866 -30.560 1.00 88.75 353 LEU A O 1
ATOM 2778 N N . THR A 1 354 ? 10.675 -13.037 -29.709 1.00 85.56 354 THR A N 1
ATOM 2779 C CA . THR A 1 354 ? 10.220 -13.973 -30.740 1.00 85.56 354 THR A CA 1
ATOM 2780 C C . THR A 1 354 ? 10.067 -13.266 -32.078 1.00 85.56 354 THR A C 1
ATOM 2782 O O . THR A 1 354 ? 10.572 -13.790 -33.075 1.00 85.56 354 THR A O 1
ATOM 2785 N N . LEU A 1 355 ? 9.454 -12.077 -32.117 1.00 83.31 355 LEU A N 1
ATOM 2786 C CA . LEU A 1 355 ? 9.362 -11.307 -33.357 1.00 83.31 355 LEU A CA 1
ATOM 2787 C C . LEU A 1 355 ? 10.748 -10.911 -33.872 1.00 83.31 355 LEU A C 1
ATOM 2789 O O . LEU A 1 355 ? 11.040 -11.132 -35.044 1.00 83.31 355 LEU A O 1
ATOM 2793 N N . GLU A 1 356 ? 11.625 -10.417 -32.997 1.00 84.06 356 GLU A N 1
ATOM 2794 C CA . GLU A 1 356 ? 12.999 -10.046 -33.357 1.00 84.06 356 GLU A CA 1
ATOM 2795 C C . GLU A 1 356 ? 13.762 -11.213 -34.006 1.00 84.06 356 GLU A C 1
ATOM 2797 O O . GLU A 1 356 ? 14.465 -11.035 -34.998 1.00 84.06 356 GLU A O 1
ATOM 2802 N N . ARG A 1 357 ? 13.607 -12.432 -33.473 1.00 82.50 357 ARG A N 1
ATOM 2803 C CA . ARG A 1 357 ? 14.362 -13.610 -33.932 1.00 82.50 357 ARG A CA 1
ATOM 2804 C C . ARG A 1 357 ? 13.750 -14.320 -35.132 1.00 82.50 357 ARG A C 1
ATOM 2806 O O . ARG A 1 357 ? 14.473 -15.012 -35.845 1.00 82.50 357 ARG A O 1
ATOM 2813 N N . THR A 1 358 ? 12.431 -14.261 -35.288 1.00 78.44 358 THR A N 1
ATOM 2814 C CA . THR A 1 358 ? 11.707 -15.084 -36.275 1.00 78.44 358 THR A CA 1
ATOM 2815 C C . THR A 1 358 ? 11.039 -14.273 -37.373 1.00 78.44 358 THR A C 1
ATOM 2817 O O . THR A 1 358 ? 10.678 -14.852 -38.394 1.00 78.44 358 THR A O 1
ATOM 2820 N N . SER A 1 359 ? 10.872 -12.963 -37.168 1.00 78.25 359 SER A N 1
ATOM 2821 C CA . SER A 1 359 ? 10.080 -12.070 -38.022 1.00 78.25 359 SER A CA 1
ATOM 2822 C C . SER A 1 359 ? 8.647 -12.568 -38.269 1.00 78.25 359 SER A C 1
ATOM 2824 O O . SER A 1 359 ? 8.012 -12.182 -39.248 1.00 78.25 359 SER A O 1
ATOM 2826 N N . ASP A 1 360 ? 8.133 -13.426 -37.382 1.00 81.12 360 ASP A N 1
ATOM 2827 C CA . ASP A 1 360 ? 6.792 -14.002 -37.439 1.00 81.12 360 ASP A CA 1
ATOM 2828 C C . ASP A 1 360 ? 5.902 -13.327 -36.389 1.00 81.12 360 ASP A C 1
ATOM 2830 O O . ASP A 1 360 ? 5.959 -13.637 -35.194 1.00 81.12 360 ASP A O 1
ATOM 2834 N N . ILE A 1 361 ? 5.095 -12.368 -36.848 1.00 82.56 361 ILE A N 1
ATOM 2835 C CA . ILE A 1 361 ? 4.199 -11.584 -35.992 1.00 82.56 361 ILE A CA 1
ATOM 2836 C C . ILE A 1 361 ? 3.084 -12.426 -35.381 1.00 82.56 361 ILE A C 1
ATOM 2838 O O . ILE A 1 361 ? 2.701 -12.189 -34.239 1.00 82.56 361 ILE A O 1
ATOM 2842 N N . GLU A 1 362 ? 2.595 -13.441 -36.089 1.00 86.31 362 GLU A N 1
ATOM 2843 C CA . GLU A 1 362 ? 1.513 -14.284 -35.583 1.00 86.31 362 GLU A CA 1
ATOM 2844 C C . GLU A 1 362 ? 2.021 -15.144 -34.427 1.00 86.31 362 GLU A C 1
ATOM 2846 O O . GLU A 1 362 ? 1.403 -15.192 -33.364 1.00 86.31 362 GLU A O 1
ATOM 2851 N N . LYS A 1 363 ? 3.222 -15.714 -34.571 1.00 86.56 363 LYS A N 1
ATOM 2852 C CA . LYS A 1 363 ? 3.871 -16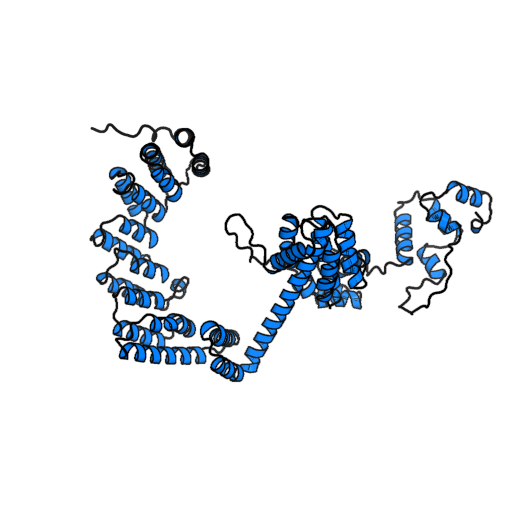.453 -33.483 1.00 86.56 363 LYS A CA 1
ATOM 2853 C C . LYS A 1 363 ? 4.203 -15.566 -32.278 1.00 86.56 363 LYS A C 1
ATOM 2855 O O . LYS A 1 363 ? 4.092 -16.013 -31.140 1.00 86.56 363 LYS A O 1
ATOM 2860 N N . ALA A 1 364 ? 4.621 -14.323 -32.510 1.00 85.56 364 ALA A N 1
ATOM 2861 C CA . ALA A 1 364 ? 4.876 -13.373 -31.431 1.00 85.56 364 ALA A CA 1
ATOM 2862 C C . ALA A 1 364 ? 3.583 -12.986 -30.691 1.00 85.56 364 ALA A C 1
ATOM 2864 O O . ALA A 1 364 ? 3.567 -12.957 -29.463 1.00 85.56 364 ALA A O 1
ATOM 2865 N N . ARG A 1 365 ? 2.482 -12.764 -31.421 1.00 85.88 365 ARG A N 1
ATOM 2866 C CA . ARG A 1 365 ? 1.159 -12.457 -30.854 1.00 85.88 365 ARG A CA 1
ATOM 2867 C C . ARG A 1 365 ? 0.579 -13.606 -30.035 1.00 85.88 365 ARG A C 1
ATOM 2869 O O . ARG A 1 365 ? -0.067 -13.346 -29.027 1.00 85.88 365 ARG A O 1
ATOM 2876 N N . GLU A 1 366 ? 0.831 -14.858 -30.417 1.00 88.94 366 GLU A N 1
ATOM 2877 C CA . GLU A 1 366 ? 0.430 -16.027 -29.615 1.00 88.94 366 GLU A CA 1
ATOM 2878 C C . GLU A 1 366 ? 1.101 -16.062 -28.232 1.00 88.94 366 GLU A C 1
ATOM 2880 O O . GLU A 1 366 ? 0.527 -16.599 -27.286 1.00 88.94 366 GLU A O 1
ATOM 2885 N N . LEU A 1 367 ? 2.300 -15.486 -28.111 1.00 86.50 367 LEU A N 1
ATOM 2886 C CA . LEU A 1 367 ? 3.068 -15.395 -26.865 1.00 86.50 367 LEU A CA 1
ATOM 2887 C C . LEU A 1 367 ? 2.823 -14.084 -26.107 1.00 86.50 367 LEU A C 1
ATOM 2889 O O . LEU A 1 367 ? 3.392 -13.885 -25.034 1.00 86.50 367 LEU A O 1
ATOM 2893 N N . ARG A 1 368 ? 2.004 -13.178 -26.657 1.00 85.88 368 ARG A N 1
ATOM 2894 C CA . ARG A 1 368 ? 1.677 -11.899 -26.027 1.00 85.88 368 ARG A CA 1
ATOM 2895 C C . ARG A 1 368 ? 0.884 -12.141 -24.748 1.00 85.88 368 ARG A C 1
ATOM 2897 O O . ARG A 1 368 ? -0.174 -12.770 -24.764 1.00 85.88 368 ARG A O 1
ATOM 2904 N N . GLY A 1 369 ? 1.416 -11.624 -23.649 1.00 82.12 369 GLY A N 1
ATOM 2905 C CA . GLY A 1 369 ? 0.769 -11.616 -22.351 1.00 82.12 369 GLY A CA 1
ATOM 2906 C C . GLY A 1 369 ? -0.252 -10.488 -22.230 1.00 82.12 369 GLY A C 1
ATOM 2907 O O . GLY A 1 369 ? -0.822 -9.996 -23.204 1.00 82.12 369 GLY A O 1
ATOM 2908 N N . VAL A 1 370 ? -0.499 -10.076 -20.991 1.00 78.00 370 VAL A N 1
ATOM 2909 C CA . VAL A 1 370 ? -1.373 -8.941 -20.693 1.00 78.00 370 VAL A CA 1
ATOM 2910 C C . VAL A 1 370 ? -0.666 -7.643 -21.101 1.00 78.00 370 VAL A C 1
ATOM 2912 O O . VAL A 1 370 ? 0.499 -7.435 -20.774 1.00 78.00 370 VAL A O 1
ATOM 2915 N N . THR A 1 371 ? -1.377 -6.768 -21.815 1.00 73.12 371 THR A N 1
ATOM 2916 C CA . THR A 1 371 ? -0.912 -5.420 -22.203 1.00 73.12 371 THR A CA 1
ATOM 2917 C C . THR A 1 371 ? -1.578 -4.311 -21.381 1.00 73.12 371 THR A C 1
ATOM 2919 O O . THR A 1 371 ? -1.445 -3.127 -21.672 1.00 73.12 371 THR A O 1
ATOM 2922 N N . THR A 1 372 ? -2.335 -4.682 -20.345 1.00 70.62 372 THR A N 1
ATOM 2923 C CA . THR A 1 372 ? -2.951 -3.733 -19.416 1.00 70.62 372 THR A CA 1
ATOM 2924 C C . THR A 1 372 ? -1.877 -3.045 -18.583 1.00 70.62 372 THR A C 1
ATOM 2926 O O . THR A 1 372 ? -1.104 -3.704 -17.893 1.00 70.62 372 THR A O 1
ATOM 2929 N N . LEU A 1 373 ? -1.871 -1.713 -18.617 1.00 72.38 373 LEU A N 1
ATOM 2930 C CA . LEU A 1 373 ? -0.986 -0.898 -17.797 1.00 72.38 373 LEU A CA 1
ATOM 2931 C C . LEU A 1 373 ? -1.438 -0.959 -16.336 1.00 72.38 373 LEU A C 1
ATOM 2933 O O . LEU A 1 373 ? -2.566 -0.589 -16.003 1.00 72.38 373 LEU A O 1
ATOM 2937 N N . VAL A 1 374 ? -0.553 -1.433 -15.462 1.00 64.12 374 VAL A N 1
ATOM 2938 C CA . VAL A 1 374 ? -0.764 -1.412 -14.013 1.00 64.12 374 VAL A CA 1
ATOM 2939 C C . VAL A 1 374 ? -0.107 -0.150 -13.471 1.00 64.12 374 VAL A C 1
ATOM 2941 O O . VAL A 1 374 ? 1.117 -0.069 -13.375 1.00 64.12 374 VAL A O 1
ATOM 2944 N N . HIS A 1 375 ? -0.925 0.848 -13.145 1.00 62.22 375 HIS A N 1
ATOM 2945 C CA . HIS A 1 375 ? -0.457 2.051 -12.466 1.00 62.22 375 HIS A CA 1
ATOM 2946 C C . HIS A 1 375 ? -0.278 1.758 -10.976 1.00 62.22 375 HIS A C 1
ATOM 2948 O O . HIS A 1 375 ? -1.192 1.256 -10.320 1.00 62.22 375 HIS A O 1
ATOM 2954 N N . ASP A 1 376 ? 0.902 2.076 -10.449 1.00 55.22 376 ASP A N 1
ATOM 2955 C CA . ASP A 1 376 ? 1.146 2.052 -9.012 1.00 55.22 376 ASP A CA 1
ATOM 2956 C C . ASP A 1 376 ? 0.417 3.253 -8.394 1.00 55.22 376 ASP A C 1
ATOM 2958 O O . ASP A 1 376 ? 0.817 4.401 -8.581 1.00 55.22 376 ASP A O 1
ATOM 2962 N N . LEU A 1 377 ? -0.701 3.001 -7.709 1.00 50.72 377 LEU A N 1
ATOM 2963 C CA . LEU A 1 377 ? -1.487 4.034 -7.024 1.00 50.72 377 LEU A CA 1
ATOM 2964 C C . LEU A 1 377 ? -0.810 4.521 -5.729 1.00 50.72 377 LEU A C 1
ATOM 2966 O O . LEU A 1 377 ? -1.445 5.211 -4.936 1.00 50.72 377 LEU A O 1
ATOM 2970 N N . SER A 1 378 ? 0.467 4.191 -5.494 1.00 48.56 378 SER A N 1
ATOM 2971 C CA . SER A 1 378 ? 1.233 4.621 -4.317 1.00 48.56 378 SER A CA 1
ATOM 2972 C C . SER A 1 378 ? 1.481 6.136 -4.229 1.00 48.56 378 SER A C 1
ATOM 2974 O O . SER A 1 378 ? 2.196 6.573 -3.333 1.00 48.56 378 SER A O 1
ATOM 2976 N N . LEU A 1 379 ? 0.903 6.950 -5.116 1.00 42.31 379 LEU A N 1
ATOM 2977 C CA . LEU A 1 379 ? 0.781 8.393 -4.924 1.00 42.31 379 LEU A CA 1
ATOM 2978 C C . LEU A 1 379 ? -0.301 8.654 -3.863 1.00 42.31 379 LEU A C 1
ATOM 2980 O O . LEU A 1 379 ? -1.465 8.900 -4.181 1.00 42.31 379 LEU A O 1
ATOM 2984 N N . GLN A 1 380 ? 0.072 8.564 -2.584 1.00 38.72 380 GLN A N 1
ATOM 2985 C CA . GLN A 1 380 ? -0.769 9.082 -1.509 1.00 38.72 380 GLN A CA 1
ATOM 2986 C C . GLN A 1 380 ? -0.836 10.606 -1.640 1.00 38.72 380 GLN A C 1
ATOM 2988 O O . GLN A 1 380 ? 0.168 11.305 -1.534 1.00 38.72 380 GLN A O 1
ATOM 2993 N N . VAL A 1 381 ? -2.041 11.112 -1.899 1.00 37.03 381 VAL A N 1
ATOM 2994 C CA . VAL A 1 381 ? -2.354 12.537 -1.810 1.00 37.03 381 VAL A CA 1
ATOM 2995 C C . VAL A 1 381 ? -2.396 12.893 -0.328 1.00 37.03 381 VAL A C 1
ATOM 2997 O O . VAL A 1 381 ? -3.348 12.543 0.369 1.00 37.03 381 VAL A O 1
ATOM 3000 N N . VAL A 1 382 ? -1.364 13.577 0.153 1.00 32.88 382 VAL A N 1
ATOM 3001 C CA . VAL A 1 382 ? -1.406 14.301 1.424 1.00 32.88 382 VAL A CA 1
ATOM 3002 C C . VAL A 1 382 ? -1.099 15.755 1.090 1.00 32.88 382 VAL A C 1
ATOM 3004 O O . VAL A 1 382 ? 0.024 16.066 0.716 1.00 32.88 382 VAL A O 1
ATOM 3007 N N . ASP A 1 383 ? -2.127 16.604 1.150 1.00 34.91 383 ASP A N 1
ATOM 3008 C CA . ASP A 1 383 ? -2.081 18.071 1.082 1.00 34.91 383 ASP A CA 1
ATOM 3009 C C . ASP A 1 383 ? -0.972 18.675 0.182 1.00 34.91 383 ASP A C 1
ATOM 3011 O O . ASP A 1 383 ? 0.128 18.994 0.630 1.00 34.91 383 ASP A O 1
ATOM 3015 N N . ASP A 1 384 ? -1.300 18.886 -1.098 1.00 36.75 384 ASP A N 1
ATOM 3016 C CA . ASP A 1 384 ? -0.572 19.733 -2.063 1.00 36.75 384 ASP A CA 1
ATOM 3017 C C . ASP A 1 384 ? 0.892 19.375 -2.414 1.00 36.75 384 ASP A C 1
ATOM 3019 O O . ASP A 1 384 ? 1.556 20.142 -3.115 1.00 36.75 384 ASP A O 1
ATOM 3023 N N . LEU A 1 385 ? 1.391 18.192 -2.042 1.00 40.72 385 LEU A N 1
ATOM 3024 C CA . LEU A 1 385 ? 2.620 17.607 -2.596 1.00 40.72 385 LEU A CA 1
ATOM 3025 C C . LEU A 1 385 ? 2.393 16.125 -2.912 1.00 40.72 385 LEU A C 1
ATOM 3027 O O . LEU A 1 385 ? 2.148 15.324 -2.016 1.00 40.72 385 LEU A O 1
ATOM 3031 N N . PHE A 1 386 ? 2.516 15.738 -4.183 1.00 51.97 386 PHE A N 1
ATOM 3032 C CA . PHE A 1 386 ? 2.707 14.332 -4.534 1.00 51.97 386 PHE A CA 1
ATOM 3033 C C . PHE A 1 386 ? 3.968 13.839 -3.812 1.00 51.97 386 PHE A C 1
ATOM 3035 O O . PHE A 1 386 ? 5.045 14.407 -4.013 1.00 51.97 386 PHE A O 1
ATOM 3042 N N . GLU A 1 387 ? 3.867 12.815 -2.956 1.00 57.91 387 GLU A N 1
ATOM 3043 C CA . GLU A 1 387 ? 5.067 12.170 -2.419 1.00 57.91 387 GLU A CA 1
ATOM 3044 C C . GLU A 1 387 ? 5.843 11.562 -3.590 1.00 57.91 387 GLU A C 1
ATOM 3046 O O . GLU A 1 387 ? 5.478 10.525 -4.145 1.00 57.91 387 GLU A O 1
ATOM 3051 N N . ILE A 1 388 ? 6.910 12.254 -3.998 1.00 65.75 388 ILE A N 1
ATOM 3052 C CA . ILE A 1 388 ? 7.828 11.791 -5.034 1.00 65.75 388 ILE A CA 1
ATOM 3053 C C . ILE A 1 388 ? 8.363 10.426 -4.576 1.00 65.75 388 ILE A C 1
ATOM 3055 O O . ILE A 1 388 ? 8.942 10.362 -3.488 1.00 65.75 388 ILE A O 1
ATOM 3059 N N . PRO A 1 389 ? 8.206 9.344 -5.362 1.00 74.25 389 PRO A N 1
ATOM 3060 C CA . PRO A 1 389 ? 8.710 8.027 -4.993 1.00 74.25 389 PRO A CA 1
ATOM 3061 C C . PRO A 1 389 ? 10.188 8.055 -4.583 1.00 74.25 389 PRO A C 1
ATOM 3063 O O . PRO A 1 389 ? 10.990 8.761 -5.196 1.00 74.25 389 PRO A O 1
ATOM 3066 N N . SER A 1 390 ? 10.575 7.253 -3.587 1.00 80.31 390 SER A N 1
ATOM 3067 C CA . SER A 1 390 ? 11.932 7.289 -3.016 1.00 80.31 390 SER A CA 1
ATOM 3068 C C . SER A 1 390 ? 13.036 7.103 -4.061 1.00 80.31 390 SER A C 1
ATOM 3070 O O . SER A 1 390 ? 14.026 7.823 -4.034 1.00 80.31 390 SER A O 1
ATOM 3072 N N . TYR A 1 391 ? 12.837 6.218 -5.044 1.00 80.06 391 TYR A N 1
ATOM 3073 C CA . TYR A 1 391 ? 13.801 5.994 -6.127 1.00 80.06 391 TYR A CA 1
ATOM 3074 C C . TYR A 1 391 ? 14.009 7.237 -7.015 1.00 80.06 391 TYR A C 1
ATOM 3076 O O . TYR A 1 391 ? 15.089 7.411 -7.581 1.00 80.06 391 TYR A O 1
ATOM 3084 N N . ILE A 1 392 ? 12.999 8.107 -7.133 1.00 81.75 392 ILE A N 1
ATOM 3085 C CA . ILE A 1 392 ? 13.112 9.396 -7.825 1.00 81.75 392 ILE A CA 1
ATOM 3086 C C . ILE A 1 392 ? 13.842 10.403 -6.932 1.00 81.75 392 ILE A C 1
ATOM 3088 O O . ILE A 1 392 ? 14.746 11.086 -7.402 1.00 81.75 392 ILE A O 1
ATOM 3092 N N . GLN A 1 393 ? 13.502 10.471 -5.640 1.00 81.38 393 GLN A N 1
ATOM 3093 C CA . GLN A 1 393 ? 14.188 11.362 -4.694 1.00 81.38 393 GLN A CA 1
ATOM 3094 C C . GLN A 1 393 ? 15.693 11.072 -4.631 1.00 81.38 393 GLN A C 1
ATOM 3096 O O . GLN A 1 393 ? 16.493 11.999 -4.727 1.00 81.38 393 GLN A O 1
ATOM 3101 N N . GLU A 1 394 ? 16.071 9.793 -4.558 1.00 84.56 394 GLU A N 1
ATOM 3102 C CA . GLU A 1 394 ? 17.467 9.342 -4.551 1.00 84.56 394 GLU A CA 1
ATOM 3103 C C . GLU A 1 394 ? 18.244 9.883 -5.757 1.00 84.56 394 GLU A C 1
ATOM 3105 O O . GLU A 1 394 ? 19.304 10.487 -5.597 1.00 84.56 394 GLU A O 1
ATOM 3110 N N . VAL A 1 395 ? 17.708 9.724 -6.972 1.00 84.56 395 VAL A N 1
ATOM 3111 C CA . VAL A 1 395 ? 18.412 10.182 -8.176 1.00 84.56 395 VAL A CA 1
ATOM 3112 C C . VAL A 1 395 ? 18.407 11.711 -8.294 1.00 84.56 395 VAL A C 1
ATOM 3114 O O . VAL A 1 395 ? 19.386 12.285 -8.759 1.00 84.56 395 VAL A O 1
ATOM 3117 N N . VAL A 1 396 ? 17.358 12.397 -7.822 1.00 83.12 396 VAL A N 1
ATOM 3118 C CA . VAL A 1 396 ? 17.307 13.871 -7.742 1.00 83.12 396 VAL A CA 1
ATOM 3119 C C . VAL A 1 396 ? 18.405 14.409 -6.827 1.00 83.12 396 VAL A C 1
ATOM 3121 O O . VAL A 1 396 ? 19.063 15.394 -7.169 1.00 83.12 396 VAL A O 1
ATOM 3124 N N . GLU A 1 397 ? 18.625 13.778 -5.675 1.00 84.19 397 GLU A N 1
ATOM 3125 C CA . GLU A 1 397 ? 19.712 14.134 -4.760 1.00 84.19 397 GLU A CA 1
ATOM 3126 C C . GLU A 1 397 ? 21.087 13.854 -5.380 1.00 84.19 397 GLU A C 1
ATOM 3128 O O . GLU A 1 397 ? 21.939 14.744 -5.395 1.00 84.19 397 GLU A O 1
ATOM 3133 N N . GLU A 1 398 ? 21.286 12.679 -5.987 1.00 85.94 398 GLU A N 1
ATOM 3134 C CA . GLU A 1 398 ? 22.541 12.340 -6.672 1.00 85.94 398 GLU A CA 1
ATOM 3135 C C . GLU A 1 398 ? 22.852 13.291 -7.839 1.00 85.94 398 GLU A C 1
ATOM 3137 O O . GLU A 1 398 ? 24.014 13.629 -8.068 1.00 85.94 398 GLU A O 1
ATOM 3142 N N . MET A 1 399 ? 21.834 13.769 -8.561 1.00 82.12 399 MET A N 1
ATOM 3143 C CA . MET A 1 399 ? 21.998 14.756 -9.633 1.00 82.12 399 MET A CA 1
ATOM 3144 C C . MET A 1 399 ? 22.402 16.133 -9.101 1.00 82.12 399 MET A C 1
ATOM 3146 O O . MET A 1 399 ? 23.290 16.764 -9.679 1.00 82.12 399 MET A O 1
ATOM 3150 N N . LYS A 1 400 ? 21.816 16.580 -7.982 1.00 81.31 400 LYS A N 1
ATOM 3151 C CA . LYS A 1 400 ? 22.223 17.824 -7.301 1.00 81.31 400 LYS A CA 1
ATOM 3152 C C . LYS A 1 400 ? 23.663 17.751 -6.797 1.00 81.31 400 LYS A C 1
ATOM 3154 O O . LYS A 1 400 ? 24.402 18.725 -6.910 1.00 81.31 400 LYS A O 1
ATOM 3159 N N . ASP A 1 401 ? 24.078 16.595 -6.287 1.00 82.56 401 ASP A N 1
ATOM 3160 C CA . ASP A 1 401 ? 25.461 16.364 -5.864 1.00 82.56 401 ASP A CA 1
ATOM 3161 C C . ASP A 1 401 ? 26.427 16.304 -7.059 1.00 82.56 401 ASP A C 1
ATOM 3163 O O . ASP A 1 401 ? 27.545 16.822 -6.990 1.00 82.56 401 ASP A O 1
ATOM 3167 N N . ALA A 1 402 ? 26.002 15.692 -8.168 1.00 79.38 402 ALA A N 1
ATOM 3168 C CA . ALA A 1 402 ? 26.782 15.584 -9.399 1.00 79.38 402 ALA A CA 1
ATOM 3169 C C . ALA A 1 402 ? 26.933 16.925 -10.136 1.00 79.38 402 ALA A C 1
ATOM 3171 O O . ALA A 1 402 ? 27.903 17.108 -10.878 1.00 79.38 402 ALA A O 1
ATOM 3172 N N . ARG A 1 403 ? 25.999 17.859 -9.932 1.00 74.69 403 ARG A N 1
ATOM 3173 C CA . ARG A 1 403 ? 26.047 19.222 -10.465 1.00 74.69 403 ARG A CA 1
ATOM 3174 C C . ARG A 1 403 ? 25.462 20.216 -9.451 1.00 74.69 403 ARG A C 1
ATOM 3176 O O . ARG A 1 403 ? 24.282 20.554 -9.535 1.00 74.69 403 ARG A O 1
ATOM 3183 N N . PRO A 1 404 ? 26.288 20.717 -8.518 1.00 66.50 404 PRO A N 1
ATOM 3184 C CA . PRO A 1 404 ? 25.876 21.770 -7.598 1.00 66.50 404 PRO A CA 1
ATOM 3185 C C . PRO A 1 404 ? 25.512 23.050 -8.362 1.00 66.50 404 PRO A C 1
ATOM 3187 O O . PRO A 1 404 ? 26.140 23.351 -9.377 1.00 66.50 404 PRO A O 1
ATOM 3190 N N . ASP A 1 405 ? 24.588 23.855 -7.828 1.00 66.31 405 ASP A N 1
ATOM 3191 C CA . ASP A 1 405 ? 24.116 25.119 -8.437 1.00 66.31 405 ASP A CA 1
ATOM 3192 C C . ASP A 1 405 ? 25.251 26.109 -8.808 1.00 66.31 405 ASP A C 1
ATOM 3194 O O . ASP A 1 405 ? 25.076 27.002 -9.640 1.00 66.31 405 ASP A O 1
ATOM 3198 N N . ASP A 1 406 ? 26.433 25.934 -8.208 1.00 60.72 406 ASP A N 1
ATOM 3199 C CA . ASP A 1 406 ? 27.616 26.779 -8.371 1.00 60.72 406 ASP A CA 1
ATOM 3200 C C . ASP A 1 406 ? 28.604 26.293 -9.462 1.00 60.72 406 ASP A C 1
ATOM 3202 O O . ASP A 1 406 ? 29.558 27.016 -9.777 1.00 60.72 406 ASP A O 1
ATOM 3206 N N . ASP A 1 407 ? 28.417 25.093 -10.035 1.00 63.28 407 ASP A N 1
ATOM 3207 C CA . ASP A 1 407 ? 29.308 24.494 -11.044 1.00 63.28 407 ASP A CA 1
ATOM 3208 C C . ASP A 1 407 ? 28.623 24.373 -12.426 1.00 63.28 407 ASP A C 1
ATOM 3210 O O . ASP A 1 407 ? 27.655 23.628 -12.592 1.00 63.28 407 ASP A O 1
ATOM 3214 N N . PRO A 1 408 ? 29.114 25.079 -13.465 1.00 61.84 408 PRO A N 1
ATOM 3215 C CA . PRO A 1 408 ? 28.586 24.953 -14.822 1.00 61.84 408 PRO A CA 1
ATOM 3216 C C . PRO A 1 408 ? 29.042 23.673 -15.548 1.00 61.84 408 PRO A C 1
ATOM 3218 O O . PRO A 1 408 ? 28.620 23.462 -16.689 1.00 61.84 408 PRO A O 1
ATOM 3221 N N . SER A 1 409 ? 29.925 22.860 -14.954 1.00 69.69 409 SER A N 1
ATOM 3222 C CA . SER A 1 409 ? 30.387 21.599 -15.539 1.00 69.69 409 SER A CA 1
ATOM 3223 C C . SER A 1 409 ? 29.297 20.526 -15.525 1.00 69.69 409 SER A C 1
ATOM 3225 O O . SER A 1 409 ? 28.613 20.317 -14.527 1.00 69.69 409 SER A O 1
ATOM 3227 N N . THR A 1 410 ? 29.164 19.800 -16.635 1.00 72.75 410 THR A N 1
ATOM 3228 C CA . THR A 1 410 ? 28.279 18.632 -16.762 1.00 72.75 410 THR A CA 1
ATOM 3229 C C . THR A 1 410 ? 29.023 17.306 -16.581 1.00 72.75 410 THR A C 1
ATOM 3231 O O . THR A 1 410 ? 28.409 16.244 -16.672 1.00 72.75 410 THR A O 1
ATOM 3234 N N . ASP A 1 411 ? 30.328 17.332 -16.280 1.00 80.50 411 ASP A N 1
ATOM 3235 C CA . ASP A 1 411 ? 31.163 16.126 -16.154 1.00 80.50 411 ASP A CA 1
ATOM 3236 C C . ASP A 1 411 ? 30.623 15.141 -15.101 1.00 80.50 411 ASP A C 1
ATOM 3238 O O . ASP A 1 411 ? 30.677 13.926 -15.301 1.00 80.50 411 ASP A O 1
ATOM 3242 N N . GLY A 1 412 ? 30.072 15.654 -13.995 1.00 81.56 412 GLY A N 1
ATOM 3243 C CA . GLY A 1 412 ? 29.449 14.832 -12.956 1.00 81.56 412 GLY A CA 1
ATOM 3244 C C . GLY A 1 412 ? 28.197 14.100 -13.445 1.00 81.56 412 GLY A C 1
ATOM 3245 O O . GLY A 1 412 ? 28.017 12.926 -13.124 1.00 81.56 412 GLY A O 1
ATOM 3246 N N . LEU A 1 413 ? 27.388 14.734 -14.299 1.00 85.06 413 LEU A N 1
ATOM 3247 C CA . LEU A 1 413 ? 26.202 14.111 -14.898 1.00 85.06 413 LEU A CA 1
ATOM 3248 C C . LEU A 1 413 ? 26.592 13.013 -15.895 1.00 85.06 413 LEU A C 1
ATOM 3250 O O . LEU A 1 413 ? 26.016 11.931 -15.868 1.00 85.06 413 LEU A O 1
ATOM 3254 N N . TYR A 1 414 ? 27.648 13.207 -16.692 1.00 87.25 414 TYR A N 1
ATOM 3255 C CA . TYR A 1 414 ? 28.178 12.145 -17.560 1.00 87.25 414 TYR A CA 1
ATOM 3256 C C . TYR A 1 414 ? 28.733 10.940 -16.778 1.00 87.25 414 TYR A C 1
ATOM 3258 O O . TYR A 1 414 ? 28.666 9.803 -17.254 1.00 87.25 414 TYR A O 1
ATOM 3266 N N . LEU A 1 415 ? 29.285 11.152 -15.577 1.00 88.25 415 LEU A N 1
ATOM 3267 C CA . LEU A 1 415 ? 29.667 10.053 -14.680 1.00 88.25 415 LEU A CA 1
ATOM 3268 C C . LEU A 1 415 ? 28.441 9.328 -14.119 1.00 88.25 415 LEU A C 1
ATOM 3270 O O . LEU A 1 415 ? 28.470 8.101 -14.001 1.00 88.25 415 LEU A O 1
ATOM 3274 N N . LEU A 1 416 ? 27.373 10.066 -13.818 1.00 89.75 416 LEU A N 1
ATOM 3275 C CA . LEU A 1 416 ? 26.106 9.501 -13.368 1.00 89.75 416 LEU A CA 1
ATOM 3276 C C . LEU A 1 416 ? 25.454 8.648 -14.467 1.00 89.75 416 LEU A C 1
ATOM 3278 O O . LEU A 1 416 ? 25.067 7.514 -14.195 1.00 89.75 416 LEU A O 1
ATOM 3282 N N . ILE A 1 417 ? 25.456 9.122 -15.720 1.00 91.75 417 ILE A N 1
ATOM 3283 C CA . ILE A 1 417 ? 25.018 8.352 -16.899 1.00 91.75 417 ILE A CA 1
ATOM 3284 C C . ILE A 1 417 ? 25.757 7.013 -16.965 1.00 91.75 417 ILE A C 1
ATOM 3286 O O . ILE A 1 417 ? 25.124 5.965 -17.031 1.00 91.75 417 ILE A O 1
ATOM 3290 N N . LYS A 1 418 ? 27.091 7.016 -16.858 1.00 92.50 418 LYS A N 1
ATOM 3291 C CA . LYS A 1 418 ? 27.896 5.780 -16.858 1.00 92.50 418 LYS A CA 1
ATOM 3292 C C . LYS A 1 418 ? 27.550 4.844 -15.708 1.00 92.50 418 LYS A C 1
ATOM 3294 O O . LYS A 1 418 ? 27.453 3.632 -15.901 1.00 92.50 418 LYS A O 1
ATOM 3299 N N . LEU A 1 419 ? 27.380 5.396 -14.507 1.00 92.88 419 LEU A N 1
ATOM 3300 C CA . LEU A 1 419 ? 27.033 4.622 -13.321 1.00 92.88 419 LEU A CA 1
ATOM 3301 C C . LEU A 1 419 ? 25.687 3.919 -13.506 1.00 92.88 419 LEU A C 1
ATOM 3303 O O . LEU A 1 419 ? 25.597 2.714 -13.281 1.00 92.88 419 LEU A O 1
ATOM 3307 N N . TYR A 1 420 ? 24.660 4.647 -13.934 1.00 92.62 420 TYR A N 1
ATOM 3308 C CA . TYR A 1 420 ? 23.316 4.103 -14.104 1.00 92.62 420 TYR A CA 1
ATOM 3309 C C . TYR A 1 420 ? 23.200 3.191 -15.323 1.00 92.62 420 TYR A C 1
ATOM 3311 O O . TYR A 1 420 ? 22.619 2.114 -15.210 1.00 92.62 420 TYR A O 1
ATOM 3319 N N . ALA A 1 421 ? 23.856 3.530 -16.435 1.00 92.44 421 ALA A N 1
ATOM 3320 C CA . ALA A 1 421 ? 23.923 2.665 -17.608 1.00 92.44 421 ALA A CA 1
ATOM 3321 C C . ALA A 1 421 ? 24.542 1.296 -17.285 1.00 92.44 421 ALA A C 1
ATOM 3323 O O . ALA A 1 421 ? 24.082 0.276 -17.796 1.00 92.44 421 ALA A O 1
ATOM 3324 N N . SER A 1 422 ? 25.535 1.253 -16.384 1.00 93.50 422 SER A N 1
ATOM 3325 C CA . SER A 1 422 ? 26.161 -0.001 -15.940 1.00 93.50 422 SER A CA 1
ATOM 3326 C C . SER A 1 422 ? 25.248 -0.905 -15.103 1.00 93.50 422 SER A C 1
ATOM 3328 O O . SER A 1 422 ? 25.536 -2.092 -14.971 1.00 93.50 422 SER A O 1
ATOM 3330 N N . LYS A 1 423 ? 24.147 -0.369 -14.552 1.00 92.75 423 LYS A N 1
ATOM 3331 C CA . LYS A 1 423 ? 23.146 -1.141 -13.798 1.00 92.75 423 LYS A CA 1
ATOM 3332 C C . LYS A 1 423 ? 22.149 -1.867 -14.719 1.00 92.75 423 LYS A C 1
ATOM 3334 O O . LYS A 1 423 ? 21.402 -2.711 -14.231 1.00 92.75 423 LYS A O 1
ATOM 3339 N N . VAL A 1 424 ? 22.129 -1.555 -16.022 1.00 92.38 424 VAL A N 1
ATOM 3340 C CA . VAL A 1 424 ? 21.209 -2.134 -17.016 1.00 92.38 424 VAL A CA 1
ATOM 3341 C C . VAL A 1 424 ? 21.974 -3.055 -17.974 1.00 92.38 424 VAL A C 1
ATOM 3343 O O . VAL A 1 424 ? 22.585 -2.622 -18.954 1.00 92.38 424 VAL A O 1
ATOM 3346 N N . GLU A 1 425 ? 21.954 -4.355 -17.678 1.00 90.56 425 GLU A N 1
ATOM 3347 C CA . GLU A 1 425 ? 22.755 -5.354 -18.402 1.00 90.56 425 GLU A CA 1
ATOM 3348 C C . GLU A 1 425 ? 22.032 -5.987 -19.606 1.00 90.56 425 GLU A C 1
ATOM 3350 O O . GLU A 1 425 ? 22.668 -6.259 -20.627 1.00 90.56 425 GLU A O 1
ATOM 3355 N N . ASP A 1 426 ? 20.721 -6.244 -19.507 1.00 91.94 426 ASP A N 1
ATOM 3356 C CA . ASP A 1 426 ? 19.958 -6.928 -20.563 1.00 91.94 426 ASP A CA 1
ATOM 3357 C C . ASP A 1 426 ? 19.713 -6.011 -21.771 1.00 91.94 426 ASP A C 1
ATOM 3359 O O . ASP A 1 426 ? 19.364 -4.840 -21.637 1.00 91.94 426 ASP A O 1
ATOM 3363 N N . ARG A 1 427 ? 19.877 -6.558 -22.983 1.00 91.94 427 ARG A N 1
ATOM 3364 C CA . ARG A 1 427 ? 19.788 -5.790 -24.233 1.00 91.94 427 ARG A CA 1
ATOM 3365 C C . ARG A 1 427 ? 18.404 -5.186 -24.470 1.00 91.94 427 ARG A C 1
ATOM 3367 O O . ARG A 1 427 ? 18.325 -4.092 -25.025 1.00 91.94 427 ARG A O 1
ATOM 3374 N N . LEU A 1 428 ? 17.333 -5.886 -24.096 1.00 92.75 428 LEU A N 1
ATOM 3375 C CA . LEU A 1 428 ? 15.979 -5.353 -24.221 1.00 92.75 428 LEU A CA 1
ATOM 3376 C C . LEU A 1 428 ? 15.757 -4.252 -23.181 1.00 92.75 428 LEU A C 1
ATOM 3378 O O . LEU A 1 428 ? 15.256 -3.191 -23.541 1.00 92.75 428 LEU A O 1
ATOM 3382 N N . ASP A 1 429 ? 16.212 -4.448 -21.941 1.00 94.06 429 ASP A N 1
ATOM 3383 C CA . ASP A 1 429 ? 16.118 -3.422 -20.894 1.00 94.06 429 ASP A CA 1
ATOM 3384 C C . ASP A 1 429 ? 16.898 -2.144 -21.277 1.00 94.06 429 ASP A C 1
ATOM 3386 O O . ASP A 1 429 ? 16.405 -1.040 -21.061 1.00 94.06 429 ASP A O 1
ATOM 3390 N N . GLN A 1 430 ? 18.056 -2.256 -21.944 1.00 95.06 430 GLN A N 1
ATOM 3391 C CA . GLN A 1 430 ? 18.802 -1.107 -22.497 1.00 95.06 430 GLN A CA 1
ATOM 3392 C C . GLN A 1 430 ? 17.985 -0.332 -23.542 1.00 95.06 430 GLN A C 1
ATOM 3394 O O . GLN A 1 430 ? 17.930 0.898 -23.521 1.00 95.06 430 GLN A O 1
ATOM 3399 N N . ARG A 1 431 ? 17.312 -1.050 -24.450 1.00 95.00 431 ARG A N 1
ATOM 3400 C CA . ARG A 1 431 ? 16.443 -0.457 -25.479 1.00 95.00 431 ARG A CA 1
ATOM 3401 C C . ARG A 1 431 ? 15.212 0.216 -24.868 1.00 95.00 431 ARG A C 1
ATOM 3403 O O . ARG A 1 431 ? 14.873 1.333 -25.258 1.00 95.00 431 ARG A O 1
ATOM 3410 N N . ILE A 1 432 ? 14.586 -0.432 -23.883 1.00 94.69 432 ILE A N 1
ATOM 3411 C CA . ILE A 1 432 ? 13.482 0.136 -23.095 1.00 94.69 432 ILE A CA 1
ATOM 3412 C C . ILE A 1 432 ? 13.946 1.380 -22.343 1.00 94.69 432 ILE A C 1
ATOM 3414 O O . ILE A 1 432 ? 13.213 2.360 -22.299 1.00 94.69 432 ILE A O 1
ATOM 3418 N N . THR A 1 433 ? 15.175 1.387 -21.829 1.00 95.25 433 THR A N 1
ATOM 3419 C CA . THR A 1 433 ? 15.732 2.566 -21.159 1.00 95.25 433 THR A CA 1
ATOM 3420 C C . THR A 1 433 ? 15.894 3.748 -22.093 1.00 95.25 433 THR A C 1
ATOM 3422 O O . THR A 1 433 ? 15.466 4.841 -21.742 1.00 95.25 433 THR A O 1
ATOM 3425 N N . LEU A 1 434 ? 16.444 3.548 -23.292 1.00 94.50 434 LEU A N 1
ATOM 3426 C CA . LEU A 1 434 ? 16.541 4.630 -24.277 1.00 94.50 434 LEU A CA 1
ATOM 3427 C C . LEU A 1 434 ? 15.172 5.152 -24.712 1.00 94.50 434 LEU A C 1
ATOM 3429 O O . LEU A 1 434 ? 15.021 6.352 -24.917 1.00 94.50 434 LEU A O 1
ATOM 3433 N N . TRP A 1 435 ? 14.190 4.261 -24.850 1.00 94.44 435 TRP A N 1
ATOM 3434 C CA . TRP A 1 435 ? 12.819 4.650 -25.160 1.00 94.44 435 TRP A CA 1
ATOM 3435 C C . TRP A 1 435 ? 12.223 5.492 -24.028 1.00 94.44 435 TRP A C 1
ATOM 3437 O O . TRP A 1 435 ? 11.828 6.627 -24.262 1.00 94.44 435 TRP A O 1
ATOM 3447 N N . ALA A 1 436 ? 12.260 4.991 -22.791 1.00 90.81 436 ALA A N 1
ATOM 3448 C CA . ALA A 1 436 ? 11.711 5.681 -21.627 1.00 90.81 436 ALA A CA 1
ATOM 3449 C C . ALA A 1 436 ? 12.386 7.039 -21.398 1.00 90.81 436 ALA A C 1
ATOM 3451 O O . ALA A 1 436 ? 11.713 8.027 -21.129 1.00 90.81 436 ALA A O 1
ATOM 3452 N N . ALA A 1 437 ? 13.710 7.099 -21.552 1.00 91.12 437 ALA A N 1
ATOM 3453 C CA . ALA A 1 437 ? 14.476 8.332 -21.443 1.00 91.12 437 ALA A CA 1
ATOM 3454 C C . ALA A 1 437 ? 14.075 9.365 -22.492 1.00 91.12 437 ALA A C 1
ATOM 3456 O O . ALA A 1 437 ? 13.965 10.544 -22.177 1.00 91.12 437 ALA A O 1
ATOM 3457 N N . LYS A 1 438 ? 13.825 8.928 -23.729 1.00 90.38 438 LYS A N 1
ATOM 3458 C CA . LYS A 1 438 ? 13.358 9.815 -24.791 1.00 90.38 438 LYS A CA 1
ATOM 3459 C C . LYS A 1 438 ? 11.939 10.316 -24.528 1.00 90.38 438 LYS A C 1
ATOM 3461 O O . LYS A 1 438 ? 11.699 11.495 -24.761 1.00 90.38 438 LYS A O 1
ATOM 3466 N N . GLU A 1 439 ? 11.031 9.459 -24.060 1.00 88.19 439 GLU A N 1
ATOM 3467 C CA . GLU A 1 439 ? 9.656 9.860 -23.730 1.00 88.19 439 GLU A CA 1
ATOM 3468 C C . GLU A 1 439 ? 9.637 10.918 -22.621 1.00 88.19 439 GLU A C 1
ATOM 3470 O O . GLU A 1 439 ? 9.001 11.953 -22.792 1.00 88.19 439 GLU A O 1
ATOM 3475 N N . VAL A 1 440 ? 10.402 10.715 -21.540 1.00 84.94 440 VAL A N 1
ATOM 3476 C CA . VAL A 1 440 ? 10.506 11.701 -20.450 1.00 84.94 440 VAL A CA 1
ATOM 3477 C C . VAL A 1 440 ? 11.197 12.983 -20.926 1.00 84.94 440 VAL A C 1
ATOM 3479 O O . VAL A 1 440 ? 10.677 14.065 -20.714 1.00 84.94 440 VAL A O 1
ATOM 3482 N N . ALA A 1 441 ? 12.318 12.905 -21.644 1.00 83.31 441 ALA A N 1
ATOM 3483 C CA . ALA A 1 441 ? 13.010 14.109 -22.119 1.00 83.31 441 ALA A CA 1
ATOM 3484 C C . ALA A 1 441 ? 12.253 14.877 -23.228 1.00 83.31 441 ALA A C 1
ATOM 3486 O O . ALA A 1 441 ? 12.637 15.975 -23.596 1.00 83.31 441 ALA A O 1
ATOM 3487 N N . SER A 1 442 ? 11.200 14.309 -23.829 1.00 82.88 442 SER A N 1
ATOM 3488 C CA . SER A 1 442 ? 10.475 14.955 -24.938 1.00 82.88 442 SER A CA 1
ATOM 3489 C C . SER A 1 442 ? 9.180 15.660 -24.516 1.00 82.88 442 SER A C 1
ATOM 3491 O O . SER A 1 442 ? 8.469 16.140 -25.402 1.00 82.88 442 SER A O 1
ATOM 3493 N N . ILE A 1 443 ? 8.860 15.718 -23.216 1.00 77.75 443 ILE A N 1
ATOM 3494 C CA . ILE A 1 443 ? 7.585 16.248 -22.689 1.00 77.75 443 ILE A CA 1
ATOM 3495 C C . ILE A 1 443 ? 7.365 17.708 -23.097 1.00 77.75 443 ILE A C 1
ATOM 3497 O O . ILE A 1 443 ? 6.332 18.045 -23.682 1.00 77.75 443 ILE A O 1
ATOM 3501 N N . ASP A 1 444 ? 8.340 18.570 -22.825 1.00 71.31 444 ASP A N 1
ATOM 3502 C CA . ASP A 1 444 ? 8.333 19.994 -23.176 1.00 71.31 444 ASP A CA 1
ATOM 3503 C C . ASP A 1 444 ? 9.125 20.293 -24.466 1.00 71.31 444 ASP A C 1
ATOM 3505 O O . ASP A 1 444 ? 9.030 21.384 -25.042 1.00 71.31 444 ASP A O 1
ATOM 3509 N N . GLY A 1 445 ? 9.790 19.266 -24.996 1.00 73.62 445 GLY A N 1
ATOM 3510 C CA . GLY A 1 445 ? 10.372 19.204 -26.325 1.00 73.62 445 GLY A CA 1
ATOM 3511 C C . GLY A 1 445 ? 11.884 19.037 -26.281 1.00 73.62 445 GLY A C 1
ATOM 3512 O O . GLY A 1 445 ? 12.592 19.865 -25.737 1.00 73.62 445 GLY A O 1
ATOM 3513 N N . LEU A 1 446 ? 12.377 18.023 -26.994 1.00 78.06 446 LEU A N 1
ATOM 3514 C CA . LEU A 1 446 ? 13.757 17.566 -26.866 1.00 78.06 446 LEU A CA 1
ATOM 3515 C C . LEU A 1 446 ? 14.813 18.620 -27.265 1.00 78.06 446 LEU A C 1
ATOM 3517 O O . LEU A 1 446 ? 14.974 18.935 -28.461 1.00 78.06 446 LEU A O 1
ATOM 3521 N N . ASP A 1 447 ? 15.577 19.102 -26.292 1.00 79.88 447 ASP A N 1
ATOM 3522 C CA . ASP A 1 447 ? 16.617 20.117 -26.428 1.00 79.88 447 ASP A CA 1
ATOM 3523 C C . ASP A 1 447 ? 17.955 19.539 -26.961 1.00 79.88 447 ASP A C 1
ATOM 3525 O O . ASP A 1 447 ? 18.058 18.373 -27.351 1.00 79.88 447 ASP A O 1
ATOM 3529 N N . HIS A 1 448 ? 18.996 20.370 -27.107 1.00 79.94 448 HIS A N 1
ATOM 3530 C CA . HIS A 1 448 ? 20.295 19.893 -27.613 1.00 79.94 448 HIS A CA 1
ATOM 3531 C C . HIS A 1 448 ? 21.044 19.012 -26.603 1.00 79.94 448 HIS A C 1
ATOM 3533 O O . HIS A 1 448 ? 21.760 18.098 -27.007 1.00 79.94 448 HIS A O 1
ATOM 3539 N N . ARG A 1 449 ? 20.945 19.305 -25.308 1.00 79.88 449 ARG A N 1
ATOM 3540 C CA . ARG A 1 449 ? 21.716 18.628 -24.261 1.00 79.88 449 ARG A CA 1
ATOM 3541 C C . ARG A 1 449 ? 21.052 17.336 -23.795 1.00 79.88 449 ARG A C 1
ATOM 3543 O O . ARG A 1 449 ? 21.758 16.366 -23.552 1.00 79.88 449 ARG A O 1
ATOM 3550 N N . GLU A 1 450 ? 19.732 17.276 -23.755 1.00 84.12 450 GLU A N 1
ATOM 3551 C CA . GLU A 1 450 ? 18.964 16.042 -23.584 1.00 84.12 450 GLU A CA 1
ATOM 3552 C C . GLU A 1 450 ? 19.292 15.057 -24.705 1.00 84.12 450 GLU A C 1
ATOM 3554 O O . GLU A 1 450 ? 19.530 13.880 -24.449 1.00 84.12 450 GLU A O 1
ATOM 3559 N N . ARG A 1 451 ? 19.427 15.538 -25.953 1.00 85.81 451 ARG A N 1
ATOM 3560 C CA . ARG A 1 451 ? 19.937 14.708 -27.060 1.00 85.81 451 ARG A CA 1
ATOM 3561 C C . ARG A 1 451 ? 21.344 14.199 -26.792 1.00 85.81 451 ARG A C 1
ATOM 3563 O O . ARG A 1 451 ? 21.580 13.011 -26.981 1.00 85.81 451 ARG A O 1
ATOM 3570 N N . GLU A 1 452 ? 22.260 15.054 -26.334 1.00 87.38 452 GLU A N 1
ATOM 3571 C CA . GLU A 1 452 ? 23.614 14.619 -25.960 1.00 87.38 452 GLU A CA 1
ATOM 3572 C C . GLU A 1 452 ? 23.585 13.550 -24.855 1.00 87.38 452 GLU A C 1
ATOM 3574 O O . GLU A 1 452 ? 24.362 12.596 -24.904 1.00 87.38 452 GLU A O 1
ATOM 3579 N N . PHE A 1 453 ? 22.690 13.670 -23.872 1.00 89.50 453 PHE A N 1
ATOM 3580 C CA . PHE A 1 453 ? 22.558 12.709 -22.774 1.00 89.50 453 PHE A CA 1
ATOM 3581 C C . PHE A 1 453 ? 21.927 11.391 -23.230 1.00 89.50 453 PHE A C 1
ATOM 3583 O O . PHE A 1 453 ? 22.425 10.321 -22.871 1.00 89.50 453 PHE A O 1
ATOM 3590 N N . LEU A 1 454 ? 20.902 11.440 -24.084 1.00 89.94 454 LEU A N 1
ATOM 3591 C CA . LEU A 1 454 ? 20.340 10.259 -24.744 1.00 89.94 454 LEU A CA 1
ATOM 3592 C C . LEU A 1 454 ? 21.392 9.543 -25.598 1.00 89.94 454 LEU A C 1
ATOM 3594 O O . LEU A 1 454 ? 21.519 8.320 -25.534 1.00 89.94 454 LEU A O 1
ATOM 3598 N N . GLU A 1 455 ? 22.187 10.292 -26.364 1.00 91.25 455 GLU A N 1
ATOM 3599 C CA . GLU A 1 455 ? 23.303 9.752 -27.145 1.00 91.25 455 GLU A CA 1
ATOM 3600 C C . GLU A 1 455 ? 24.401 9.169 -26.248 1.00 91.25 455 GLU A C 1
ATOM 3602 O O . GLU A 1 455 ? 24.985 8.137 -26.587 1.00 91.25 455 GLU A O 1
ATOM 3607 N N . ALA A 1 456 ? 24.665 9.776 -25.089 1.00 90.69 456 ALA A N 1
ATOM 3608 C CA . ALA A 1 456 ? 25.619 9.259 -24.116 1.00 90.69 456 ALA A CA 1
ATOM 3609 C C . ALA A 1 456 ? 25.158 7.921 -23.524 1.00 90.69 456 ALA A C 1
ATOM 3611 O O . ALA A 1 456 ? 25.945 6.973 -23.523 1.00 90.69 456 ALA A O 1
ATOM 3612 N N . PHE A 1 457 ? 23.892 7.800 -23.108 1.00 93.00 457 PHE A N 1
ATOM 3613 C CA . PHE A 1 457 ? 23.312 6.514 -22.704 1.00 93.00 457 PHE A CA 1
ATOM 3614 C C . PHE A 1 457 ? 23.402 5.480 -23.831 1.00 93.00 457 PHE A C 1
ATOM 3616 O O . PHE A 1 457 ? 23.870 4.361 -23.615 1.00 93.00 457 PHE A O 1
ATOM 3623 N N . ALA A 1 458 ? 23.023 5.858 -25.056 1.00 92.19 458 ALA A N 1
ATOM 3624 C CA . ALA A 1 458 ? 23.041 4.950 -26.201 1.00 92.19 458 ALA A CA 1
ATOM 3625 C C . ALA A 1 458 ? 24.461 4.441 -26.494 1.00 92.19 458 ALA A C 1
ATOM 3627 O O . ALA A 1 458 ? 24.670 3.248 -26.738 1.00 92.19 458 ALA A O 1
ATOM 3628 N N . LYS A 1 459 ? 25.458 5.322 -26.377 1.00 92.69 459 LYS A N 1
ATOM 3629 C CA . LYS A 1 459 ? 26.872 4.993 -26.557 1.00 92.69 459 LYS A CA 1
ATOM 3630 C C . LYS A 1 459 ? 27.389 3.997 -25.521 1.00 92.69 459 LYS A C 1
ATOM 3632 O O . LYS A 1 459 ? 28.123 3.090 -25.910 1.00 92.69 459 LYS A O 1
ATOM 3637 N N . GLU A 1 460 ? 27.006 4.119 -24.248 1.00 93.69 460 GLU A N 1
ATOM 3638 C CA . GLU A 1 460 ? 27.406 3.155 -23.204 1.00 93.69 460 GLU A CA 1
ATOM 3639 C C . GLU A 1 460 ? 26.922 1.728 -23.517 1.00 93.69 460 GLU A C 1
ATOM 3641 O O . GLU A 1 460 ? 27.573 0.748 -23.155 1.00 93.69 460 GLU A O 1
ATOM 3646 N N . TRP A 1 461 ? 25.831 1.599 -24.275 1.00 92.75 461 TRP A N 1
ATOM 3647 C CA . TRP A 1 461 ? 25.287 0.312 -24.700 1.00 92.75 461 TRP A CA 1
ATOM 3648 C C . TRP A 1 461 ? 25.650 -0.087 -26.134 1.00 92.75 461 TRP A C 1
ATOM 3650 O O . TRP A 1 461 ? 25.207 -1.138 -26.586 1.00 92.75 461 TRP A O 1
ATOM 3660 N N . ASN A 1 462 ? 26.461 0.673 -26.877 1.00 90.38 462 ASN A N 1
ATOM 3661 C CA . ASN A 1 462 ? 26.672 0.451 -28.319 1.00 90.38 462 ASN A CA 1
ATOM 3662 C C . ASN A 1 462 ? 25.332 0.363 -29.085 1.00 90.38 462 ASN A C 1
ATOM 3664 O O . ASN A 1 462 ? 25.021 -0.634 -29.748 1.00 90.38 462 ASN A O 1
ATOM 3668 N N . LEU A 1 463 ? 24.505 1.386 -28.899 1.00 89.62 463 LEU A N 1
ATOM 3669 C CA . LEU A 1 463 ? 23.245 1.633 -29.592 1.00 89.62 463 LEU A CA 1
ATOM 3670 C C . LEU A 1 463 ? 23.262 3.052 -30.166 1.00 89.62 463 LEU A C 1
ATOM 3672 O O . LEU A 1 463 ? 24.006 3.917 -29.703 1.00 89.62 463 LEU A O 1
ATOM 3676 N N . THR A 1 464 ? 22.389 3.308 -31.134 1.00 89.75 464 THR A N 1
ATOM 3677 C CA . THR A 1 464 ? 22.011 4.669 -31.528 1.00 89.75 464 THR A CA 1
ATOM 3678 C C . THR A 1 464 ? 20.534 4.918 -31.230 1.00 89.75 464 THR A C 1
ATOM 3680 O O . THR A 1 464 ? 19.719 3.992 -31.258 1.00 89.75 464 THR A O 1
ATOM 3683 N N . VAL A 1 465 ? 20.167 6.178 -30.978 1.00 87.19 465 VAL A N 1
ATOM 3684 C CA . VAL A 1 465 ? 18.765 6.567 -30.735 1.00 87.19 465 VAL A CA 1
ATOM 3685 C C . VAL A 1 465 ? 17.883 6.192 -31.935 1.00 87.19 465 VAL A C 1
ATOM 3687 O O . VAL A 1 465 ? 16.827 5.595 -31.761 1.00 87.19 465 VAL A O 1
ATOM 3690 N N . ALA A 1 466 ? 18.368 6.414 -33.162 1.00 86.12 466 ALA A N 1
ATOM 3691 C CA . ALA A 1 466 ? 17.644 6.076 -34.389 1.00 86.12 466 ALA A CA 1
ATOM 3692 C C . ALA A 1 466 ? 17.465 4.559 -34.609 1.00 86.12 466 ALA A C 1
ATOM 3694 O O . ALA A 1 466 ? 16.444 4.112 -35.131 1.00 86.12 466 ALA A O 1
ATOM 3695 N N . GLU A 1 467 ? 18.445 3.731 -34.236 1.00 86.00 467 GLU A N 1
ATOM 3696 C CA . GLU A 1 467 ? 18.265 2.271 -34.227 1.00 86.00 467 GLU A CA 1
ATOM 3697 C C . GLU A 1 467 ? 17.271 1.818 -33.163 1.00 86.00 467 GLU A C 1
ATOM 3699 O O . GLU A 1 467 ? 16.586 0.816 -33.367 1.00 86.00 467 GLU A O 1
ATOM 3704 N N . ASN A 1 468 ? 17.198 2.518 -32.029 1.00 90.38 468 ASN A N 1
ATOM 3705 C CA . ASN A 1 468 ? 16.223 2.206 -30.997 1.00 90.38 468 ASN A CA 1
ATOM 3706 C C . ASN A 1 468 ? 14.803 2.571 -31.436 1.00 90.38 468 ASN A C 1
ATOM 3708 O O . ASN A 1 468 ? 13.914 1.735 -31.325 1.00 90.38 468 ASN A O 1
ATOM 3712 N N . ASP A 1 469 ? 14.612 3.752 -32.021 1.00 88.00 469 ASP A N 1
ATOM 3713 C CA . ASP A 1 469 ? 13.319 4.183 -32.562 1.00 88.00 46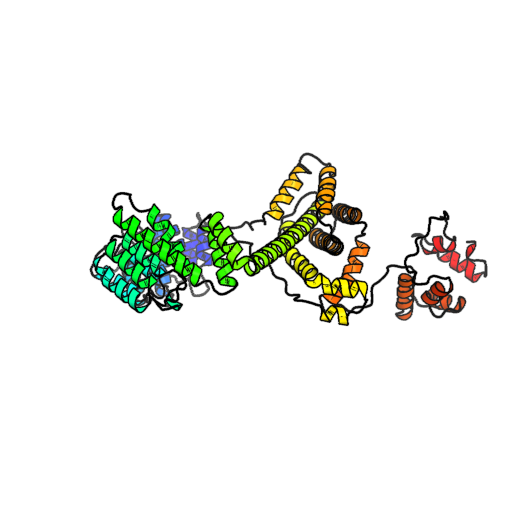9 ASP A CA 1
ATOM 3714 C C . ASP A 1 469 ? 12.778 3.182 -33.588 1.00 88.00 469 ASP A C 1
ATOM 3716 O O . ASP A 1 469 ? 11.653 2.701 -33.465 1.00 88.00 469 ASP A O 1
ATOM 3720 N N . ARG A 1 470 ? 13.622 2.769 -34.544 1.00 84.38 470 ARG A N 1
ATOM 3721 C CA . ARG A 1 470 ? 13.250 1.745 -35.532 1.00 84.38 470 ARG A CA 1
ATOM 3722 C C . ARG A 1 470 ? 12.901 0.409 -34.889 1.00 84.38 470 ARG A C 1
ATOM 3724 O O . ARG A 1 470 ? 11.936 -0.225 -35.295 1.00 84.38 470 ARG A O 1
ATOM 3731 N N . TYR A 1 471 ? 13.654 -0.017 -33.876 1.00 87.44 471 TYR A N 1
ATOM 3732 C CA . TYR A 1 471 ? 13.346 -1.250 -33.153 1.00 87.44 471 TYR A CA 1
ATOM 3733 C C . TYR A 1 471 ? 11.963 -1.197 -32.495 1.00 87.44 471 TYR A C 1
ATOM 3735 O O . TYR A 1 471 ? 11.210 -2.167 -32.569 1.00 87.44 471 TYR A O 1
ATOM 3743 N N . PHE A 1 472 ? 11.604 -0.072 -31.876 1.00 88.69 472 PHE A N 1
ATOM 3744 C CA . PHE A 1 472 ? 10.284 0.083 -31.271 1.00 88.69 472 PHE A CA 1
ATOM 3745 C C . PHE A 1 472 ? 9.172 0.110 -32.321 1.00 88.69 472 PHE A C 1
ATOM 3747 O O . PHE A 1 472 ? 8.184 -0.602 -32.160 1.00 88.69 472 PHE A O 1
ATOM 3754 N N . GLU A 1 473 ? 9.362 0.842 -33.421 1.00 85.69 473 GLU A N 1
ATOM 3755 C CA . GLU A 1 473 ? 8.400 0.898 -34.527 1.00 85.69 473 GLU A CA 1
ATOM 3756 C C . GLU A 1 473 ? 8.184 -0.455 -35.216 1.00 85.69 473 GLU A C 1
ATOM 3758 O O . GLU A 1 473 ? 7.050 -0.801 -35.542 1.00 85.69 473 GLU A O 1
ATOM 3763 N N . ASP A 1 474 ? 9.251 -1.222 -35.436 1.00 83.19 474 ASP A N 1
ATOM 3764 C CA . ASP A 1 474 ? 9.193 -2.441 -36.246 1.00 83.19 474 ASP A CA 1
ATOM 3765 C C . ASP A 1 474 ? 8.938 -3.704 -35.434 1.00 83.19 474 ASP A C 1
ATOM 3767 O O . ASP A 1 474 ? 8.432 -4.692 -35.969 1.00 83.19 474 ASP A O 1
ATOM 3771 N N . VAL A 1 475 ? 9.334 -3.705 -34.161 1.00 86.69 475 VAL A N 1
ATOM 3772 C CA . VAL A 1 475 ? 9.310 -4.902 -33.319 1.00 86.69 475 VAL A CA 1
ATOM 3773 C C . VAL A 1 475 ? 8.385 -4.709 -32.130 1.00 86.69 475 VAL A C 1
ATOM 3775 O O . VAL A 1 475 ? 7.467 -5.501 -31.941 1.00 86.69 475 VAL A O 1
ATOM 3778 N N . VAL A 1 476 ? 8.592 -3.675 -31.316 1.00 85.69 476 VAL A N 1
ATOM 3779 C CA . VAL A 1 476 ? 7.880 -3.566 -30.034 1.00 85.69 476 VAL A CA 1
ATOM 3780 C C . VAL A 1 476 ? 6.410 -3.200 -30.239 1.00 85.69 476 VAL A C 1
ATOM 3782 O O . VAL A 1 476 ? 5.535 -3.959 -29.820 1.00 85.69 476 VAL A O 1
ATOM 3785 N N . TYR A 1 477 ? 6.108 -2.086 -30.909 1.00 87.31 477 TYR A N 1
ATOM 3786 C CA . TYR A 1 477 ? 4.729 -1.617 -31.083 1.00 87.31 477 TYR A CA 1
ATOM 3787 C C . TYR A 1 477 ? 3.835 -2.602 -31.850 1.00 87.31 477 TYR A C 1
ATOM 3789 O O . TYR A 1 477 ? 2.738 -2.867 -31.360 1.00 87.31 477 TYR A O 1
ATOM 3797 N N . PRO A 1 478 ? 4.275 -3.230 -32.963 1.00 83.75 478 PRO A N 1
ATOM 3798 C CA . PRO A 1 478 ? 3.438 -4.189 -33.689 1.00 83.75 478 PRO A CA 1
ATOM 3799 C C . PRO A 1 478 ? 3.084 -5.444 -32.882 1.00 83.75 478 PRO A C 1
ATOM 3801 O O . PRO A 1 478 ? 2.038 -6.055 -33.114 1.00 83.75 478 PRO A O 1
ATOM 3804 N N . VAL A 1 479 ? 3.943 -5.843 -31.933 1.00 85.62 479 VAL A N 1
ATOM 3805 C CA . VAL A 1 479 ? 3.632 -6.937 -31.000 1.00 85.62 479 VAL A CA 1
ATOM 3806 C C . VAL A 1 479 ? 2.667 -6.446 -29.930 1.00 85.62 479 VAL A C 1
ATOM 3808 O O . VAL A 1 479 ? 1.714 -7.154 -29.618 1.00 85.62 479 VAL A O 1
ATOM 3811 N N . MET A 1 480 ? 2.880 -5.254 -29.372 1.00 82.25 480 MET A N 1
ATOM 3812 C CA . MET A 1 480 ? 2.098 -4.765 -28.233 1.00 82.25 480 MET A CA 1
ATOM 3813 C C . MET A 1 480 ? 0.674 -4.341 -28.602 1.00 82.25 480 MET A C 1
ATOM 3815 O O . MET A 1 480 ? -0.241 -4.567 -27.811 1.00 82.25 480 MET A O 1
ATOM 3819 N N . ASP A 1 481 ? 0.469 -3.767 -29.786 1.00 77.00 481 ASP A N 1
ATOM 3820 C CA . ASP A 1 481 ? -0.816 -3.201 -30.190 1.00 77.00 481 ASP A CA 1
ATOM 3821 C C . ASP A 1 481 ? -1.141 -3.535 -31.655 1.00 77.00 481 ASP A C 1
ATOM 3823 O O . ASP A 1 481 ? -0.374 -3.273 -32.583 1.00 77.00 481 ASP A O 1
ATOM 3827 N N . ASP A 1 482 ? -2.325 -4.118 -31.860 1.00 76.50 482 ASP A N 1
ATOM 3828 C CA . ASP A 1 482 ? -2.821 -4.549 -33.168 1.00 76.50 482 ASP A CA 1
ATOM 3829 C C . ASP A 1 482 ? -3.146 -3.367 -34.102 1.00 76.50 482 ASP A C 1
ATOM 3831 O O . ASP A 1 482 ? -3.371 -3.571 -35.298 1.00 76.50 482 ASP A O 1
ATOM 3835 N N . HIS A 1 483 ? -3.154 -2.133 -33.586 1.00 76.75 483 HIS A N 1
ATOM 3836 C CA . HIS A 1 483 ? -3.250 -0.911 -34.382 1.00 76.75 483 HIS A CA 1
ATOM 3837 C C . HIS A 1 483 ? -1.979 -0.590 -35.180 1.00 76.75 483 HIS A C 1
ATOM 3839 O O . HIS A 1 483 ? -2.064 0.170 -36.148 1.00 76.75 483 HIS A O 1
ATOM 3845 N N . PHE A 1 484 ? -0.829 -1.171 -34.828 1.00 75.19 484 PHE A N 1
ATOM 3846 C CA . PHE A 1 484 ? 0.413 -1.004 -35.579 1.00 75.19 484 PHE A CA 1
ATOM 3847 C C . PHE A 1 484 ? 0.569 -2.126 -36.612 1.00 75.19 484 PHE A C 1
ATOM 3849 O O . PHE A 1 484 ? 0.610 -3.315 -36.284 1.00 75.19 484 PHE A O 1
ATOM 3856 N N . GLU A 1 485 ? 0.657 -1.755 -37.892 1.00 72.00 485 GLU A N 1
ATOM 3857 C CA . GLU A 1 485 ? 0.903 -2.716 -38.968 1.00 72.00 485 GLU A CA 1
ATOM 3858 C C . GLU A 1 485 ? 2.365 -3.179 -38.952 1.00 72.00 485 GLU A C 1
ATOM 3860 O O . GLU A 1 485 ? 3.288 -2.375 -39.059 1.00 72.00 485 GLU A O 1
ATOM 3865 N N . PHE A 1 486 ? 2.585 -4.495 -38.876 1.00 75.81 486 PHE A N 1
ATOM 3866 C CA . PHE A 1 486 ? 3.918 -5.065 -39.048 1.00 75.81 486 PHE A CA 1
ATOM 3867 C C . PHE A 1 486 ? 4.289 -5.112 -40.537 1.00 75.81 486 PHE A C 1
ATOM 3869 O O . PHE A 1 486 ? 3.747 -5.920 -41.295 1.00 75.81 486 PHE A O 1
ATOM 3876 N N . SER A 1 487 ? 5.237 -4.269 -40.952 1.00 72.00 487 SER A N 1
ATOM 3877 C CA . SER A 1 487 ? 5.753 -4.208 -42.330 1.00 72.00 487 SER A CA 1
ATOM 3878 C C . SER A 1 487 ? 7.074 -4.959 -42.551 1.00 72.00 487 SER A C 1
ATOM 3880 O O . SER A 1 487 ? 7.634 -4.894 -43.646 1.00 72.00 487 SER A O 1
ATOM 3882 N N . GLY A 1 488 ? 7.567 -5.678 -41.538 1.00 69.50 488 GLY A N 1
ATOM 3883 C CA . GLY A 1 488 ? 8.902 -6.284 -41.525 1.00 69.50 488 GLY A CA 1
ATOM 3884 C C . GLY A 1 488 ? 9.923 -5.441 -40.755 1.00 69.50 488 GLY A C 1
ATOM 3885 O O . GLY A 1 488 ? 9.724 -4.246 -40.559 1.00 69.50 488 GLY A O 1
ATOM 3886 N N . ILE A 1 489 ? 11.016 -6.075 -40.318 1.00 69.12 489 ILE A N 1
ATOM 3887 C CA . ILE A 1 489 ? 12.097 -5.411 -39.574 1.00 69.12 489 ILE A CA 1
ATOM 3888 C C . ILE A 1 489 ? 12.972 -4.632 -40.561 1.00 69.12 489 ILE A C 1
ATOM 3890 O O . ILE A 1 489 ? 13.604 -5.235 -41.433 1.00 69.12 489 ILE A O 1
ATOM 3894 N N . ARG A 1 490 ? 13.013 -3.302 -40.435 1.00 63.38 490 ARG A N 1
ATOM 3895 C CA . ARG A 1 490 ? 13.817 -2.428 -41.294 1.00 63.38 490 ARG A CA 1
ATOM 3896 C C . ARG A 1 490 ? 15.278 -2.506 -40.873 1.00 63.38 490 ARG A C 1
ATOM 3898 O O . ARG A 1 490 ? 15.681 -2.004 -39.826 1.00 63.38 490 ARG A O 1
ATOM 3905 N N . THR A 1 491 ? 16.104 -3.133 -41.705 1.00 53.47 491 THR A N 1
ATOM 3906 C CA . THR A 1 491 ? 17.550 -3.244 -41.477 1.00 53.47 491 THR A CA 1
ATOM 3907 C C . THR A 1 491 ? 18.322 -2.031 -41.994 1.00 53.47 491 THR A C 1
ATOM 3909 O O . THR A 1 491 ? 19.493 -2.161 -42.311 1.00 53.47 491 THR A O 1
ATOM 3912 N N . GLY A 1 492 ? 17.717 -0.848 -42.134 1.00 50.69 492 GLY A N 1
ATOM 3913 C CA . GLY A 1 492 ? 18.445 0.420 -42.243 1.00 50.69 492 GLY A CA 1
ATOM 3914 C C . GLY A 1 492 ? 19.484 0.548 -43.361 1.00 50.69 492 GLY A C 1
ATOM 3915 O O . GLY A 1 492 ? 20.363 1.402 -43.258 1.00 50.69 492 GLY A O 1
ATOM 3916 N N . GLY A 1 493 ? 19.423 -0.303 -44.385 1.00 54.34 493 GLY A N 1
ATOM 3917 C CA . GLY A 1 493 ? 20.436 -0.427 -45.429 1.00 54.34 493 GLY A CA 1
ATOM 3918 C C . GLY A 1 493 ? 20.078 0.326 -46.710 1.00 54.34 493 GLY A C 1
ATOM 3919 O O . GLY A 1 493 ? 18.931 0.707 -46.933 1.00 54.34 493 GLY A O 1
ATOM 3920 N N . VAL A 1 494 ? 21.065 0.483 -47.598 1.00 52.91 494 VAL A N 1
ATOM 3921 C CA . VAL A 1 494 ? 20.962 1.148 -48.918 1.00 52.91 494 VAL A CA 1
ATOM 3922 C C . VAL A 1 494 ? 19.750 0.674 -49.737 1.00 52.91 494 VAL A C 1
ATOM 3924 O O . VAL A 1 494 ? 19.096 1.479 -50.398 1.00 52.91 494 VAL A O 1
ATOM 3927 N N . LEU A 1 495 ? 19.393 -0.611 -49.648 1.00 54.16 495 LEU A N 1
ATOM 3928 C CA . LEU A 1 495 ? 18.230 -1.192 -50.331 1.00 54.16 495 LEU A CA 1
ATOM 3929 C C . LEU A 1 495 ? 16.892 -0.577 -49.885 1.00 54.16 495 LEU A C 1
ATOM 3931 O O . LEU A 1 495 ? 15.964 -0.483 -50.683 1.00 54.16 495 LEU A O 1
ATOM 3935 N N . GLU A 1 496 ? 16.788 -0.118 -48.641 1.00 54.91 496 GLU A N 1
ATOM 3936 C CA . GLU A 1 496 ? 15.568 0.467 -48.084 1.00 54.91 496 GLU A CA 1
ATOM 3937 C C . GLU A 1 496 ? 15.350 1.910 -48.560 1.00 54.91 496 GLU A C 1
ATOM 3939 O O . GLU A 1 496 ? 14.242 2.276 -48.951 1.00 54.91 496 GLU A O 1
ATOM 3944 N N . GLY A 1 497 ? 16.425 2.703 -48.646 1.00 57.84 497 GLY A N 1
ATOM 3945 C CA . GLY A 1 497 ? 16.377 4.029 -49.270 1.00 57.84 497 GLY A CA 1
ATOM 3946 C C . GLY A 1 497 ? 15.969 3.954 -50.744 1.00 57.84 497 GLY A C 1
ATOM 3947 O O . GLY A 1 497 ? 15.206 4.790 -51.227 1.00 57.84 497 GLY A O 1
ATOM 3948 N N . LEU A 1 498 ? 16.407 2.908 -51.450 1.00 64.88 498 LEU A N 1
ATOM 3949 C CA . LEU A 1 498 ? 16.030 2.666 -52.843 1.00 64.88 498 LEU A CA 1
ATOM 3950 C C . LEU A 1 498 ? 14.582 2.168 -52.978 1.00 64.88 498 LEU A C 1
ATOM 3952 O O . LEU A 1 498 ? 13.878 2.640 -53.870 1.00 64.88 498 LEU A O 1
ATOM 3956 N N . ARG A 1 499 ? 14.094 1.331 -52.049 1.00 65.62 499 ARG A N 1
ATOM 3957 C CA . ARG A 1 499 ? 12.669 0.951 -51.954 1.00 65.62 499 ARG A CA 1
ATOM 3958 C C . ARG A 1 499 ? 11.758 2.153 -51.731 1.00 65.62 499 ARG A C 1
ATOM 3960 O O . ARG A 1 499 ? 10.715 2.257 -52.375 1.00 65.62 499 ARG A O 1
ATOM 3967 N N . ASP A 1 500 ? 12.140 3.071 -50.846 1.00 64.50 500 ASP A N 1
ATOM 3968 C CA . ASP A 1 500 ? 11.347 4.268 -50.552 1.00 64.50 500 ASP A CA 1
ATOM 3969 C C . ASP A 1 500 ? 11.339 5.251 -51.740 1.00 64.50 500 ASP A C 1
ATOM 3971 O O . ASP A 1 500 ? 10.303 5.832 -52.072 1.00 64.50 500 ASP A O 1
ATOM 3975 N N . ILE A 1 501 ? 12.458 5.364 -52.468 1.00 66.88 501 ILE A N 1
ATOM 3976 C CA . ILE A 1 501 ? 12.522 6.082 -53.751 1.00 66.88 501 ILE A CA 1
ATOM 3977 C C . ILE A 1 501 ? 11.606 5.418 -54.787 1.00 66.88 501 ILE A C 1
ATOM 3979 O O . ILE A 1 501 ? 10.815 6.106 -55.437 1.00 66.88 501 ILE A O 1
ATOM 3983 N N . ASP A 1 502 ? 11.658 4.093 -54.928 1.00 72.94 502 ASP A N 1
ATOM 3984 C CA . ASP A 1 502 ? 10.809 3.346 -55.857 1.00 72.94 502 ASP A CA 1
ATOM 3985 C C . ASP A 1 502 ? 9.313 3.514 -55.541 1.00 72.94 502 ASP A C 1
ATOM 3987 O O . ASP A 1 502 ? 8.512 3.742 -56.457 1.00 72.94 502 ASP A O 1
ATOM 3991 N N . LYS A 1 503 ? 8.945 3.509 -54.255 1.00 73.38 503 LYS A N 1
ATOM 3992 C CA . LYS A 1 503 ? 7.582 3.767 -53.768 1.00 73.38 503 LYS A CA 1
ATOM 3993 C C . LYS A 1 503 ? 7.129 5.201 -54.058 1.00 73.38 503 LYS A C 1
ATOM 3995 O O . LYS A 1 503 ? 6.073 5.399 -54.658 1.00 73.38 503 LYS A O 1
ATOM 4000 N N . LYS A 1 504 ? 7.954 6.205 -53.750 1.00 67.56 504 LYS A N 1
ATOM 4001 C CA . LYS A 1 504 ? 7.658 7.625 -54.030 1.00 67.56 504 LYS A CA 1
ATOM 4002 C C . LYS A 1 504 ? 7.535 7.930 -55.527 1.00 67.56 504 LYS A C 1
ATOM 4004 O O . LYS A 1 504 ? 6.771 8.818 -55.912 1.00 67.56 504 LYS A O 1
ATOM 4009 N N . ILE A 1 505 ? 8.252 7.198 -56.384 1.00 68.25 505 ILE A N 1
ATOM 4010 C CA . ILE A 1 505 ? 8.089 7.263 -57.847 1.00 68.25 505 ILE A CA 1
ATOM 4011 C C . ILE A 1 505 ? 6.737 6.681 -58.268 1.00 68.25 505 ILE A C 1
ATOM 4013 O O . ILE A 1 505 ? 6.052 7.289 -59.092 1.00 68.25 505 ILE A O 1
ATOM 4017 N N . ALA A 1 506 ? 6.340 5.535 -57.708 1.00 69.50 506 ALA A N 1
ATOM 4018 C CA . ALA A 1 506 ? 5.046 4.915 -57.994 1.00 69.50 506 ALA A CA 1
ATOM 4019 C C . ALA A 1 506 ? 3.863 5.789 -57.536 1.00 69.50 506 ALA A C 1
ATOM 4021 O O . ALA A 1 506 ? 2.834 5.843 -58.209 1.00 69.50 506 ALA A O 1
ATOM 4022 N N . GLU A 1 507 ? 4.033 6.516 -56.432 1.00 71.75 507 GLU A N 1
ATOM 4023 C CA . GLU A 1 507 ? 3.037 7.429 -55.856 1.00 71.75 507 GLU A CA 1
ATOM 4024 C C . GLU A 1 507 ? 3.037 8.830 -56.505 1.00 71.75 507 GLU A C 1
ATOM 4026 O O . GLU A 1 507 ? 2.162 9.648 -56.222 1.00 71.75 507 GLU A O 1
ATOM 4031 N N . GLY A 1 508 ? 3.981 9.112 -57.413 1.00 61.84 508 GLY A N 1
ATOM 4032 C CA . GLY A 1 508 ? 4.044 10.368 -58.170 1.00 61.84 508 GLY A CA 1
ATOM 4033 C C . GLY A 1 508 ? 4.529 11.584 -57.371 1.00 61.84 508 GLY A C 1
ATOM 4034 O O . GLY A 1 508 ? 4.269 12.717 -57.775 1.00 61.84 508 GLY A O 1
ATOM 4035 N N . ALA A 1 509 ? 5.224 11.368 -56.248 1.00 53.69 509 ALA A N 1
ATOM 4036 C CA . ALA A 1 509 ? 5.657 12.426 -55.328 1.00 53.69 509 ALA A CA 1
ATOM 4037 C C . ALA A 1 509 ? 6.792 13.306 -55.888 1.00 53.69 509 ALA A C 1
ATOM 4039 O O . ALA A 1 509 ? 6.894 14.487 -55.559 1.00 53.69 509 ALA A O 1
ATOM 4040 N N . TYR A 1 510 ? 7.621 12.756 -56.775 1.00 53.62 510 TYR A N 1
ATOM 4041 C CA . TYR A 1 510 ? 8.587 13.522 -57.560 1.00 53.62 510 TYR A CA 1
ATOM 4042 C C . TYR A 1 510 ? 7.952 13.849 -58.906 1.00 53.62 510 TYR A C 1
ATOM 4044 O O . TYR A 1 510 ? 7.374 12.955 -59.519 1.00 53.62 510 TYR A O 1
ATOM 4052 N N . GLY A 1 511 ? 8.066 15.095 -59.386 1.00 53.62 511 GLY A N 1
ATOM 4053 C CA . GLY A 1 511 ? 7.668 15.456 -60.752 1.00 53.62 511 GLY A CA 1
ATOM 4054 C C . GLY A 1 511 ? 8.190 14.399 -61.730 1.00 53.62 511 GLY A C 1
ATOM 4055 O O . GLY A 1 511 ? 9.397 14.259 -61.921 1.00 53.62 511 GLY A O 1
ATOM 4056 N N . SER A 1 512 ? 7.275 13.584 -62.253 1.00 53.97 512 SER A N 1
ATOM 4057 C CA . SER A 1 512 ? 7.473 12.153 -62.542 1.00 53.97 512 SER A CA 1
ATOM 4058 C C . SER A 1 512 ? 8.336 11.825 -63.765 1.00 53.97 512 SER A C 1
ATOM 4060 O O . SER A 1 512 ? 8.265 10.717 -64.295 1.00 53.97 512 SER A O 1
ATOM 4062 N N . GLU A 1 513 ? 9.107 12.782 -64.272 1.00 58.25 513 GLU A N 1
ATOM 4063 C CA . GLU A 1 513 ? 9.923 12.604 -65.472 1.00 58.25 513 GLU A CA 1
ATOM 4064 C C . GLU A 1 513 ? 11.341 12.148 -65.146 1.00 58.25 513 GLU A C 1
ATOM 4066 O O . GLU A 1 513 ? 11.793 11.176 -65.742 1.00 58.25 513 GLU A O 1
ATOM 4071 N N . VAL A 1 514 ? 12.040 12.765 -64.190 1.00 60.28 514 VAL A N 1
ATOM 4072 C CA . VAL A 1 514 ? 13.484 12.509 -64.012 1.00 60.28 514 VAL A CA 1
ATOM 4073 C C . VAL A 1 514 ? 13.783 11.077 -63.536 1.00 60.28 514 VAL A C 1
ATOM 4075 O O . VAL A 1 514 ? 14.523 10.379 -64.233 1.00 60.28 514 VAL A O 1
ATOM 4078 N N . PRO A 1 515 ? 13.175 10.557 -62.450 1.00 59.50 515 PRO A N 1
ATOM 4079 C CA . PRO A 1 515 ? 13.476 9.199 -61.989 1.00 59.50 515 PRO A CA 1
ATOM 4080 C C . PRO A 1 515 ? 12.975 8.119 -62.960 1.00 59.50 515 PRO A C 1
ATOM 4082 O O . PRO A 1 515 ? 13.596 7.071 -63.115 1.00 59.50 515 PRO A O 1
ATOM 4085 N N . ARG A 1 516 ? 11.864 8.390 -63.659 1.00 65.12 516 ARG A N 1
ATOM 4086 C CA . ARG A 1 516 ? 11.268 7.485 -64.651 1.00 65.12 516 ARG A CA 1
ATOM 4087 C C . ARG A 1 516 ? 12.136 7.378 -65.906 1.00 65.12 516 ARG A C 1
ATOM 4089 O O . ARG A 1 516 ? 12.367 6.278 -66.395 1.00 65.12 516 ARG A O 1
ATOM 4096 N N . THR A 1 517 ? 12.663 8.507 -66.380 1.00 68.00 517 THR A N 1
ATOM 4097 C CA . THR A 1 517 ? 13.580 8.556 -67.530 1.00 68.00 517 THR A CA 1
ATOM 4098 C C . THR A 1 517 ? 14.906 7.877 -67.198 1.00 68.00 517 THR A C 1
ATOM 4100 O O . THR A 1 517 ? 15.458 7.191 -68.054 1.00 68.00 517 THR A O 1
ATOM 4103 N N . LEU A 1 518 ? 15.390 7.999 -65.954 1.00 64.88 518 LEU A N 1
ATOM 4104 C CA . LEU A 1 518 ? 16.586 7.289 -65.494 1.00 64.88 518 LEU A CA 1
ATOM 4105 C C . LEU A 1 518 ? 16.392 5.764 -65.505 1.00 64.88 518 LEU A C 1
ATOM 4107 O O . LEU A 1 518 ? 17.247 5.063 -66.037 1.00 64.88 518 LEU A O 1
ATOM 4111 N N . LYS A 1 519 ? 15.263 5.252 -64.988 1.00 72.12 519 LYS A N 1
ATOM 4112 C CA . LYS A 1 519 ? 14.924 3.815 -65.051 1.00 72.12 519 LYS A CA 1
ATOM 4113 C C . LYS A 1 519 ? 14.865 3.301 -66.490 1.00 72.12 519 LYS A C 1
ATOM 4115 O O . LYS A 1 519 ? 15.460 2.273 -66.806 1.00 72.12 519 LYS A O 1
ATOM 4120 N N . GLU A 1 520 ? 14.216 4.061 -67.377 1.00 72.69 520 GLU A N 1
ATOM 4121 C CA . GLU A 1 520 ? 14.130 3.742 -68.808 1.00 72.69 520 GLU A CA 1
ATOM 4122 C C . GLU A 1 520 ? 15.513 3.750 -69.494 1.00 72.69 520 GLU A C 1
ATOM 4124 O O . GLU A 1 520 ? 15.771 2.898 -70.343 1.00 72.69 520 GLU A O 1
ATOM 4129 N N . HIS A 1 521 ? 16.419 4.663 -69.120 1.00 71.56 521 HIS A N 1
ATOM 4130 C CA . HIS A 1 521 ? 17.781 4.727 -69.672 1.00 71.56 521 HIS A CA 1
ATOM 4131 C C . HIS A 1 521 ? 18.712 3.636 -69.139 1.00 71.56 521 HIS A C 1
ATOM 4133 O O . HIS A 1 521 ? 19.532 3.109 -69.890 1.00 71.56 521 HIS A O 1
ATOM 4139 N N . LEU A 1 522 ? 18.600 3.310 -67.852 1.00 68.06 522 LEU A N 1
ATOM 4140 C CA . LEU A 1 522 ? 19.408 2.281 -67.196 1.00 68.06 522 LEU A CA 1
ATOM 4141 C C . LEU A 1 522 ? 18.881 0.863 -67.471 1.00 68.06 522 LEU A C 1
ATOM 4143 O O . LEU A 1 522 ? 19.590 -0.107 -67.217 1.00 68.06 522 LEU A O 1
ATOM 4147 N N . GLY A 1 523 ? 17.671 0.737 -68.026 1.00 71.94 523 GLY A N 1
ATOM 4148 C CA . GLY A 1 523 ? 17.067 -0.544 -68.391 1.00 71.94 523 GLY A CA 1
ATOM 4149 C C . GLY A 1 523 ? 16.675 -1.398 -67.185 1.00 71.94 523 GLY A C 1
ATOM 4150 O O . GLY A 1 523 ? 16.725 -2.622 -67.277 1.00 71.94 523 GLY A O 1
ATOM 4151 N N . VAL A 1 524 ? 16.319 -0.760 -66.067 1.00 72.19 524 VAL A N 1
ATOM 4152 C CA . VAL A 1 524 ? 15.962 -1.424 -64.805 1.00 72.19 524 VAL A CA 1
ATOM 4153 C C . VAL A 1 524 ? 14.524 -1.125 -64.401 1.00 72.19 524 VAL A C 1
ATOM 4155 O O . VAL A 1 524 ? 14.043 -0.001 -64.555 1.00 72.19 524 VAL A O 1
ATOM 4158 N N . ASP A 1 525 ? 13.844 -2.140 -63.868 1.00 71.12 525 ASP A N 1
ATOM 4159 C CA . ASP A 1 525 ? 12.441 -2.048 -63.447 1.00 71.12 525 ASP A CA 1
ATOM 4160 C C . ASP A 1 525 ? 12.292 -1.274 -62.117 1.00 71.12 525 ASP A C 1
ATOM 4162 O O . ASP A 1 525 ? 11.318 -0.539 -61.904 1.00 71.12 525 ASP A O 1
ATOM 4166 N N . SER A 1 526 ? 13.307 -1.341 -61.251 1.00 74.62 526 SER A N 1
ATOM 4167 C CA . SER A 1 526 ? 13.395 -0.594 -59.995 1.00 74.62 526 SER A CA 1
ATOM 4168 C C . SER A 1 526 ? 14.845 -0.217 -59.659 1.00 74.62 526 SER A C 1
ATOM 4170 O O . SER A 1 526 ? 15.794 -0.817 -60.174 1.00 74.62 526 SER A O 1
ATOM 4172 N N . PHE A 1 527 ? 15.035 0.817 -58.836 1.00 72.81 527 PHE A N 1
ATOM 4173 C CA . PHE A 1 527 ? 16.369 1.165 -58.339 1.00 72.81 527 PHE A CA 1
ATOM 4174 C C . PHE A 1 527 ? 16.866 0.141 -57.312 1.00 72.81 527 PHE A C 1
ATOM 4176 O O . PHE A 1 527 ? 18.071 -0.092 -57.217 1.00 72.81 527 PHE A O 1
ATOM 4183 N N . GLU A 1 528 ? 15.951 -0.528 -56.608 1.00 68.81 528 GLU A N 1
ATOM 4184 C CA . GLU A 1 528 ? 16.264 -1.712 -55.809 1.00 68.81 528 GLU A CA 1
ATOM 4185 C C . GLU A 1 528 ? 16.878 -2.837 -56.666 1.00 68.81 528 GLU A C 1
ATOM 4187 O O . GLU A 1 528 ? 17.924 -3.379 -56.306 1.00 68.81 528 GLU A O 1
ATOM 4192 N N . ASP A 1 529 ? 16.284 -3.163 -57.819 1.00 68.75 529 ASP A N 1
ATOM 4193 C CA . ASP A 1 529 ? 16.792 -4.212 -58.719 1.00 68.75 529 ASP A CA 1
ATOM 4194 C C . ASP A 1 529 ? 18.175 -3.861 -59.278 1.00 68.75 529 ASP A C 1
ATOM 4196 O O . ASP A 1 529 ? 19.027 -4.739 -59.436 1.00 68.75 529 ASP A O 1
ATOM 4200 N N . LEU A 1 530 ? 18.419 -2.571 -59.537 1.00 70.25 530 LEU A N 1
ATOM 4201 C CA . LEU A 1 530 ? 19.733 -2.063 -59.926 1.00 70.25 530 LEU A CA 1
ATOM 4202 C C . LEU A 1 530 ? 20.768 -2.328 -58.824 1.00 70.25 530 LEU A C 1
ATOM 4204 O O . LEU A 1 530 ? 21.826 -2.882 -59.109 1.00 70.25 530 LEU A O 1
ATOM 4208 N N . ALA A 1 531 ? 20.467 -1.983 -57.570 1.00 63.34 531 ALA A N 1
ATOM 4209 C CA . ALA A 1 531 ? 21.391 -2.195 -56.456 1.00 63.34 531 ALA A CA 1
ATOM 4210 C C . ALA A 1 531 ? 21.656 -3.681 -56.176 1.00 63.34 531 ALA A C 1
ATOM 4212 O O . ALA A 1 531 ? 22.808 -4.062 -55.956 1.00 63.34 531 ALA A O 1
ATOM 4213 N N . ARG A 1 532 ? 20.632 -4.537 -56.284 1.00 60.56 532 ARG A N 1
ATOM 4214 C CA . ARG A 1 532 ? 20.799 -5.998 -56.206 1.00 60.56 532 ARG A CA 1
ATOM 4215 C C . ARG A 1 532 ? 21.699 -6.532 -57.327 1.00 60.56 532 ARG A C 1
ATOM 4217 O O . ARG A 1 532 ? 22.531 -7.401 -57.083 1.00 60.56 532 ARG A O 1
ATOM 4224 N N . ALA A 1 533 ? 21.594 -5.989 -58.544 1.00 60.72 533 ALA A N 1
ATOM 4225 C CA . ALA A 1 533 ? 22.446 -6.378 -59.672 1.00 60.72 533 ALA A CA 1
ATOM 4226 C C . ALA A 1 533 ? 23.927 -5.982 -59.498 1.00 60.72 533 ALA A C 1
ATOM 4228 O O . ALA A 1 533 ? 24.796 -6.604 -60.113 1.00 60.72 533 ALA A O 1
ATOM 4229 N N . PHE A 1 534 ? 24.222 -4.991 -58.649 1.00 52.47 534 PHE A N 1
ATOM 4230 C CA . PHE A 1 534 ? 25.583 -4.569 -58.294 1.00 52.47 534 PHE A CA 1
ATOM 4231 C C . PHE A 1 534 ? 26.167 -5.286 -57.066 1.00 52.47 534 PHE A C 1
ATOM 4233 O O . PHE A 1 534 ? 27.274 -4.959 -56.649 1.00 52.47 534 PHE A O 1
ATOM 4240 N N . GLY A 1 535 ? 25.479 -6.302 -56.534 1.00 49.75 535 GLY A N 1
ATOM 4241 C CA . GLY A 1 535 ? 25.995 -7.137 -55.446 1.00 49.75 535 GLY A CA 1
ATOM 4242 C C . GLY A 1 535 ? 25.613 -6.673 -54.042 1.00 49.75 535 GLY A C 1
ATOM 4243 O O . GLY A 1 535 ? 26.148 -7.210 -53.082 1.00 49.75 535 GLY A O 1
ATOM 4244 N N . HIS A 1 536 ? 24.671 -5.734 -53.898 1.00 45.84 536 HIS A N 1
ATOM 4245 C CA . HIS A 1 536 ? 24.013 -5.503 -52.612 1.00 45.84 536 HIS A CA 1
ATOM 4246 C C . HIS A 1 536 ? 22.964 -6.600 -52.385 1.00 45.84 536 HIS A C 1
ATOM 4248 O O . HIS A 1 536 ? 21.777 -6.416 -52.665 1.00 45.84 536 HIS A O 1
ATOM 4254 N N . GLU A 1 537 ? 23.411 -7.773 -51.941 1.00 45.22 537 GLU A N 1
ATOM 4255 C CA . GLU A 1 537 ? 22.522 -8.742 -51.296 1.00 45.22 537 GLU A CA 1
ATOM 4256 C C . GLU A 1 537 ? 22.267 -8.296 -49.844 1.00 45.22 537 GLU A C 1
ATOM 4258 O O . GLU A 1 537 ? 23.028 -7.507 -49.285 1.00 45.22 537 GLU A O 1
ATOM 4263 N N . GLU A 1 538 ? 21.167 -8.751 -49.233 1.00 40.97 538 GLU A N 1
ATOM 4264 C CA . GLU A 1 538 ? 20.966 -8.631 -47.782 1.00 40.97 538 GLU A CA 1
ATOM 4265 C C . GLU A 1 538 ? 22.066 -9.460 -47.094 1.00 40.97 538 GLU A C 1
ATOM 4267 O O . GLU A 1 538 ? 21.908 -10.657 -46.852 1.00 40.97 538 GLU A O 1
ATOM 4272 N N . GLU A 1 539 ? 23.235 -8.853 -46.879 1.00 37.84 539 GLU A N 1
ATOM 4273 C CA . GLU A 1 539 ? 24.386 -9.534 -46.297 1.00 37.84 539 GLU A CA 1
ATOM 4274 C C . GLU A 1 539 ? 24.075 -9.930 -44.847 1.00 37.84 539 GLU A C 1
ATOM 4276 O O . GLU A 1 539 ? 23.849 -9.098 -43.966 1.00 37.84 539 GLU A O 1
ATOM 4281 N N . GLN A 1 540 ? 24.086 -11.243 -44.595 1.00 35.00 540 GLN A N 1
ATOM 4282 C CA . GLN A 1 540 ? 24.378 -11.783 -43.269 1.00 35.00 540 GLN A CA 1
ATOM 4283 C C . GLN A 1 540 ? 25.745 -11.245 -42.820 1.00 35.00 540 GLN A C 1
ATOM 4285 O O . GLN A 1 540 ? 26.617 -11.072 -43.669 1.00 35.00 540 GLN A O 1
ATOM 4290 N N . PRO A 1 541 ? 25.968 -10.998 -41.518 1.00 32.16 541 PRO A N 1
ATOM 4291 C CA . PRO A 1 541 ? 27.134 -10.254 -41.068 1.00 32.16 541 PRO A CA 1
ATOM 4292 C C . PRO A 1 541 ? 28.406 -11.087 -41.266 1.00 32.16 541 PRO A C 1
ATOM 4294 O O . PRO A 1 541 ? 28.766 -11.900 -40.412 1.00 32.16 541 PRO A O 1
ATOM 4297 N N . GLU A 1 542 ? 29.104 -10.880 -42.380 1.00 30.89 542 GLU A N 1
ATOM 4298 C CA . GLU A 1 542 ? 30.523 -11.194 -42.485 1.00 30.89 542 GLU A CA 1
ATOM 4299 C C . GLU A 1 542 ? 31.328 -9.965 -42.062 1.00 30.89 542 GLU A C 1
ATOM 4301 O O . GLU A 1 542 ? 31.127 -8.844 -42.518 1.00 30.89 542 GLU A O 1
ATOM 4306 N N . VAL A 1 543 ? 32.233 -10.197 -41.116 1.00 42.12 543 VAL A N 1
ATOM 4307 C CA . VAL A 1 543 ? 33.217 -9.227 -40.649 1.00 42.12 543 VAL A CA 1
ATOM 4308 C C . VAL A 1 543 ? 34.116 -8.862 -41.829 1.00 42.12 543 VAL A C 1
ATOM 4310 O O . VAL A 1 543 ? 34.852 -9.722 -42.313 1.00 42.12 543 VAL A O 1
ATOM 4313 N N . VAL A 1 544 ? 34.091 -7.603 -42.267 1.00 31.72 544 VAL A N 1
ATOM 4314 C CA . VAL A 1 544 ? 35.024 -7.093 -43.279 1.00 31.72 544 VAL A CA 1
ATOM 4315 C C . VAL A 1 544 ? 35.959 -6.071 -42.637 1.00 31.72 544 VAL A C 1
ATOM 4317 O O . VAL A 1 544 ? 35.523 -5.097 -42.029 1.00 31.72 544 VAL A O 1
ATOM 4320 N N . GLU A 1 545 ? 37.258 -6.353 -42.744 1.00 32.69 545 GLU A N 1
ATOM 4321 C CA . GLU A 1 545 ? 38.357 -5.452 -42.392 1.00 32.69 545 GLU A CA 1
ATOM 4322 C C . GLU A 1 545 ? 38.345 -4.202 -43.288 1.00 32.69 545 GLU A C 1
ATOM 4324 O O . GLU A 1 545 ? 38.104 -4.295 -44.491 1.00 32.69 545 GLU A O 1
ATOM 4329 N N . GLU A 1 546 ? 38.635 -3.043 -42.690 1.00 33.31 546 GLU A N 1
ATOM 4330 C CA . GLU A 1 546 ? 38.735 -1.736 -43.350 1.00 33.31 546 GLU A CA 1
ATOM 4331 C C . GLU A 1 546 ? 39.611 -1.783 -44.615 1.00 33.31 546 GLU A C 1
ATOM 4333 O O . GLU A 1 546 ? 40.784 -2.165 -44.572 1.00 33.31 546 GLU A O 1
ATOM 4338 N N . THR A 1 547 ? 39.069 -1.309 -45.739 1.00 32.81 547 THR A N 1
ATOM 4339 C CA . THR A 1 547 ? 39.878 -0.855 -46.876 1.00 32.81 547 THR A CA 1
ATOM 4340 C C . THR A 1 547 ? 39.649 0.628 -47.111 1.00 32.81 547 THR A C 1
ATOM 4342 O O . THR A 1 547 ? 38.562 1.036 -47.512 1.00 32.81 547 THR A O 1
ATOM 4345 N N . ASP A 1 548 ? 40.712 1.397 -46.877 1.00 43.00 548 ASP A N 1
ATOM 4346 C CA . ASP A 1 548 ? 40.862 2.818 -47.180 1.00 43.00 548 ASP A CA 1
ATOM 4347 C C . ASP A 1 548 ? 40.457 3.140 -48.630 1.00 43.00 548 ASP A C 1
ATOM 4349 O O . ASP A 1 548 ? 41.056 2.636 -49.587 1.00 43.00 548 ASP A O 1
ATOM 4353 N N . GLY A 1 549 ? 39.464 4.015 -48.796 1.00 37.78 549 GLY A N 1
ATOM 4354 C CA . GLY A 1 549 ? 38.975 4.444 -50.104 1.00 37.78 549 GLY A CA 1
ATOM 4355 C C . GLY A 1 549 ? 37.908 5.535 -50.031 1.00 37.78 549 GLY A C 1
ATOM 4356 O O . GLY A 1 549 ? 36.912 5.447 -50.740 1.00 37.78 549 GLY A O 1
ATOM 4357 N N . ASP A 1 550 ? 38.102 6.540 -49.175 1.00 47.56 550 ASP A N 1
ATOM 4358 C CA . ASP A 1 550 ? 37.280 7.754 -49.149 1.00 47.56 550 ASP A CA 1
ATOM 4359 C C . ASP A 1 550 ? 37.539 8.602 -50.406 1.00 47.56 550 ASP A C 1
ATOM 4361 O O . ASP A 1 550 ? 38.471 9.402 -50.439 1.00 47.56 550 ASP A O 1
ATOM 4365 N N . GLU A 1 551 ? 36.733 8.410 -51.450 1.00 50.34 551 GLU A N 1
ATOM 4366 C CA . GLU A 1 551 ? 36.243 9.485 -52.328 1.00 50.34 551 GLU A CA 1
ATOM 4367 C C . GLU A 1 551 ? 35.120 8.925 -53.218 1.00 50.34 551 GLU A C 1
ATOM 4369 O O . GLU A 1 551 ? 35.322 8.010 -54.024 1.00 50.34 551 GLU A O 1
ATOM 4374 N N . TYR A 1 552 ? 33.907 9.459 -53.047 1.00 49.91 552 TYR A N 1
ATOM 4375 C CA . TYR A 1 552 ? 32.756 9.118 -53.878 1.00 49.91 552 TYR A CA 1
ATOM 4376 C C . TYR A 1 552 ? 33.024 9.490 -55.347 1.00 49.91 552 TYR A C 1
ATOM 4378 O O . TYR A 1 552 ? 33.717 10.471 -55.626 1.00 49.91 552 TYR A O 1
ATOM 4386 N N . PRO A 1 553 ? 32.451 8.767 -56.328 1.00 49.94 553 PRO A N 1
ATOM 4387 C CA . PRO A 1 553 ? 32.444 9.248 -57.703 1.00 49.94 553 PRO A CA 1
ATOM 4388 C C . PRO A 1 553 ? 31.795 10.649 -57.767 1.00 49.94 553 PRO A C 1
ATOM 4390 O O . PRO A 1 553 ? 30.741 10.830 -57.154 1.00 49.94 553 PRO A O 1
ATOM 4393 N N . PRO A 1 554 ? 32.347 11.619 -58.526 1.00 52.59 554 PRO A N 1
ATOM 4394 C CA . PRO A 1 554 ? 31.926 13.032 -58.500 1.00 52.59 554 PRO A CA 1
ATOM 4395 C C . PRO A 1 554 ? 30.423 13.278 -58.709 1.00 52.59 554 PRO A C 1
ATOM 4397 O O . PRO A 1 554 ? 29.852 14.224 -58.171 1.00 52.59 554 PRO A O 1
ATOM 4400 N N . ILE A 1 555 ? 29.750 12.381 -59.435 1.00 46.03 555 ILE A N 1
ATOM 4401 C CA . ILE A 1 555 ? 28.304 12.445 -59.653 1.00 46.03 555 ILE A CA 1
ATOM 4402 C C . ILE A 1 555 ? 27.489 12.251 -58.367 1.00 46.03 555 ILE A C 1
ATOM 4404 O O . ILE A 1 555 ? 26.416 12.833 -58.232 1.00 46.03 555 ILE A O 1
ATOM 4408 N N . PHE A 1 556 ? 27.993 11.476 -57.405 1.00 48.84 556 PHE A N 1
ATOM 4409 C CA . PHE A 1 556 ? 27.335 11.267 -56.118 1.00 48.84 556 PHE A CA 1
ATOM 4410 C C . PHE A 1 556 ? 27.564 12.449 -55.170 1.00 48.84 556 PHE A C 1
ATOM 4412 O O . PHE A 1 556 ? 26.627 12.854 -54.487 1.00 48.84 556 PHE A O 1
ATOM 4419 N N . ASP A 1 557 ? 28.726 13.103 -55.228 1.00 53.66 557 ASP A N 1
ATOM 4420 C CA . ASP A 1 557 ? 28.936 14.385 -54.540 1.00 53.66 557 ASP A CA 1
ATOM 4421 C C . ASP A 1 557 ? 28.016 15.489 -55.096 1.00 53.66 557 ASP A C 1
ATOM 4423 O O . ASP A 1 557 ? 27.470 16.299 -54.338 1.00 53.66 557 ASP A O 1
ATOM 4427 N N . ALA A 1 558 ? 27.758 15.491 -56.408 1.00 49.12 558 ALA A N 1
ATOM 4428 C CA . ALA A 1 558 ? 26.789 16.394 -57.031 1.00 49.12 558 ALA A CA 1
ATOM 4429 C C . ALA A 1 558 ? 25.322 16.062 -56.674 1.00 49.12 558 ALA A C 1
ATOM 4431 O O . ALA A 1 558 ? 24.487 16.967 -56.634 1.00 49.12 558 ALA A O 1
ATOM 4432 N N . LEU A 1 559 ? 25.004 14.788 -56.401 1.00 46.19 559 LEU A N 1
ATOM 4433 C CA . LEU A 1 559 ? 23.665 14.312 -56.021 1.00 46.19 559 LEU A CA 1
ATOM 4434 C C . LEU A 1 559 ? 23.338 14.521 -54.534 1.00 46.19 559 LEU A C 1
ATOM 4436 O O . LEU A 1 559 ? 22.165 14.682 -54.194 1.00 46.19 559 LEU A O 1
ATOM 4440 N N . PHE A 1 560 ? 24.349 14.506 -53.661 1.00 49.75 560 PHE A N 1
ATOM 4441 C CA . PHE A 1 560 ? 24.158 14.443 -52.207 1.00 49.75 560 PHE A CA 1
ATOM 4442 C C . PHE A 1 560 ? 24.682 15.660 -51.426 1.00 49.75 560 PHE A C 1
ATOM 4444 O O . PHE A 1 560 ? 24.458 15.735 -50.217 1.00 49.75 560 PHE A O 1
ATOM 4451 N N . SER A 1 561 ? 25.315 16.646 -52.074 1.00 49.22 561 SER A N 1
ATOM 4452 C CA . SER A 1 561 ? 25.668 17.920 -51.424 1.00 49.22 561 SER A CA 1
ATOM 4453 C C . SER A 1 561 ? 24.521 18.943 -51.467 1.00 49.22 561 SER A C 1
ATOM 4455 O O . SER A 1 561 ? 23.756 19.037 -52.428 1.00 49.22 561 SER A O 1
ATOM 4457 N N . SER A 1 562 ? 24.395 19.749 -50.408 1.00 40.22 562 SER A N 1
ATOM 4458 C CA . SER A 1 562 ? 23.290 20.700 -50.196 1.00 40.22 562 SER A CA 1
ATOM 4459 C C . SER A 1 562 ? 23.253 21.902 -51.158 1.00 40.22 562 SER A C 1
ATOM 4461 O O . SER A 1 562 ? 22.276 22.650 -51.143 1.00 40.22 562 SER A O 1
ATOM 4463 N N . GLU A 1 563 ? 24.260 22.076 -52.022 1.00 51.16 563 GLU A N 1
ATOM 4464 C CA . GLU A 1 563 ? 24.309 23.115 -53.070 1.00 51.16 563 GLU A CA 1
ATOM 4465 C C . GLU A 1 563 ? 24.210 22.554 -54.509 1.00 51.16 563 GLU A C 1
ATOM 4467 O O . GLU A 1 563 ? 24.516 23.271 -55.459 1.00 51.16 563 GLU A O 1
ATOM 4472 N N . GLY A 1 564 ? 23.783 21.294 -54.689 1.00 52.59 564 GLY A N 1
ATOM 4473 C CA . GLY A 1 564 ? 23.804 20.563 -55.968 1.00 52.59 564 GLY A CA 1
ATOM 4474 C C . GLY A 1 564 ? 23.434 21.384 -57.217 1.00 52.59 564 GLY A C 1
ATOM 4475 O O . GLY A 1 564 ? 22.299 21.835 -57.385 1.00 52.59 564 GLY A O 1
ATOM 4476 N N . ASP A 1 565 ? 24.398 21.548 -58.130 1.00 55.91 565 ASP A N 1
ATOM 4477 C CA . ASP A 1 565 ? 24.263 22.306 -59.384 1.00 55.91 565 ASP A CA 1
ATOM 4478 C C . ASP A 1 565 ? 23.640 21.420 -60.482 1.00 55.91 565 ASP A C 1
ATOM 4480 O O . ASP A 1 565 ? 24.265 21.053 -61.482 1.00 55.91 565 ASP A O 1
ATOM 4484 N N . TRP A 1 566 ? 22.378 21.035 -60.255 1.00 55.06 566 TRP A N 1
ATOM 4485 C CA . TRP A 1 566 ? 21.567 20.149 -61.106 1.00 55.06 566 TRP A CA 1
ATOM 4486 C C . TRP A 1 566 ? 21.481 20.593 -62.572 1.00 55.06 566 TRP A C 1
ATOM 4488 O O . TRP A 1 566 ? 21.262 19.771 -63.468 1.00 55.06 566 TRP A O 1
ATOM 4498 N N . ASP A 1 567 ? 21.675 21.884 -62.834 1.00 57.88 567 ASP A N 1
ATOM 4499 C CA . ASP A 1 567 ? 21.666 22.435 -64.183 1.00 57.88 567 ASP A CA 1
ATOM 4500 C C . ASP A 1 567 ? 22.869 21.952 -65.014 1.00 57.88 567 ASP A C 1
ATOM 4502 O O . ASP A 1 567 ? 22.703 21.723 -66.214 1.00 57.88 567 ASP A O 1
ATOM 4506 N N . LYS A 1 568 ? 24.035 21.691 -64.400 1.00 58.91 568 LYS A N 1
ATOM 4507 C CA . LYS A 1 568 ? 25.222 21.158 -65.102 1.00 58.91 568 LYS A CA 1
ATOM 4508 C C . LYS A 1 568 ? 25.106 19.682 -65.458 1.00 58.91 568 LYS A C 1
ATOM 4510 O O . LYS A 1 568 ? 25.461 19.301 -66.571 1.00 58.91 568 LYS A O 1
ATOM 4515 N N . VAL A 1 569 ? 24.582 18.864 -64.543 1.00 59.38 569 VAL A N 1
ATOM 4516 C CA . VAL A 1 569 ? 24.364 17.425 -64.785 1.00 59.38 569 VAL A CA 1
ATOM 4517 C C . VAL A 1 569 ? 23.372 17.235 -65.937 1.00 59.38 569 VAL A C 1
ATOM 4519 O O . VAL A 1 569 ? 23.593 16.413 -66.829 1.00 59.38 569 VAL A O 1
ATOM 4522 N N . ARG A 1 570 ? 22.320 18.067 -65.983 1.00 55.91 570 ARG A N 1
ATOM 4523 C CA . ARG A 1 570 ? 21.360 18.095 -67.095 1.00 55.91 570 ARG A CA 1
ATOM 4524 C C . ARG A 1 570 ? 22.016 18.516 -68.415 1.00 55.91 570 ARG A C 1
ATOM 4526 O O . ARG A 1 570 ? 21.782 17.874 -69.434 1.00 55.91 570 ARG A O 1
ATOM 4533 N N . GLU A 1 571 ? 22.859 19.551 -68.411 1.00 63.50 571 GLU A N 1
ATOM 4534 C CA . GLU A 1 571 ? 23.521 20.045 -69.630 1.00 63.50 571 GLU A CA 1
ATOM 4535 C C . GLU A 1 571 ? 24.532 19.039 -70.218 1.00 63.50 571 GLU A C 1
ATOM 4537 O O . GLU A 1 571 ? 24.649 18.930 -71.442 1.00 63.50 571 GLU A O 1
ATOM 4542 N N . ALA A 1 572 ? 25.242 18.288 -69.368 1.00 60.84 572 ALA A N 1
ATOM 4543 C CA . ALA A 1 572 ? 26.177 17.238 -69.785 1.00 60.84 572 ALA A CA 1
ATOM 4544 C C . ALA A 1 572 ? 25.448 16.029 -70.396 1.00 60.84 572 ALA A C 1
ATOM 4546 O O . ALA A 1 572 ? 25.847 15.523 -71.451 1.00 60.84 572 ALA A O 1
ATOM 4547 N N . ALA A 1 573 ? 24.323 15.629 -69.793 1.00 52.84 573 ALA A N 1
ATOM 4548 C CA . ALA A 1 573 ? 23.465 14.568 -70.313 1.00 52.84 573 ALA A CA 1
ATOM 4549 C C . ALA A 1 573 ? 22.833 14.940 -71.669 1.00 52.84 573 ALA A C 1
ATOM 4551 O O . ALA A 1 573 ? 22.815 14.121 -72.588 1.00 52.84 573 ALA A O 1
ATOM 4552 N N . GLU A 1 574 ? 22.382 16.189 -71.845 1.00 60.47 574 GLU A N 1
ATOM 4553 C CA . GLU A 1 574 ? 21.817 16.675 -73.117 1.00 60.47 574 GLU A CA 1
ATOM 4554 C C . GLU A 1 574 ? 22.857 16.761 -74.251 1.00 60.47 574 GLU A C 1
ATOM 4556 O O . GLU A 1 574 ? 22.505 16.639 -75.428 1.00 60.47 574 GLU A O 1
ATOM 4561 N N . LYS A 1 575 ? 24.143 16.940 -73.916 1.00 65.88 575 LYS A N 1
ATOM 4562 C CA . LYS A 1 575 ? 25.261 16.968 -74.878 1.00 65.88 575 LYS A CA 1
ATOM 4563 C C . LYS A 1 575 ? 25.862 15.586 -75.166 1.00 65.88 575 LYS A C 1
ATOM 4565 O O . LYS A 1 575 ? 26.648 15.467 -76.106 1.00 65.88 575 LYS A O 1
ATOM 4570 N N . GLY A 1 576 ? 25.465 14.550 -74.421 1.00 44.31 576 GLY A N 1
ATOM 4571 C CA . GLY A 1 576 ? 25.989 13.187 -74.557 1.00 44.31 576 GLY A CA 1
ATOM 4572 C C . GLY A 1 576 ? 27.427 13.024 -74.052 1.00 44.31 576 GLY A C 1
ATOM 4573 O O . GLY A 1 576 ? 28.163 12.184 -74.572 1.00 44.31 576 GLY A O 1
ATOM 4574 N N . GLU A 1 577 ? 27.841 13.853 -73.092 1.00 60.97 577 GLU A N 1
ATOM 4575 C CA . GLU A 1 577 ? 29.151 13.780 -72.436 1.00 60.97 577 GLU A CA 1
ATOM 4576 C C . GLU A 1 577 ? 29.130 12.764 -71.275 1.00 60.97 577 GLU A C 1
ATOM 4578 O O . GLU A 1 577 ? 28.066 12.411 -70.765 1.00 60.97 577 GLU A O 1
ATOM 4583 N N . ASP A 1 578 ? 30.301 12.251 -70.873 1.00 53.25 578 ASP A N 1
ATOM 4584 C CA . ASP A 1 578 ? 30.405 11.314 -69.746 1.00 53.25 578 ASP A CA 1
ATOM 4585 C C . ASP A 1 578 ? 30.130 12.042 -68.428 1.00 53.25 578 ASP A C 1
ATOM 4587 O O . ASP A 1 578 ? 30.929 12.853 -67.952 1.00 53.25 578 ASP A O 1
ATOM 4591 N N . VAL A 1 579 ? 28.984 11.718 -67.842 1.00 51.94 579 VAL A N 1
ATOM 4592 C CA . VAL A 1 579 ? 28.448 12.332 -66.626 1.00 51.94 579 VAL A CA 1
ATOM 4593 C C . VAL A 1 579 ? 29.318 12.068 -65.392 1.00 51.94 579 VAL A C 1
ATOM 4595 O O . VAL A 1 579 ? 29.201 12.790 -64.410 1.00 51.94 579 VAL A O 1
ATOM 4598 N N . ASN A 1 580 ? 30.230 11.089 -65.446 1.00 49.53 580 ASN A N 1
ATOM 4599 C CA . ASN A 1 580 ? 31.176 10.798 -64.362 1.00 49.53 580 ASN A CA 1
ATOM 4600 C C . ASN A 1 580 ? 32.407 11.722 -64.353 1.00 49.53 580 ASN A C 1
ATOM 4602 O O . ASN A 1 580 ? 33.278 11.568 -63.498 1.00 49.53 580 ASN A O 1
ATOM 4606 N N . SER A 1 581 ? 32.517 12.640 -65.320 1.00 52.22 581 SER A N 1
ATOM 4607 C CA . SER A 1 581 ? 33.651 13.565 -65.461 1.00 52.22 581 SER A CA 1
ATOM 4608 C C . SER A 1 581 ? 33.329 15.029 -65.128 1.00 52.22 581 SER A C 1
ATOM 4610 O O . SER A 1 581 ? 34.197 15.887 -65.308 1.00 52.22 581 SER A O 1
ATOM 4612 N N . VAL A 1 582 ? 32.103 15.308 -64.668 1.00 45.56 582 VAL A N 1
ATOM 4613 C CA . VAL A 1 582 ? 31.577 16.653 -64.363 1.00 45.56 582 VAL A CA 1
ATOM 4614 C C . VAL A 1 582 ? 31.557 16.911 -62.868 1.00 45.56 582 VAL A C 1
ATOM 4616 O O . VAL A 1 582 ? 31.145 15.989 -62.132 1.00 45.56 582 VAL A O 1
#

Radius of gyration: 38.54 Å; Cα contacts (8 Å, |Δi|>4): 589; chains: 1; bounding box: 85×70×115 Å

pLDDT: mean 76.61, std 15.07, range [27.33, 95.25]

Foldseek 3Di:
DDPDDLVQQPPAPVSLLVVLCVLCVVPVVLSVVQNVQDDPQAGDDFLVSLLVQQVVDDSSVSSSVNVLVNNVVRDPDDALLRLLSSLVCCDPVHVVDVVSSVVSLVSLVVRDQELNSLLSSLVNDDAQDPSSVVSLLSSLVRQQAPVSLLVSLVRRNDDLVCVVSNVVSCVVCQQPVRRPPPHHSLSNLLSCVVRVSDDLVVNLVVLVVVLPDPHPDQLVVVLLVLVCVLVPDDCPCVPSSVSSVVSSVSSLVVQLVVQDDLVSLLVNLCCCCPVVVPPVVSVVSCVVVVVSNVVVVVVVVVVVVLLVLLLLLLLLLQLLQCQVPDRDVQLLVCSLVLSQVLVQLVVLVVLLVCCVVPVDLVVSLVSRDDLDRDRDPPQDDDPPDRPRDPSNVVSVVQVCVLPPPPDPDCVSSLVVLLVSLVVQDDPSSLLSSLVSSCVSNCPVHNDPRSLVSSQSSQVSVVHDSVNSVLSCLQRVDVNSDVVRDRPTRDPPDPLVVQVVVQVCQVVCVPVNPPVVVVCVVVVHPGVSVVVVVVPPDVDDDDDDDDDDDPDDQVLVVLVPDPVRPVVVLVVCVVVVHDSSVD